Protein AF-A0A6V7QTC7-F1 (afdb_monomer)

Structure (mmCIF, N/CA/C/O backbone):
data_AF-A0A6V7QTC7-F1
#
_entry.id   AF-A0A6V7QTC7-F1
#
loop_
_atom_site.group_PDB
_atom_site.id
_atom_site.type_symbol
_atom_site.label_atom_id
_atom_site.label_alt_id
_atom_site.label_comp_id
_atom_site.label_asym_id
_atom_site.label_entity_id
_atom_site.label_seq_id
_atom_site.pdbx_PDB_ins_code
_atom_site.Cartn_x
_atom_site.Cartn_y
_atom_site.Cartn_z
_atom_site.occupancy
_atom_site.B_iso_or_equiv
_atom_site.auth_seq_id
_atom_site.auth_comp_id
_atom_site.auth_asym_id
_atom_site.auth_atom_id
_atom_site.pdbx_PDB_model_num
ATOM 1 N N . MET A 1 1 ? -1.090 36.565 9.815 1.00 47.12 1 MET A N 1
ATOM 2 C CA . MET A 1 1 ? -1.679 35.325 9.276 1.00 47.12 1 MET A CA 1
ATOM 3 C C . MET A 1 1 ? -2.011 35.640 7.844 1.00 47.12 1 MET A C 1
ATOM 5 O O . MET A 1 1 ? -2.810 36.539 7.626 1.00 47.12 1 MET A O 1
ATOM 9 N N . GLU A 1 2 ? -1.347 34.992 6.901 1.00 44.88 2 GLU A N 1
ATOM 10 C CA . GLU A 1 2 ? -1.722 35.093 5.494 1.00 44.88 2 GLU A CA 1
ATOM 11 C C . GLU A 1 2 ? -2.666 33.922 5.206 1.00 44.88 2 GLU A C 1
ATOM 13 O O . GLU A 1 2 ? -2.418 32.797 5.646 1.00 44.88 2 GLU A O 1
ATOM 18 N N . LYS A 1 3 ? -3.807 34.190 4.566 1.00 51.97 3 LYS A N 1
ATOM 19 C CA . LYS A 1 3 ? -4.674 33.119 4.069 1.00 51.97 3 LYS A CA 1
ATOM 20 C C . LYS A 1 3 ? -4.025 32.551 2.808 1.00 51.97 3 LYS A C 1
ATOM 22 O O . LYS A 1 3 ? -3.522 33.311 1.984 1.00 51.97 3 LYS A O 1
ATOM 27 N N . LEU A 1 4 ? -4.022 31.225 2.674 1.00 47.09 4 LEU A N 1
ATOM 28 C CA . LEU A 1 4 ? -3.609 30.552 1.439 1.00 47.09 4 LEU A CA 1
ATOM 29 C C . LEU A 1 4 ? -4.437 31.094 0.259 1.00 47.09 4 LEU A C 1
ATOM 31 O O . LEU A 1 4 ? -5.613 31.410 0.443 1.00 47.09 4 LEU A O 1
ATOM 35 N N . GLY A 1 5 ? -3.822 31.219 -0.922 1.00 47.38 5 GLY A N 1
ATOM 36 C CA . GLY A 1 5 ? -4.468 31.793 -2.107 1.00 47.38 5 GLY A CA 1
ATOM 37 C C . GLY A 1 5 ? -5.843 31.177 -2.400 1.00 47.38 5 GLY A C 1
ATOM 38 O O . GLY A 1 5 ? -6.053 29.976 -2.215 1.00 47.38 5 GLY A O 1
ATOM 39 N N . ASP A 1 6 ? -6.772 32.010 -2.876 1.00 48.41 6 ASP A N 1
ATOM 40 C CA . ASP A 1 6 ? -8.214 31.733 -3.007 1.00 48.41 6 ASP A CA 1
ATOM 41 C C . ASP A 1 6 ? -8.596 30.481 -3.825 1.00 48.41 6 ASP A C 1
ATOM 43 O O . ASP A 1 6 ? -9.764 30.093 -3.835 1.00 48.41 6 ASP A O 1
ATOM 47 N N . SER A 1 7 ? -7.660 29.835 -4.526 1.00 50.88 7 SER A N 1
ATOM 48 C CA . SER A 1 7 ? -7.932 28.627 -5.311 1.00 50.88 7 SER A CA 1
ATOM 49 C C . SER A 1 7 ? -8.082 27.364 -4.459 1.00 50.88 7 SER A C 1
ATOM 51 O O . SER A 1 7 ? -8.939 26.550 -4.777 1.00 50.88 7 SER A O 1
ATOM 53 N N . MET A 1 8 ? -7.315 27.201 -3.370 1.00 52.03 8 MET A N 1
ATOM 54 C CA . MET A 1 8 ? -7.399 26.001 -2.516 1.00 52.03 8 MET A CA 1
ATOM 55 C C . MET A 1 8 ? -8.529 26.075 -1.484 1.00 52.03 8 MET A C 1
ATOM 57 O O . MET A 1 8 ? -9.133 25.056 -1.162 1.00 52.03 8 MET A O 1
ATOM 61 N N . ASN A 1 9 ? -8.852 27.272 -0.986 1.00 52.97 9 ASN A N 1
ATOM 62 C CA . ASN A 1 9 ? -9.911 27.439 0.017 1.00 52.97 9 ASN A CA 1
ATOM 63 C C . ASN A 1 9 ? -11.318 27.183 -0.549 1.00 52.97 9 ASN A C 1
ATOM 65 O O . ASN A 1 9 ? -12.216 26.835 0.209 1.00 52.97 9 ASN A O 1
ATOM 69 N N . LYS A 1 10 ? -11.524 27.321 -1.868 1.00 52.28 10 LYS A N 1
ATOM 70 C CA . LYS A 1 10 ? -12.830 27.075 -2.508 1.00 52.28 10 LYS A CA 1
ATOM 71 C C . LYS A 1 10 ? -13.273 25.611 -2.459 1.00 52.28 10 LYS A C 1
ATOM 73 O O . LYS A 1 10 ? -14.472 25.359 -2.483 1.00 52.28 10 LYS A O 1
ATOM 78 N N . ASP A 1 11 ? -12.327 24.679 -2.354 1.00 57.34 11 ASP A N 1
ATOM 79 C CA . ASP A 1 11 ? -12.606 23.239 -2.333 1.00 57.34 11 ASP A CA 1
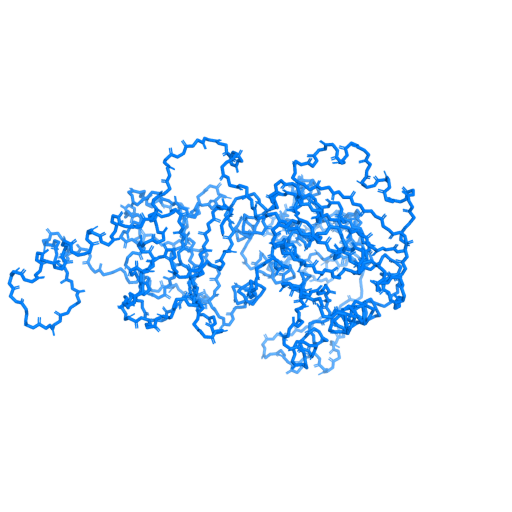ATOM 80 C C . ASP A 1 11 ? -12.754 22.676 -0.901 1.00 57.34 11 ASP A C 1
ATOM 82 O O . ASP A 1 11 ? -13.078 21.500 -0.720 1.00 57.34 11 ASP A O 1
ATOM 86 N N . LEU A 1 12 ? -12.537 23.499 0.135 1.00 72.50 12 LEU A N 1
ATOM 87 C CA . LEU A 1 12 ? -12.604 23.098 1.543 1.00 72.50 12 LEU A CA 1
ATOM 88 C C . LEU A 1 12 ? -13.896 23.610 2.189 1.00 72.50 12 LEU A C 1
ATOM 90 O O . LEU A 1 12 ? -13.996 24.756 2.608 1.00 72.50 12 LEU A O 1
ATOM 94 N N . ASN A 1 13 ? -14.892 22.733 2.322 1.00 66.81 13 ASN A N 1
ATOM 95 C CA . ASN A 1 13 ? -16.221 23.133 2.802 1.00 66.81 13 ASN A CA 1
ATOM 96 C C . ASN A 1 13 ? -16.272 23.516 4.298 1.00 66.81 13 ASN A C 1
ATOM 98 O O . ASN A 1 13 ? -17.187 24.229 4.707 1.00 66.81 13 ASN A O 1
ATOM 102 N N . HIS A 1 14 ? -15.325 23.042 5.122 1.00 79.88 14 HIS A N 1
ATOM 103 C CA . HIS A 1 14 ? -15.377 23.163 6.592 1.00 79.88 14 HIS A CA 1
ATOM 104 C C . HIS A 1 14 ? -14.003 23.337 7.271 1.00 79.88 14 HIS A C 1
ATOM 106 O O . HIS A 1 14 ? -13.866 23.025 8.454 1.00 79.88 14 HIS A O 1
ATOM 112 N N . ILE A 1 15 ? -12.968 23.766 6.541 1.00 83.31 15 ILE A N 1
ATOM 113 C CA . ILE A 1 15 ? -11.601 23.884 7.075 1.00 83.31 15 ILE A CA 1
ATOM 114 C C . ILE A 1 15 ? -11.034 25.261 6.739 1.00 83.31 15 ILE A C 1
ATOM 116 O O . ILE A 1 15 ? -10.961 25.630 5.571 1.00 83.31 15 ILE A O 1
ATOM 120 N N . ASP A 1 16 ? -10.562 25.970 7.765 1.00 84.25 16 ASP A N 1
ATOM 121 C CA . ASP A 1 16 ? -9.737 27.165 7.606 1.00 84.25 16 ASP A CA 1
ATOM 122 C C . ASP A 1 16 ? -8.255 26.779 7.595 1.00 84.25 16 ASP A C 1
ATOM 124 O O . ASP A 1 16 ? -7.745 26.193 8.553 1.00 84.25 16 ASP A O 1
ATOM 128 N N . VAL A 1 17 ? -7.543 27.136 6.525 1.00 87.56 17 VAL A N 1
ATOM 129 C CA . VAL A 1 17 ? -6.099 26.893 6.413 1.00 87.56 17 VAL A CA 1
ATOM 130 C C . VAL A 1 17 ? -5.325 28.174 6.719 1.00 87.56 17 VAL A C 1
ATOM 132 O O . VAL A 1 17 ? -5.473 29.194 6.042 1.00 87.56 17 VAL A O 1
ATOM 135 N N . LEU A 1 18 ? -4.469 28.111 7.740 1.00 88.06 18 LEU A N 1
ATOM 136 C CA . LEU A 1 18 ? -3.642 29.225 8.203 1.00 88.06 18 LEU A CA 1
ATOM 137 C C . LEU A 1 18 ? -2.166 28.922 7.947 1.00 88.06 18 LEU A C 1
ATOM 139 O O . LEU A 1 18 ? -1.665 27.888 8.384 1.00 88.06 18 LEU A O 1
ATOM 143 N N . THR A 1 19 ? -1.447 29.839 7.297 1.00 88.00 19 THR A N 1
ATOM 144 C CA . THR A 1 19 ? -0.009 29.678 7.043 1.00 88.00 19 THR A CA 1
ATOM 145 C C . THR A 1 19 ? 0.831 30.583 7.938 1.00 88.00 19 THR A C 1
ATOM 147 O O . THR A 1 19 ? 0.427 31.685 8.340 1.00 88.00 19 THR A O 1
ATOM 150 N N . LYS A 1 20 ? 2.034 30.103 8.273 1.00 86.56 20 LYS A N 1
ATOM 151 C CA . LYS A 1 20 ? 3.079 30.870 8.957 1.00 86.56 20 LYS A CA 1
ATOM 152 C C . LYS A 1 20 ? 4.431 30.504 8.355 1.00 86.56 20 LYS A C 1
ATOM 154 O O . LYS A 1 20 ? 4.770 29.330 8.292 1.00 86.56 20 LYS A O 1
ATOM 159 N N . SER A 1 21 ? 5.209 31.508 7.957 1.00 88.00 21 SER A N 1
ATOM 160 C CA . SER A 1 21 ? 6.612 31.307 7.585 1.00 88.00 21 SER A CA 1
ATOM 161 C C . SER A 1 21 ? 7.456 31.167 8.854 1.00 88.00 21 SER A C 1
ATOM 163 O O . SER A 1 21 ? 7.445 32.061 9.712 1.00 88.00 21 SER A O 1
ATOM 165 N N . CYS A 1 22 ? 8.088 30.006 9.023 1.00 86.75 22 CYS A N 1
ATOM 166 C CA . CYS A 1 22 ? 8.781 29.574 10.235 1.00 86.75 22 CYS A CA 1
ATOM 167 C C . CYS A 1 22 ? 9.868 28.539 9.901 1.00 86.75 22 CYS A C 1
ATOM 169 O O . CYS A 1 22 ? 9.782 27.858 8.883 1.00 86.75 22 CYS A O 1
ATOM 171 N N . THR A 1 23 ? 10.844 28.383 10.798 1.00 89.94 23 THR A N 1
ATOM 172 C CA . THR A 1 23 ? 11.889 27.350 10.702 1.00 89.94 23 THR A CA 1
ATOM 173 C C . THR A 1 23 ? 11.578 26.213 11.667 1.00 89.94 23 THR A C 1
ATOM 175 O O . THR A 1 23 ? 11.358 26.471 12.853 1.00 89.94 23 THR A O 1
ATOM 178 N N . LEU A 1 24 ? 11.582 24.968 11.190 1.00 89.50 24 LEU A N 1
ATOM 179 C CA . LEU A 1 24 ? 11.213 23.802 12.001 1.00 89.50 24 LEU A CA 1
ATOM 180 C C . LEU A 1 24 ? 12.255 23.428 13.069 1.00 89.50 24 LEU A C 1
ATOM 182 O O . LEU A 1 24 ? 11.922 22.743 14.020 1.00 89.50 24 LEU A O 1
ATOM 186 N N . SER A 1 25 ? 13.479 23.950 12.995 1.00 91.50 25 SER A N 1
ATOM 187 C CA . SER A 1 25 ? 14.513 23.754 14.022 1.00 91.50 25 SER A CA 1
ATOM 188 C C . SER A 1 25 ? 14.415 24.713 15.221 1.00 91.50 25 SER A C 1
ATOM 190 O O . SER A 1 25 ? 15.276 24.689 16.098 1.00 91.50 25 SER A O 1
ATOM 192 N N . LEU A 1 26 ? 13.394 25.581 15.285 1.00 94.88 26 LEU A N 1
ATOM 193 C CA . LEU A 1 26 ? 13.250 26.592 16.340 1.00 94.88 26 LEU A CA 1
ATOM 194 C C . LEU A 1 26 ? 11.973 26.389 17.162 1.00 94.88 26 LEU A C 1
ATOM 196 O O . LEU A 1 26 ? 10.869 26.473 16.631 1.00 94.88 26 LEU A O 1
ATOM 200 N N . THR A 1 27 ? 12.097 26.276 18.487 1.00 95.75 27 THR A N 1
ATOM 201 C CA . THR A 1 27 ? 10.952 26.155 19.412 1.00 95.75 27 THR A CA 1
ATOM 202 C C . THR A 1 27 ? 9.930 27.285 19.256 1.00 95.75 27 THR A C 1
ATOM 204 O O . THR A 1 27 ? 8.727 27.032 19.188 1.00 95.75 27 THR A O 1
ATOM 207 N N . LYS A 1 28 ? 10.395 28.532 19.084 1.00 95.19 28 LYS A N 1
ATOM 208 C CA . LYS A 1 28 ? 9.530 29.709 18.867 1.00 95.19 28 LYS A CA 1
ATOM 209 C C . LYS A 1 28 ? 8.600 29.559 17.657 1.00 95.19 28 LYS A C 1
ATOM 211 O O . LYS A 1 28 ? 7.525 30.154 17.633 1.00 95.19 28 LYS A O 1
ATOM 216 N N . SER A 1 29 ? 8.989 28.785 16.643 1.00 94.88 29 SER A N 1
ATOM 217 C CA . SER A 1 29 ? 8.131 28.497 15.489 1.00 94.88 29 SER A CA 1
ATOM 218 C C . SER A 1 29 ? 6.892 27.702 15.896 1.00 94.88 29 SER A C 1
ATOM 220 O O . SER A 1 29 ? 5.775 28.054 15.515 1.00 94.88 29 SER A O 1
ATOM 222 N N . PHE A 1 30 ? 7.075 26.676 16.725 1.00 95.00 30 PHE A N 1
ATOM 223 C CA . PHE A 1 30 ? 5.988 25.841 17.223 1.00 95.00 30 PHE A CA 1
ATOM 224 C C . PHE A 1 30 ? 5.117 26.565 18.257 1.00 95.00 30 PHE A C 1
ATOM 226 O O . PHE A 1 30 ? 3.897 26.398 18.240 1.00 95.00 30 PHE A O 1
ATOM 233 N N . GLU A 1 31 ? 5.694 27.448 19.084 1.00 93.88 31 GLU A N 1
ATOM 234 C CA . GLU A 1 31 ? 4.922 28.353 19.959 1.00 93.88 31 GLU A CA 1
ATOM 235 C C . GLU A 1 31 ? 3.999 29.252 19.145 1.00 93.88 31 GLU A C 1
ATOM 237 O O . GLU A 1 31 ? 2.805 29.362 19.425 1.00 93.88 31 GLU A O 1
ATOM 242 N N . ARG A 1 32 ? 4.542 29.862 18.083 1.00 92.06 32 ARG A N 1
ATOM 243 C CA . ARG A 1 32 ? 3.758 30.692 17.168 1.00 92.06 32 ARG A CA 1
ATOM 244 C C . ARG A 1 32 ? 2.644 29.883 16.523 1.00 92.06 32 ARG A C 1
ATOM 246 O O . ARG A 1 32 ? 1.584 30.451 16.291 1.00 92.06 32 ARG A O 1
ATOM 253 N N . ALA A 1 33 ? 2.854 28.607 16.218 1.00 92.62 33 ALA A N 1
ATOM 254 C CA . ALA A 1 33 ? 1.828 27.714 15.678 1.00 92.62 33 ALA A CA 1
ATOM 255 C C . ALA A 1 33 ? 0.876 27.137 16.745 1.00 92.62 33 ALA A C 1
ATOM 257 O O . ALA A 1 33 ? -0.042 26.404 16.391 1.00 92.62 33 ALA A O 1
ATOM 258 N N . SER A 1 34 ? 1.064 27.477 18.026 1.00 93.81 34 SER A N 1
ATOM 259 C CA . SER A 1 34 ? 0.267 26.973 19.151 1.00 93.81 34 SER A CA 1
ATOM 260 C C . SER A 1 34 ? 0.268 25.439 19.252 1.00 93.81 34 SER A C 1
ATOM 262 O O . SER A 1 34 ? -0.741 24.832 19.621 1.00 93.81 34 SER A O 1
ATOM 264 N N . ALA A 1 35 ? 1.412 24.811 18.945 1.00 94.56 35 ALA A N 1
ATOM 265 C CA . ALA A 1 35 ? 1.569 23.354 18.875 1.00 94.56 35 ALA A CA 1
ATOM 266 C C . ALA A 1 35 ? 1.143 22.630 20.166 1.00 94.56 35 ALA A C 1
ATOM 268 O O . ALA A 1 35 ? 0.505 21.584 20.111 1.00 94.56 35 ALA A O 1
ATOM 269 N N . ASN A 1 36 ? 1.394 23.230 21.330 1.00 93.94 36 ASN A N 1
ATOM 270 C CA . ASN A 1 36 ? 1.015 22.696 22.643 1.00 93.94 36 ASN A CA 1
ATOM 271 C C . ASN A 1 36 ? -0.502 22.659 22.918 1.00 93.94 36 ASN A C 1
ATOM 273 O O . ASN A 1 36 ? -0.936 22.061 23.901 1.00 93.94 36 ASN A O 1
ATOM 277 N N . THR A 1 37 ? -1.303 23.329 22.090 1.00 94.56 37 THR A N 1
ATOM 278 C CA . THR A 1 37 ? -2.775 23.302 22.147 1.00 94.56 37 THR A CA 1
ATOM 279 C C . THR A 1 37 ? -3.393 22.555 20.969 1.00 94.56 37 THR A C 1
ATOM 281 O O . THR A 1 37 ? -4.614 22.421 20.896 1.00 94.56 37 THR A O 1
ATOM 284 N N . ALA A 1 38 ? -2.563 22.078 20.038 1.00 94.75 38 ALA A N 1
ATOM 285 C CA . ALA A 1 38 ? -3.026 21.348 18.876 1.00 94.75 38 ALA A CA 1
ATOM 286 C C . ALA A 1 38 ? -3.586 19.982 19.290 1.00 94.75 38 ALA A C 1
ATOM 288 O O . ALA A 1 38 ? -3.089 19.329 20.207 1.00 94.75 38 ALA A O 1
ATOM 289 N N . ARG A 1 39 ? -4.608 19.522 18.563 1.00 92.88 39 ARG A N 1
ATOM 290 C CA . ARG A 1 39 ? -5.106 18.146 18.690 1.00 92.88 39 ARG A CA 1
ATOM 291 C C . ARG A 1 39 ? -4.048 17.128 18.254 1.00 92.88 39 ARG A C 1
ATOM 293 O O . ARG A 1 39 ? -3.971 16.050 18.828 1.00 92.88 39 ARG A O 1
ATOM 300 N N . SER A 1 40 ? -3.284 17.465 17.220 1.00 94.31 40 SER A N 1
ATOM 301 C CA . SER A 1 40 ? -2.181 16.674 16.685 1.00 94.31 40 SER A CA 1
ATOM 302 C C . SER A 1 40 ? -1.217 17.601 15.943 1.00 94.31 40 SER A C 1
ATOM 304 O O . SER A 1 40 ? -1.630 18.640 15.420 1.00 94.31 40 SER A O 1
ATOM 306 N N . VAL A 1 41 ? 0.059 17.226 15.913 1.00 95.25 41 VAL A N 1
ATOM 307 C CA . VAL A 1 41 ? 1.106 17.859 15.105 1.00 95.25 41 VAL A CA 1
ATOM 308 C C . VAL A 1 41 ? 1.564 16.842 14.064 1.00 95.25 41 VAL A C 1
ATOM 310 O O . VAL A 1 41 ? 1.842 15.703 14.421 1.00 95.25 41 VAL A O 1
ATOM 313 N N . ILE A 1 42 ? 1.648 17.243 12.795 1.00 95.00 42 ILE A N 1
ATOM 314 C CA . ILE A 1 42 ? 2.143 16.394 11.702 1.00 95.00 42 ILE A CA 1
ATOM 315 C C . ILE A 1 42 ? 3.429 17.018 11.162 1.00 95.00 42 ILE A C 1
ATOM 317 O O . ILE A 1 42 ? 3.427 18.180 10.753 1.00 95.00 42 ILE A O 1
ATOM 321 N N . ILE A 1 43 ? 4.517 16.251 11.170 1.00 92.50 43 ILE A N 1
ATOM 322 C CA . ILE A 1 43 ? 5.818 16.628 10.615 1.00 92.50 43 ILE A CA 1
ATOM 323 C C . ILE A 1 43 ? 6.011 15.834 9.325 1.00 92.50 43 ILE A C 1
ATOM 325 O O . ILE A 1 43 ? 6.076 14.605 9.348 1.00 92.50 43 ILE A O 1
ATOM 329 N N . LEU A 1 44 ? 6.067 16.555 8.207 1.00 88.75 44 LEU A N 1
ATOM 330 C CA . LEU A 1 44 ? 6.269 16.000 6.870 1.00 88.75 44 LEU A CA 1
ATOM 331 C C . LEU A 1 44 ? 7.746 16.126 6.466 1.00 88.75 44 LEU A C 1
ATOM 333 O O . LEU A 1 44 ? 8.394 17.090 6.891 1.00 88.75 44 LEU A O 1
ATOM 337 N N . PRO A 1 45 ? 8.273 15.219 5.625 1.00 78.50 45 PRO A N 1
ATOM 338 C CA . PRO A 1 45 ? 9.619 15.335 5.089 1.00 78.50 45 PRO A CA 1
ATOM 339 C C . PRO A 1 45 ? 9.735 16.585 4.213 1.00 78.50 45 PRO A C 1
ATOM 341 O O . PRO A 1 45 ? 8.777 17.026 3.565 1.00 78.50 45 PRO A O 1
ATOM 344 N N . THR A 1 46 ? 10.929 17.171 4.171 1.00 70.50 46 THR A N 1
ATOM 345 C CA . THR A 1 46 ? 11.215 18.266 3.246 1.00 70.50 46 THR A CA 1
ATOM 346 C C . THR A 1 46 ? 11.235 17.733 1.809 1.00 70.50 46 THR A C 1
ATOM 348 O O . THR A 1 46 ? 11.564 16.578 1.547 1.00 70.50 46 THR A O 1
ATOM 351 N N . LYS A 1 47 ? 10.819 18.563 0.839 1.00 58.09 47 LYS A N 1
ATOM 352 C CA . LYS A 1 47 ? 10.519 18.124 -0.544 1.00 58.09 47 LYS A CA 1
ATOM 353 C C . LYS A 1 47 ? 11.670 17.412 -1.271 1.00 58.09 47 LYS A C 1
ATOM 355 O O . LYS A 1 47 ? 11.384 16.685 -2.226 1.00 58.09 47 LYS A O 1
ATOM 360 N N . ASN A 1 48 ? 12.912 17.626 -0.836 1.00 55.44 48 ASN A N 1
ATOM 361 C CA . ASN A 1 48 ? 14.115 17.058 -1.443 1.00 55.44 48 ASN A CA 1
ATOM 362 C C . ASN A 1 48 ? 14.589 15.766 -0.751 1.00 55.44 48 ASN A C 1
ATOM 364 O O . ASN A 1 48 ? 15.285 14.983 -1.384 1.00 55.44 48 ASN A O 1
ATOM 368 N N . ASP A 1 49 ? 14.118 15.478 0.467 1.00 57.44 49 ASP A N 1
ATOM 369 C CA . ASP A 1 49 ? 14.591 14.357 1.296 1.00 57.44 49 ASP A CA 1
ATOM 370 C C . ASP A 1 49 ? 13.676 13.130 1.225 1.00 57.44 49 ASP A C 1
ATOM 372 O O . ASP A 1 49 ? 13.688 12.277 2.109 1.00 57.44 49 ASP A O 1
ATOM 376 N N . ARG A 1 50 ? 12.884 12.985 0.152 1.00 57.28 50 ARG A N 1
ATOM 377 C CA . ARG A 1 50 ? 11.882 11.901 0.003 1.00 57.28 50 ARG A CA 1
ATOM 378 C C . ARG A 1 50 ? 12.438 10.495 0.264 1.00 57.28 50 ARG A C 1
ATOM 380 O O . ARG A 1 50 ? 11.689 9.570 0.582 1.00 57.28 50 ARG A O 1
ATOM 387 N N . TYR A 1 51 ? 13.748 10.331 0.114 1.00 59.84 51 TYR A N 1
ATOM 388 C CA . TYR A 1 51 ? 14.461 9.082 0.328 1.00 59.84 51 TYR A CA 1
ATOM 389 C C . TYR A 1 51 ? 15.757 9.241 1.136 1.00 59.84 51 TYR A C 1
ATOM 391 O O . TYR A 1 51 ? 16.519 8.277 1.210 1.00 59.84 51 TYR A O 1
ATOM 399 N N . GLU A 1 52 ? 16.016 10.424 1.700 1.00 66.06 52 GLU A N 1
ATOM 400 C CA . GLU A 1 52 ? 17.244 10.727 2.444 1.00 66.06 52 GLU A CA 1
ATOM 401 C C . GLU A 1 52 ? 17.066 10.529 3.961 1.00 66.06 52 GLU A C 1
ATOM 403 O O . GLU A 1 52 ? 16.062 9.986 4.427 1.00 66.06 52 GLU A O 1
ATOM 408 N N . VAL A 1 53 ? 1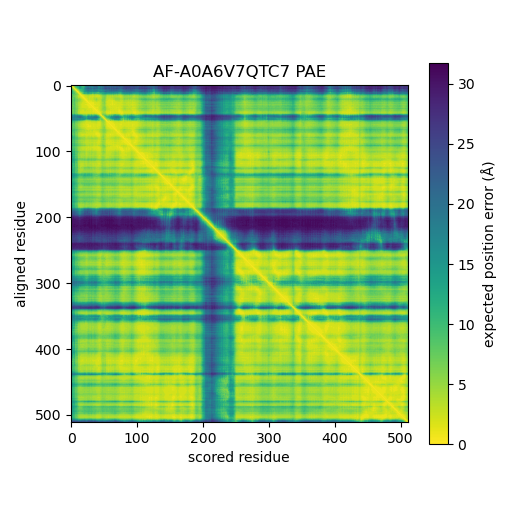8.097 10.884 4.733 1.00 65.12 53 VAL A N 1
ATOM 409 C CA . VAL A 1 53 ? 18.132 10.740 6.193 1.00 65.12 53 VAL A CA 1
ATOM 410 C C . VAL A 1 53 ? 17.171 11.743 6.826 1.00 65.12 53 VAL A C 1
ATOM 412 O O . VAL A 1 53 ? 17.282 12.937 6.573 1.00 65.12 53 VAL A O 1
ATOM 415 N N . ASP A 1 54 ? 16.298 11.278 7.724 1.00 82.12 54 ASP A N 1
ATOM 416 C CA . ASP A 1 54 ? 15.242 12.075 8.375 1.00 82.12 54 ASP A CA 1
ATOM 417 C C . ASP A 1 54 ? 15.768 13.088 9.426 1.00 82.12 54 ASP A C 1
ATOM 419 O O . ASP A 1 54 ? 15.191 13.265 10.501 1.00 82.12 54 ASP A O 1
ATOM 423 N N . THR A 1 55 ? 16.891 13.757 9.155 1.00 85.19 55 THR A N 1
ATOM 424 C CA . THR A 1 55 ? 17.566 14.682 10.080 1.00 85.19 55 THR A CA 1
ATOM 425 C C . THR A 1 55 ? 16.650 15.836 10.479 1.00 85.19 55 THR A C 1
ATOM 427 O O . THR A 1 55 ? 16.555 16.180 11.659 1.00 85.19 55 THR A O 1
ATOM 430 N N . ASP A 1 56 ? 15.909 16.389 9.519 1.00 86.19 56 ASP A N 1
ATOM 431 C CA . ASP A 1 56 ? 14.954 17.472 9.762 1.00 86.19 56 ASP A CA 1
ATOM 432 C C . ASP A 1 56 ? 13.819 17.053 10.703 1.00 86.19 56 ASP A C 1
ATOM 434 O O . ASP A 1 56 ? 13.352 17.865 11.509 1.00 86.19 56 ASP A O 1
ATOM 438 N N . ALA A 1 57 ? 13.405 15.783 10.666 1.00 90.31 57 ALA A N 1
ATOM 439 C CA . ALA A 1 57 ? 12.411 15.256 11.592 1.00 90.31 57 ALA A CA 1
ATOM 440 C C . ALA A 1 57 ? 12.949 15.259 13.031 1.00 90.31 57 ALA A C 1
ATOM 442 O O . ALA A 1 57 ? 12.271 15.746 13.938 1.00 90.31 57 ALA A O 1
ATOM 443 N N . PHE A 1 58 ? 14.193 14.814 13.242 1.00 91.12 58 PHE A N 1
ATOM 444 C CA . PHE A 1 58 ? 14.844 14.883 14.555 1.00 91.12 58 PHE A CA 1
ATOM 445 C C . PHE A 1 58 ? 14.982 16.321 15.053 1.00 91.12 58 PHE A C 1
ATOM 447 O O . PHE A 1 58 ? 14.613 16.610 16.191 1.00 91.12 58 PHE A O 1
ATOM 454 N N . LEU A 1 59 ? 15.460 17.238 14.206 1.00 91.62 59 LEU A N 1
ATOM 455 C CA . LEU A 1 59 ? 15.592 18.654 14.565 1.00 91.62 59 LEU A CA 1
ATOM 456 C C . LEU A 1 59 ? 14.242 19.269 14.953 1.00 91.62 59 LEU A C 1
ATOM 458 O O . LEU A 1 59 ? 14.159 20.011 15.933 1.00 91.62 59 LEU A O 1
ATOM 462 N N . SER A 1 60 ? 13.180 18.916 14.228 1.00 93.50 60 SER A N 1
ATOM 463 C CA . SER A 1 60 ? 11.817 19.369 14.513 1.00 93.50 60 SER A CA 1
ATOM 464 C C . SER A 1 60 ? 11.304 18.855 15.859 1.00 93.50 60 SER A C 1
ATOM 466 O O . SER A 1 60 ? 10.724 19.615 16.635 1.00 93.50 60 SER A O 1
ATOM 468 N N . LEU A 1 61 ? 11.551 17.581 16.175 1.00 94.81 61 LEU A N 1
ATOM 469 C CA . LEU A 1 61 ? 11.168 16.993 17.459 1.00 94.81 61 LEU A CA 1
ATOM 470 C C . LEU A 1 61 ? 11.951 17.604 18.626 1.00 94.81 61 LEU A C 1
ATOM 472 O O . LEU A 1 61 ? 11.349 17.978 19.632 1.00 94.81 61 LEU A O 1
ATOM 476 N N . LEU A 1 62 ? 13.265 17.792 18.482 1.00 94.00 62 LEU A N 1
ATOM 477 C CA . LEU A 1 62 ? 14.087 18.457 19.500 1.00 94.00 62 LEU A CA 1
ATOM 478 C C . LEU A 1 62 ? 13.634 19.900 19.749 1.00 94.00 62 LEU A C 1
ATOM 480 O O . LEU A 1 62 ? 13.651 20.366 20.884 1.00 94.00 62 LEU A O 1
ATOM 484 N N . ALA A 1 63 ? 13.176 20.603 18.712 1.00 95.12 63 ALA A N 1
ATOM 485 C CA . ALA A 1 63 ? 12.620 21.943 18.846 1.00 95.12 63 ALA A CA 1
ATOM 486 C C . ALA A 1 63 ? 11.217 21.965 19.489 1.00 95.12 63 ALA A C 1
ATOM 488 O O . ALA A 1 63 ? 10.869 22.960 20.130 1.00 95.12 63 ALA A O 1
ATOM 489 N N . LEU A 1 64 ? 10.425 20.894 19.359 1.00 95.25 64 LEU A N 1
ATOM 490 C CA . LEU A 1 64 ? 9.122 20.730 20.022 1.00 95.25 64 LEU A CA 1
ATOM 491 C C . LEU A 1 64 ? 9.245 20.376 21.509 1.00 95.25 64 LEU A C 1
ATOM 493 O O . LEU A 1 64 ? 8.422 20.821 22.307 1.00 95.25 64 LEU A O 1
ATOM 497 N N . GLN A 1 65 ? 10.256 19.588 21.880 1.00 94.94 65 GLN A N 1
ATOM 498 C CA . GLN A 1 65 ? 10.434 19.020 23.222 1.00 94.94 65 GLN A CA 1
ATOM 499 C C . GLN A 1 65 ? 10.371 20.037 24.384 1.00 94.94 65 GLN A C 1
ATOM 501 O O . GLN A 1 65 ? 9.776 19.703 25.410 1.00 94.94 65 GLN A O 1
ATOM 506 N N . PRO A 1 66 ? 10.902 21.274 24.271 1.00 95.38 66 PRO A N 1
ATOM 507 C CA . PRO A 1 66 ? 10.838 22.255 25.355 1.00 95.38 66 PRO A CA 1
ATOM 508 C C . PRO A 1 66 ? 9.432 22.808 25.628 1.00 95.38 66 PRO A C 1
ATOM 510 O O . PRO A 1 66 ? 9.225 23.465 26.649 1.00 95.38 66 PRO A O 1
ATOM 513 N N . LEU A 1 67 ? 8.463 22.596 24.728 1.00 94.75 67 LEU A N 1
ATOM 514 C CA . LEU A 1 67 ? 7.119 23.138 24.896 1.00 94.75 67 LEU A CA 1
ATOM 515 C C . LEU A 1 67 ? 6.329 22.398 25.982 1.00 94.75 67 LEU A C 1
ATOM 517 O O . LEU A 1 67 ? 6.317 21.164 26.033 1.00 94.75 67 LEU A O 1
ATOM 521 N N . PRO A 1 68 ? 5.573 23.128 26.821 1.00 93.25 68 PRO A N 1
ATOM 522 C CA . PRO A 1 68 ? 4.783 22.507 27.870 1.00 93.25 68 PRO A CA 1
ATOM 523 C C . PRO A 1 68 ? 3.682 21.627 27.268 1.00 93.25 68 PRO A C 1
ATOM 525 O O . PRO A 1 68 ? 3.050 21.999 26.282 1.00 93.25 68 PRO A O 1
ATOM 528 N N . LYS A 1 69 ? 3.393 20.494 27.919 1.00 92.94 69 LYS A N 1
ATOM 529 C CA . LYS A 1 69 ? 2.302 19.553 27.577 1.00 92.94 69 LYS A CA 1
ATOM 530 C C . LYS A 1 69 ? 2.442 18.808 26.241 1.00 92.94 69 LYS A C 1
ATOM 532 O O . LYS A 1 69 ? 1.527 18.063 25.884 1.00 92.94 69 LYS A O 1
ATOM 537 N N . MET A 1 70 ? 3.580 18.896 25.550 1.00 94.75 70 MET A N 1
ATOM 538 C CA . MET A 1 70 ? 3.790 18.146 24.302 1.00 94.75 70 MET A CA 1
ATOM 539 C C . MET A 1 70 ? 3.752 16.622 24.477 1.00 94.75 70 MET A C 1
ATOM 541 O O . MET A 1 70 ? 3.338 15.922 23.561 1.00 94.75 70 MET A O 1
ATOM 545 N N . ALA A 1 71 ? 4.055 16.101 25.670 1.00 93.69 71 ALA A N 1
ATOM 546 C CA . ALA A 1 71 ? 3.898 14.678 25.984 1.00 93.69 71 ALA A CA 1
ATOM 547 C C . ALA A 1 71 ? 2.454 14.156 25.815 1.00 93.69 71 ALA A C 1
ATOM 549 O O . ALA A 1 71 ? 2.253 12.957 25.657 1.00 93.69 71 ALA A O 1
ATOM 550 N N . SER A 1 72 ? 1.443 15.035 25.844 1.00 92.62 72 SER A N 1
ATOM 551 C CA . SER A 1 72 ? 0.039 14.668 25.594 1.00 92.62 72 SER A CA 1
ATOM 552 C C . SER A 1 72 ? -0.426 14.891 24.154 1.00 92.62 72 SER A C 1
ATOM 554 O O . SER A 1 72 ? -1.511 14.434 23.805 1.00 92.62 72 SER A O 1
ATOM 556 N N . VAL A 1 73 ? 0.369 15.569 23.318 1.00 94.50 73 VAL A N 1
ATOM 557 C CA . VAL A 1 73 ? -0.003 15.915 21.940 1.00 94.50 73 VAL A CA 1
ATOM 558 C C . VAL A 1 73 ? 0.574 14.864 20.988 1.00 94.50 73 VAL A C 1
ATOM 560 O O . VAL A 1 73 ? 1.799 14.776 20.864 1.00 94.50 73 VAL A O 1
ATOM 563 N N . PRO A 1 74 ? -0.265 14.073 20.292 1.00 94.44 74 PRO A N 1
ATOM 564 C CA . PRO A 1 74 ? 0.203 13.132 19.283 1.00 94.44 74 PRO A CA 1
ATOM 565 C C . PRO A 1 74 ? 0.965 13.865 18.179 1.00 94.44 74 PRO A C 1
ATOM 567 O O . PRO A 1 74 ? 0.405 14.713 17.476 1.00 94.44 74 PRO A O 1
ATOM 570 N N . THR A 1 75 ? 2.244 13.533 18.043 1.00 95.69 75 THR A N 1
ATOM 571 C CA . THR A 1 75 ? 3.145 14.094 17.038 1.00 95.69 75 THR A CA 1
ATOM 572 C C . THR A 1 75 ? 3.426 13.023 15.996 1.00 95.69 75 THR A C 1
ATOM 574 O O . THR A 1 75 ? 4.228 12.118 16.225 1.00 95.69 75 THR A O 1
ATOM 577 N N . VAL A 1 76 ? 2.719 13.097 14.872 1.00 95.94 76 VAL A N 1
ATOM 578 C CA . VAL A 1 76 ? 2.884 12.183 13.743 1.00 95.94 76 VAL A CA 1
ATOM 579 C C . VAL A 1 76 ? 4.071 12.637 12.911 1.00 95.94 76 VAL A C 1
ATOM 581 O O . VAL A 1 76 ? 4.179 13.817 12.576 1.00 95.94 76 VAL A O 1
ATOM 584 N N . VAL A 1 77 ? 4.964 11.709 12.589 1.00 94.19 77 VAL A N 1
ATOM 585 C CA . VAL A 1 77 ? 6.191 12.005 11.845 1.00 94.19 77 VAL A CA 1
ATOM 586 C C . VAL A 1 77 ? 6.324 11.010 10.711 1.00 94.19 77 VAL A C 1
ATOM 588 O O . VAL A 1 77 ? 6.417 9.812 10.953 1.00 94.19 77 VAL A O 1
ATOM 591 N N . GLU A 1 78 ? 6.331 11.481 9.476 1.00 92.12 78 GLU A N 1
ATOM 592 C CA . GLU A 1 78 ? 6.682 10.618 8.350 1.00 92.12 78 GLU A CA 1
ATOM 593 C C . GLU A 1 78 ? 8.182 10.311 8.400 1.00 92.12 78 GLU A C 1
ATOM 595 O O . GLU A 1 78 ? 9.005 11.212 8.559 1.00 92.12 78 GLU A O 1
ATOM 600 N N . ALA A 1 79 ? 8.528 9.031 8.310 1.00 89.69 79 ALA A N 1
ATOM 601 C CA . ALA A 1 79 ? 9.892 8.549 8.454 1.00 89.69 79 ALA A CA 1
ATOM 602 C C . ALA A 1 79 ? 10.273 7.651 7.280 1.00 89.69 79 ALA A C 1
ATOM 604 O O . ALA A 1 79 ? 9.494 6.812 6.823 1.00 89.69 79 ALA A O 1
ATOM 605 N N . SER A 1 80 ? 11.502 7.802 6.802 1.00 84.81 80 SER A N 1
ATOM 606 C CA . SER A 1 80 ? 11.978 7.122 5.605 1.00 84.81 80 SER A CA 1
ATOM 607 C C . SER A 1 80 ? 12.075 5.593 5.755 1.00 84.81 80 SER A C 1
ATOM 609 O O . SER A 1 80 ? 11.951 4.885 4.754 1.00 84.81 80 SER A O 1
ATOM 611 N N . ASN A 1 81 ? 12.322 5.068 6.956 1.00 84.88 81 ASN A N 1
ATOM 612 C CA . ASN A 1 81 ? 12.554 3.641 7.188 1.00 84.88 81 ASN A CA 1
ATOM 613 C C . ASN A 1 81 ? 12.218 3.219 8.630 1.00 84.88 81 ASN A C 1
ATOM 615 O O . ASN A 1 81 ? 12.107 4.053 9.533 1.00 84.88 81 ASN A O 1
ATOM 619 N N . SER A 1 82 ? 12.105 1.907 8.849 1.00 86.75 82 SER A N 1
ATOM 620 C CA . SER A 1 82 ? 11.760 1.315 10.146 1.00 86.75 82 SER A CA 1
ATOM 621 C C . SER A 1 82 ? 12.740 1.659 11.276 1.00 86.75 82 SER A C 1
ATOM 623 O O . SER A 1 82 ? 12.307 1.906 12.400 1.00 86.75 82 SER A O 1
ATOM 625 N N . SER A 1 83 ? 14.046 1.719 10.998 1.00 88.25 83 SER A N 1
ATOM 626 C CA . SER A 1 83 ? 15.067 2.040 12.005 1.00 88.25 83 SER A CA 1
ATOM 627 C C . SER A 1 83 ? 14.936 3.485 12.490 1.00 88.25 83 SER A C 1
ATOM 629 O O . SER A 1 83 ? 15.004 3.745 13.691 1.00 88.25 83 SER A O 1
ATOM 631 N N . THR A 1 84 ? 14.669 4.431 11.581 1.00 89.38 84 THR A N 1
ATOM 632 C CA . THR A 1 84 ? 14.340 5.813 11.951 1.00 89.38 84 THR A CA 1
ATOM 633 C C . THR A 1 84 ? 13.078 5.845 12.816 1.00 89.38 84 THR A C 1
ATOM 635 O O . THR A 1 84 ? 13.069 6.525 13.839 1.00 89.38 84 THR A O 1
ATOM 638 N N . CYS A 1 85 ? 12.027 5.089 12.473 1.00 91.00 85 CYS A N 1
ATOM 639 C CA . CYS A 1 85 ? 10.809 5.026 13.290 1.00 91.00 85 CYS A CA 1
ATOM 640 C C . CYS A 1 85 ? 11.105 4.623 14.745 1.00 91.00 85 CYS A C 1
ATOM 642 O O . CYS A 1 85 ? 10.578 5.234 15.675 1.00 91.00 85 CYS A O 1
ATOM 644 N N . GLU A 1 86 ? 11.950 3.614 14.963 1.00 91.56 86 GLU A N 1
ATOM 645 C CA . GLU A 1 86 ? 12.345 3.180 16.310 1.00 91.56 86 GLU A CA 1
ATOM 646 C C . GLU A 1 86 ? 13.115 4.271 17.062 1.00 91.56 86 GLU A C 1
ATOM 648 O O . GLU A 1 86 ? 12.811 4.564 18.221 1.00 91.56 86 GLU A O 1
ATOM 653 N N . LEU A 1 87 ? 14.054 4.934 16.384 1.00 92.69 87 LEU A N 1
ATOM 654 C CA . LEU A 1 87 ? 14.818 6.040 16.956 1.00 92.69 87 LEU A CA 1
ATOM 655 C C . LEU A 1 87 ? 13.923 7.231 17.320 1.00 92.69 87 LEU A C 1
ATOM 657 O O . LEU A 1 87 ? 14.042 7.767 18.420 1.00 92.69 87 LEU A O 1
ATOM 661 N N . LEU A 1 88 ? 12.983 7.618 16.457 1.00 92.75 88 LEU A N 1
ATOM 662 C CA . LEU A 1 88 ? 12.044 8.711 16.728 1.00 92.75 88 LEU A CA 1
ATOM 663 C C . LEU A 1 88 ? 11.125 8.386 17.917 1.00 92.75 88 LEU A C 1
ATOM 665 O O . LEU A 1 88 ? 10.888 9.254 18.757 1.00 92.75 88 LEU A O 1
ATOM 669 N N . LYS A 1 89 ? 10.661 7.131 18.041 1.00 91.81 89 LYS A N 1
ATOM 670 C CA . LYS A 1 89 ? 9.878 6.653 19.202 1.00 91.81 89 LYS A CA 1
ATOM 671 C C . LYS A 1 89 ? 10.667 6.707 20.514 1.00 91.81 89 LYS A C 1
ATOM 673 O O . LYS A 1 89 ? 10.054 6.793 21.574 1.00 91.81 89 LYS A O 1
ATOM 678 N N . SER A 1 90 ? 12.000 6.654 20.462 1.00 91.94 90 SER A N 1
ATOM 679 C CA . SER A 1 90 ? 12.853 6.685 21.659 1.00 91.94 90 SER A CA 1
ATOM 680 C C . SER A 1 90 ? 12.987 8.077 22.297 1.00 91.94 90 SER A C 1
ATOM 682 O O . SER A 1 90 ? 13.447 8.188 23.435 1.00 91.94 90 SER A O 1
ATOM 684 N N . ILE A 1 91 ? 12.571 9.143 21.599 1.00 91.75 91 ILE A N 1
ATOM 685 C CA . ILE A 1 91 ? 12.667 10.519 22.098 1.00 91.75 91 ILE A CA 1
ATOM 686 C C . ILE A 1 91 ? 11.686 10.727 23.257 1.00 91.75 91 ILE A C 1
ATOM 688 O O . ILE A 1 91 ? 10.469 10.633 23.109 1.00 91.75 91 ILE A O 1
ATOM 692 N N . THR A 1 92 ? 12.224 11.048 24.432 1.00 90.56 92 THR A N 1
ATOM 693 C CA . THR A 1 92 ? 11.440 11.207 25.660 1.00 90.56 92 THR A CA 1
ATOM 694 C C . THR A 1 92 ? 10.760 12.575 25.742 1.00 90.56 92 THR A C 1
ATOM 696 O O . THR A 1 92 ? 11.230 13.574 25.201 1.00 90.56 92 THR A O 1
ATOM 699 N N . GLY A 1 93 ? 9.634 12.646 26.455 1.00 91.88 93 GLY A N 1
ATOM 700 C CA . GLY A 1 93 ? 8.891 13.900 26.650 1.00 91.88 93 GLY A CA 1
ATOM 701 C C . GLY A 1 93 ? 7.972 14.295 25.488 1.00 91.88 93 GLY A C 1
ATOM 702 O O . GLY A 1 93 ? 7.292 15.316 25.580 1.00 91.88 93 GLY A O 1
ATOM 703 N N . LEU A 1 94 ? 7.896 13.474 24.437 1.00 95.25 94 LEU A N 1
ATOM 704 C CA . LEU A 1 94 ? 7.004 13.641 23.290 1.00 95.25 94 LEU A CA 1
ATOM 705 C C . LEU A 1 94 ? 6.176 12.369 23.069 1.00 95.25 94 LEU A C 1
ATOM 707 O O . LEU A 1 94 ? 6.644 11.263 23.322 1.00 95.25 94 LEU A O 1
ATOM 711 N N . ASN A 1 95 ? 4.951 12.520 22.564 1.00 94.19 95 ASN A N 1
ATOM 712 C CA . ASN A 1 95 ? 4.139 11.398 22.088 1.00 94.19 95 ASN A CA 1
ATOM 713 C C . ASN A 1 95 ? 4.340 11.231 20.575 1.00 94.19 95 ASN A C 1
ATOM 715 O O . ASN A 1 95 ? 3.533 11.714 19.779 1.00 94.19 95 ASN A O 1
ATOM 719 N N . VAL A 1 96 ? 5.456 10.613 20.184 1.00 95.44 96 VAL A N 1
ATOM 720 C CA . VAL A 1 96 ? 5.847 10.466 18.774 1.00 95.44 96 VAL A CA 1
ATOM 721 C C . VAL A 1 96 ? 5.199 9.227 18.155 1.00 95.44 96 VAL A C 1
ATOM 723 O O . VAL A 1 96 ? 5.315 8.120 18.676 1.00 95.44 96 VAL A O 1
ATOM 726 N N . GLN A 1 97 ? 4.539 9.416 17.014 1.00 94.50 97 GLN A N 1
ATOM 727 C CA . GLN A 1 97 ? 3.853 8.381 16.243 1.00 94.50 97 GLN A CA 1
ATOM 728 C C . GLN A 1 97 ? 4.429 8.356 14.820 1.00 94.50 97 GLN A C 1
ATOM 730 O O . GLN A 1 97 ? 3.876 8.997 13.924 1.00 94.50 97 GLN A O 1
ATOM 735 N N . PRO A 1 98 ? 5.574 7.691 14.589 1.00 94.06 98 PRO A N 1
ATOM 736 C CA . PRO A 1 98 ? 6.179 7.694 13.273 1.00 94.06 98 PRO A CA 1
ATOM 737 C C . PRO A 1 98 ? 5.414 6.788 12.306 1.00 94.06 98 PRO A C 1
ATOM 739 O O . PRO A 1 98 ? 5.011 5.678 12.668 1.00 94.06 98 PRO A O 1
ATOM 742 N N . VAL A 1 99 ? 5.246 7.263 11.077 1.00 93.25 99 VAL A N 1
ATOM 743 C CA . VAL A 1 99 ? 4.634 6.550 9.954 1.00 93.25 99 VAL A CA 1
ATOM 744 C C . VAL A 1 99 ? 5.740 6.231 8.961 1.00 93.25 99 VAL A C 1
ATOM 746 O O . VAL A 1 99 ? 6.389 7.131 8.433 1.00 93.25 99 VAL A O 1
ATOM 749 N N . GLU A 1 100 ? 5.980 4.944 8.729 1.00 90.94 100 GLU A N 1
ATOM 750 C CA . GLU A 1 100 ? 7.011 4.504 7.792 1.00 90.94 100 GLU A CA 1
ATOM 751 C C . GLU A 1 100 ? 6.559 4.730 6.344 1.00 90.94 100 GLU A C 1
ATOM 753 O O . GLU A 1 100 ? 5.497 4.267 5.924 1.00 90.94 100 GLU A O 1
ATOM 758 N N . MET A 1 101 ? 7.388 5.411 5.558 1.00 88.44 101 MET A N 1
ATOM 759 C CA . MET A 1 101 ? 7.113 5.731 4.160 1.00 88.44 101 MET A CA 1
ATOM 760 C C . MET A 1 101 ? 7.453 4.554 3.240 1.00 88.44 101 MET A C 1
ATOM 762 O O . MET A 1 101 ? 8.502 4.509 2.598 1.00 88.44 101 MET A O 1
ATOM 766 N N . VAL A 1 102 ? 6.524 3.602 3.136 1.00 88.25 102 VAL A N 1
ATOM 767 C CA . VAL A 1 102 ? 6.669 2.351 2.365 1.00 88.25 102 VAL A CA 1
ATOM 768 C C . VAL A 1 102 ? 6.253 2.468 0.888 1.00 88.25 102 VAL A C 1
ATOM 770 O O . VAL A 1 102 ? 5.728 1.525 0.294 1.00 88.25 102 VAL A O 1
ATOM 773 N N . ALA A 1 103 ? 6.512 3.617 0.252 1.00 88.50 103 ALA A N 1
ATOM 774 C CA . ALA A 1 103 ? 6.089 3.896 -1.127 1.00 88.50 103 ALA A CA 1
ATOM 775 C C . ALA A 1 103 ? 6.585 2.848 -2.147 1.00 88.50 103 ALA A C 1
ATOM 777 O O . ALA A 1 103 ? 5.827 2.431 -3.023 1.00 88.50 103 ALA A O 1
ATOM 778 N N . SER A 1 104 ? 7.826 2.370 -1.991 1.00 88.69 104 SER A N 1
ATOM 779 C CA . SER A 1 104 ? 8.411 1.298 -2.810 1.00 88.69 104 SER A CA 1
ATOM 780 C C . SER A 1 104 ? 7.609 -0.006 -2.736 1.00 88.69 104 SER A C 1
ATOM 782 O O . SER A 1 104 ? 7.334 -0.606 -3.774 1.00 88.69 104 SER A O 1
ATOM 784 N N . LYS A 1 105 ? 7.199 -0.420 -1.529 1.00 88.75 105 LYS A N 1
ATOM 785 C CA . LYS A 1 105 ? 6.434 -1.658 -1.304 1.00 88.75 105 LYS A CA 1
ATOM 786 C C . LYS A 1 105 ? 5.032 -1.551 -1.886 1.00 88.75 105 LYS A C 1
ATOM 788 O O . LYS A 1 105 ? 4.621 -2.364 -2.711 1.00 88.75 105 LYS A O 1
ATOM 793 N N . LEU A 1 106 ? 4.350 -0.453 -1.561 1.00 91.31 106 LEU A N 1
ATOM 794 C CA . LEU A 1 106 ? 3.028 -0.140 -2.091 1.00 91.31 106 LEU A CA 1
ATOM 795 C C . LEU A 1 106 ? 3.018 -0.098 -3.628 1.00 91.31 106 LEU A C 1
ATOM 797 O O . LEU A 1 106 ? 2.062 -0.565 -4.253 1.00 91.31 106 LEU A O 1
ATOM 801 N N . PHE A 1 107 ? 4.069 0.453 -4.246 1.00 93.31 107 PHE A N 1
ATOM 802 C CA . PHE A 1 107 ? 4.201 0.454 -5.699 1.00 93.31 107 PHE A CA 1
ATOM 803 C C . PHE A 1 107 ? 4.238 -0.966 -6.259 1.00 93.31 107 PHE A C 1
ATOM 805 O O . PHE A 1 107 ? 3.494 -1.264 -7.189 1.00 93.31 107 PHE A O 1
ATOM 812 N N . VAL A 1 108 ? 5.066 -1.844 -5.691 1.00 92.25 108 VAL A N 1
ATOM 813 C CA . VAL A 1 108 ? 5.182 -3.240 -6.135 1.00 92.25 108 VAL A CA 1
ATOM 814 C C . VAL A 1 108 ? 3.870 -4.002 -5.934 1.00 92.25 108 VAL A C 1
ATOM 816 O O . VAL A 1 108 ? 3.410 -4.671 -6.856 1.00 92.25 108 VAL A O 1
ATOM 819 N N . GLN A 1 109 ? 3.198 -3.840 -4.793 1.00 89.81 109 GLN A N 1
ATOM 820 C CA . GLN A 1 109 ? 1.874 -4.431 -4.569 1.00 89.81 109 GLN A CA 1
ATOM 821 C C . GLN A 1 109 ? 0.864 -3.989 -5.642 1.00 89.81 109 GLN A C 1
ATOM 823 O O . GLN A 1 109 ? 0.190 -4.805 -6.277 1.00 89.81 109 GLN A O 1
ATOM 828 N N . CYS A 1 110 ? 0.777 -2.678 -5.887 1.00 92.25 110 CYS A N 1
ATOM 829 C CA . CYS A 1 110 ? -0.172 -2.108 -6.841 1.00 92.25 110 CYS A CA 1
ATOM 830 C C . CYS A 1 110 ? 0.188 -2.382 -8.308 1.00 92.25 110 CYS A C 1
ATOM 832 O O . CYS A 1 110 ? -0.717 -2.401 -9.145 1.00 92.25 110 CYS A O 1
ATOM 834 N N . SER A 1 111 ? 1.470 -2.565 -8.643 1.00 92.19 111 SER A N 1
ATOM 835 C CA . SER A 1 111 ? 1.910 -2.860 -10.015 1.00 92.19 111 SER A CA 1
ATOM 836 C C . SER A 1 111 ? 1.519 -4.273 -10.441 1.00 92.19 111 SER A C 1
ATOM 838 O O . SER A 1 111 ? 1.282 -4.511 -11.625 1.00 92.19 111 SER A O 1
ATOM 840 N N . ARG A 1 112 ? 1.411 -5.188 -9.471 1.00 87.00 112 ARG A N 1
ATOM 841 C CA . ARG A 1 112 ? 1.059 -6.597 -9.675 1.00 87.00 112 ARG A CA 1
ATOM 842 C C . ARG A 1 112 ? -0.446 -6.842 -9.661 1.00 87.00 112 ARG A C 1
ATOM 844 O O . ARG A 1 112 ? -0.937 -7.670 -10.421 1.00 87.00 112 ARG A O 1
ATOM 851 N N . GLN A 1 113 ? -1.187 -6.118 -8.821 1.00 87.06 113 GLN A N 1
ATOM 852 C CA . GLN A 1 113 ? -2.622 -6.334 -8.639 1.00 87.06 113 GLN A CA 1
ATOM 853 C C . GLN A 1 113 ? -3.462 -5.227 -9.278 1.00 87.06 113 GLN A C 1
ATOM 855 O O . GLN A 1 113 ? -3.608 -4.112 -8.760 1.00 87.06 113 GLN A O 1
ATOM 860 N N . LYS A 1 114 ? -4.098 -5.555 -10.406 1.00 84.62 114 LYS A N 1
ATOM 861 C CA . LYS A 1 114 ? -4.962 -4.615 -11.122 1.00 84.62 114 LYS A CA 1
ATOM 862 C C . LYS A 1 114 ? -6.112 -4.140 -10.230 1.00 84.62 114 LYS A C 1
ATOM 864 O O . LYS A 1 114 ? -6.966 -4.904 -9.797 1.00 84.62 114 LYS A O 1
ATOM 869 N N . GLY A 1 115 ? -6.181 -2.828 -10.022 1.00 89.00 115 GLY A N 1
ATOM 870 C CA . GLY A 1 115 ? -7.259 -2.194 -9.262 1.00 89.00 115 GLY A CA 1
ATOM 871 C C . GLY A 1 115 ? -7.015 -2.084 -7.756 1.00 89.00 115 GLY A C 1
ATOM 872 O O . GLY A 1 115 ? -7.809 -1.402 -7.105 1.00 89.00 115 GLY A O 1
ATOM 873 N N . LEU A 1 116 ? -5.918 -2.632 -7.220 1.00 93.31 116 LEU A N 1
ATOM 874 C CA . LEU A 1 116 ? -5.580 -2.544 -5.795 1.00 93.31 116 LEU A CA 1
ATOM 875 C C . LEU A 1 116 ? -5.447 -1.091 -5.311 1.00 93.31 116 LEU A C 1
ATOM 877 O O . LEU A 1 116 ? -6.040 -0.707 -4.307 1.00 93.31 116 LEU A O 1
ATOM 881 N N . LEU A 1 117 ? -4.808 -0.225 -6.101 1.00 93.06 117 LEU A N 1
ATOM 882 C CA . LEU A 1 117 ? -4.690 1.204 -5.787 1.00 93.06 117 LEU A CA 1
ATOM 883 C C . LEU A 1 117 ? -6.049 1.899 -5.573 1.00 93.06 117 LEU A C 1
ATOM 885 O O . LEU A 1 117 ? -6.172 2.815 -4.760 1.00 93.06 117 LEU A O 1
ATOM 889 N N . LYS A 1 118 ? -7.092 1.490 -6.308 1.00 93.06 118 LYS A N 1
ATOM 890 C CA . LYS A 1 118 ? -8.444 2.046 -6.130 1.00 93.06 118 LYS A CA 1
ATOM 891 C C . LYS A 1 118 ? -9.069 1.593 -4.808 1.00 93.06 118 LYS A C 1
ATOM 893 O O . LYS A 1 118 ? -9.829 2.366 -4.227 1.00 93.06 118 LYS A O 1
ATOM 898 N N . ILE A 1 119 ? -8.727 0.392 -4.338 1.00 96.12 119 ILE A N 1
ATOM 899 C CA . ILE A 1 119 ? -9.167 -0.153 -3.050 1.00 96.12 119 ILE A CA 1
ATOM 900 C C . ILE A 1 119 ? -8.478 0.597 -1.912 1.00 96.12 119 ILE A C 1
ATOM 902 O O . ILE A 1 119 ? -9.175 1.109 -1.041 1.00 96.12 119 ILE A O 1
ATOM 906 N N . TYR A 1 120 ? -7.156 0.794 -1.977 1.00 96.00 120 TYR A N 1
ATOM 907 C CA . TYR A 1 120 ? -6.441 1.627 -1.002 1.00 96.00 120 TYR A CA 1
ATOM 908 C C . TYR A 1 120 ? -7.025 3.040 -0.922 1.00 96.00 120 TYR A C 1
ATOM 910 O O . TYR A 1 120 ? -7.422 3.489 0.151 1.00 96.00 120 TYR A O 1
ATOM 918 N N . ARG A 1 121 ? -7.221 3.709 -2.067 1.00 94.62 121 ARG A N 1
ATOM 919 C CA . ARG A 1 121 ? -7.888 5.024 -2.113 1.00 94.62 121 ARG A CA 1
ATOM 920 C C . ARG A 1 121 ? -9.316 5.007 -1.561 1.00 94.62 121 ARG A C 1
ATOM 922 O O . ARG A 1 121 ? -9.795 6.043 -1.112 1.00 94.62 121 ARG A O 1
ATOM 929 N N . HIS A 1 122 ? -10.035 3.886 -1.647 1.00 95.69 122 HIS A N 1
ATOM 930 C CA . HIS A 1 122 ? -11.364 3.757 -1.050 1.00 95.69 122 HIS A CA 1
ATOM 931 C C . HIS A 1 122 ? -11.258 3.699 0.474 1.00 95.69 122 HIS A C 1
ATOM 933 O O . HIS A 1 122 ? -11.898 4.508 1.139 1.00 95.69 122 HIS A O 1
ATOM 939 N N . LEU A 1 123 ? -10.436 2.786 0.997 1.00 96.25 123 LEU A N 1
ATOM 940 C CA . LEU A 1 123 ? -10.253 2.541 2.433 1.00 96.25 123 LEU A CA 1
ATOM 941 C C . LEU A 1 123 ? -9.605 3.716 3.178 1.00 96.25 123 LEU A C 1
ATOM 943 O O . LEU A 1 123 ? -9.694 3.802 4.401 1.00 96.25 123 LEU A O 1
ATOM 947 N N . LEU A 1 124 ? -8.982 4.629 2.434 1.00 94.31 124 LEU A N 1
ATOM 948 C CA . LEU A 1 124 ? -8.371 5.853 2.940 1.00 94.31 124 LEU A CA 1
ATOM 949 C C . LEU A 1 124 ? -9.248 7.106 2.780 1.00 94.31 124 LEU A C 1
ATOM 951 O O . LEU A 1 124 ? -8.883 8.181 3.250 1.00 94.31 124 LEU A O 1
ATOM 955 N N . ASN A 1 125 ? -10.416 6.998 2.139 1.00 91.81 125 ASN A N 1
ATOM 956 C CA . ASN A 1 125 ? -11.318 8.127 1.925 1.00 91.81 125 ASN A CA 1
ATOM 957 C C . ASN A 1 125 ? -12.430 8.152 2.980 1.00 91.81 125 ASN A C 1
ATOM 959 O O . ASN A 1 125 ? -13.373 7.368 2.911 1.00 91.81 125 ASN A O 1
ATOM 963 N N . TYR A 1 126 ? -12.376 9.122 3.895 1.00 87.25 126 TYR A N 1
ATOM 964 C CA . TYR A 1 126 ? -13.342 9.273 4.991 1.00 87.25 126 TYR A CA 1
ATOM 965 C C . TYR A 1 126 ? -14.802 9.527 4.586 1.00 87.25 126 TYR A C 1
ATOM 967 O O . TYR A 1 126 ? -15.692 9.426 5.426 1.00 87.25 126 TYR A O 1
ATOM 975 N N . GLN A 1 127 ? -15.080 9.812 3.313 1.00 87.31 127 GLN A N 1
ATOM 976 C CA . GLN A 1 127 ? -16.446 9.882 2.780 1.00 87.31 127 GLN A CA 1
ATOM 977 C C . GLN A 1 127 ? -16.997 8.501 2.374 1.00 87.31 127 GLN A C 1
ATOM 979 O O . GLN A 1 127 ? -18.112 8.405 1.863 1.00 87.31 127 GLN A O 1
ATOM 984 N N . LYS A 1 128 ? -16.208 7.434 2.540 1.00 92.62 128 LYS A N 1
ATOM 985 C CA . LYS A 1 128 ? -16.524 6.054 2.158 1.00 92.62 128 LYS A CA 1
ATOM 986 C C . LYS A 1 128 ? -16.335 5.100 3.343 1.00 92.62 128 LYS A C 1
ATOM 988 O O . LYS A 1 128 ? -16.248 5.535 4.487 1.00 92.62 128 LYS A O 1
ATOM 993 N N . ASN A 1 129 ? -16.293 3.797 3.064 1.00 93.94 129 ASN A N 1
ATOM 994 C CA . ASN A 1 129 ? -15.963 2.779 4.051 1.00 93.94 129 ASN A CA 1
ATOM 995 C C . ASN A 1 129 ? -14.447 2.741 4.289 1.00 93.94 129 ASN A C 1
ATOM 997 O O . ASN A 1 129 ? -13.684 2.502 3.356 1.00 93.94 129 ASN A O 1
ATOM 1001 N N . VAL A 1 130 ? -14.025 2.944 5.532 1.00 94.88 130 VAL A N 1
ATOM 1002 C CA . VAL A 1 130 ? -12.617 2.984 5.953 1.00 94.88 130 VAL A CA 1
ATOM 1003 C C . VAL A 1 130 ? -12.381 2.035 7.123 1.00 94.88 130 VAL A C 1
ATOM 1005 O O . VAL A 1 130 ? -13.342 1.561 7.735 1.00 94.88 130 VAL A O 1
ATOM 1008 N N . PHE A 1 131 ? -11.118 1.776 7.463 1.00 94.88 131 PHE A N 1
ATOM 1009 C CA . PHE A 1 131 ? -10.794 1.087 8.710 1.00 94.88 131 PHE A CA 1
ATOM 1010 C C . PHE A 1 131 ? -11.156 1.947 9.925 1.00 94.88 131 PHE A C 1
ATOM 1012 O O . PHE A 1 131 ? -10.826 3.129 9.997 1.00 94.88 131 PHE A O 1
ATOM 1019 N N . ASN A 1 132 ? -11.825 1.332 10.894 1.00 92.31 132 ASN A N 1
ATOM 1020 C CA . ASN A 1 132 ? -12.174 1.924 12.176 1.00 92.31 132 ASN A CA 1
ATOM 1021 C C . ASN A 1 132 ? -11.829 0.936 13.292 1.00 92.31 132 ASN A C 1
ATOM 1023 O O . ASN A 1 132 ? -12.088 -0.261 13.165 1.00 92.31 132 ASN A O 1
ATOM 1027 N N . LEU A 1 133 ? -11.312 1.447 14.408 1.00 91.75 133 LEU A N 1
ATOM 1028 C CA . LEU A 1 133 ? -11.149 0.688 15.645 1.00 91.75 133 LEU A CA 1
ATOM 1029 C C . LEU A 1 133 ? -12.243 1.101 16.626 1.00 91.75 133 LEU A C 1
ATOM 1031 O O . LEU A 1 133 ? -12.335 2.272 17.000 1.00 91.75 133 LEU A O 1
ATOM 1035 N N . CYS A 1 134 ? -13.075 0.152 17.053 1.00 88.12 134 CYS A N 1
ATOM 1036 C CA . CYS A 1 134 ? -14.150 0.434 18.001 1.00 88.12 134 CYS A CA 1
ATOM 1037 C C . CYS A 1 134 ? -14.057 -0.425 1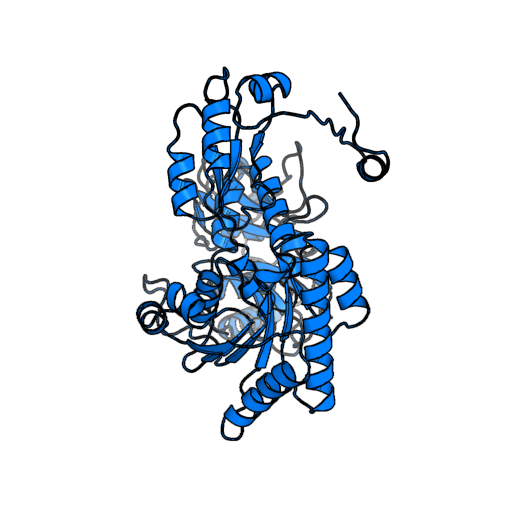9.263 1.00 88.12 134 CYS A C 1
ATOM 1039 O O . CYS A 1 134 ? -13.891 -1.643 19.199 1.00 88.12 134 CYS A O 1
ATOM 1041 N N . ILE A 1 135 ? -14.241 0.220 20.415 1.00 84.38 135 ILE A N 1
ATOM 1042 C CA . ILE A 1 135 ? -14.487 -0.452 21.693 1.00 84.38 135 ILE A CA 1
ATOM 1043 C C . ILE A 1 135 ? -15.997 -0.478 21.904 1.00 84.38 135 ILE A C 1
ATOM 1045 O O . ILE A 1 135 ? -16.644 0.575 21.912 1.00 84.38 135 ILE A O 1
ATOM 1049 N N . SER A 1 136 ? -16.555 -1.664 22.121 1.00 79.06 136 SER A N 1
ATOM 1050 C CA . SER A 1 136 ? -17.959 -1.814 22.492 1.00 79.06 136 SER A CA 1
ATOM 1051 C C . SER A 1 136 ? -18.078 -2.707 23.727 1.00 79.06 136 SER A C 1
ATOM 1053 O O . SER A 1 136 ? -17.892 -3.918 23.617 1.00 79.06 136 SER A O 1
ATOM 1055 N N . PRO A 1 137 ? -18.408 -2.138 24.904 1.00 79.56 137 PRO A N 1
ATOM 1056 C CA . PRO A 1 137 ? -18.575 -2.910 26.137 1.00 79.56 137 PRO A CA 1
ATOM 1057 C C . PRO A 1 137 ? -19.631 -4.018 26.027 1.00 79.56 137 PRO A C 1
ATOM 1059 O O . PRO A 1 137 ? -19.516 -5.042 26.687 1.00 79.56 137 PRO A O 1
ATOM 1062 N N . ASN A 1 138 ? -20.628 -3.837 25.156 1.00 82.75 138 ASN A N 1
ATOM 1063 C CA . ASN A 1 138 ? -21.726 -4.786 24.959 1.00 82.75 138 ASN A CA 1
ATOM 1064 C C . ASN A 1 138 ? -21.298 -6.074 24.237 1.00 82.75 138 ASN A C 1
ATOM 1066 O O . ASN A 1 138 ? -22.094 -7.000 24.136 1.00 82.75 138 ASN A O 1
ATOM 1070 N N . LEU A 1 139 ? -20.076 -6.117 23.695 1.00 84.75 139 LEU A N 1
ATOM 1071 C CA . LEU A 1 139 ? -19.552 -7.264 22.952 1.00 84.75 139 LEU A CA 1
ATOM 1072 C C . LEU A 1 139 ? -18.602 -8.127 23.790 1.00 84.75 139 LEU A C 1
ATOM 1074 O O . LEU A 1 139 ? -18.179 -9.184 23.333 1.00 84.75 139 LEU A O 1
ATOM 1078 N N . VAL A 1 140 ? -18.255 -7.684 25.002 1.00 89.19 140 VAL A N 1
ATOM 1079 C CA . VAL A 1 140 ? -17.315 -8.389 25.881 1.00 89.19 140 VAL A CA 1
ATOM 1080 C C . VAL A 1 140 ? -17.887 -9.753 26.275 1.00 89.19 140 VAL A C 1
ATOM 1082 O O . VAL A 1 140 ? -19.045 -9.855 26.676 1.00 89.19 140 VAL A O 1
ATOM 1085 N N . GLY A 1 141 ? -17.068 -10.799 26.155 1.00 90.06 141 GLY A N 1
ATOM 1086 C CA . GLY A 1 141 ? -17.447 -12.192 26.409 1.00 90.06 141 GLY A CA 1
ATOM 1087 C C . GLY A 1 141 ? -18.196 -12.873 25.258 1.00 90.06 141 GLY A C 1
ATOM 1088 O O . GLY A 1 141 ? -18.464 -14.069 25.334 1.00 90.06 141 GLY A O 1
ATOM 1089 N N . LEU A 1 142 ? -18.531 -12.157 24.178 1.00 92.12 142 LEU A N 1
ATOM 1090 C CA . LEU A 1 142 ? -19.059 -12.792 22.972 1.00 92.12 142 LEU A CA 1
ATOM 1091 C C . LEU A 1 142 ? -17.923 -13.379 22.136 1.00 92.12 142 LEU A C 1
ATOM 1093 O O . LEU A 1 142 ? -16.836 -12.806 22.040 1.00 92.12 142 LEU A O 1
ATOM 1097 N N . LYS A 1 143 ? -18.216 -14.510 21.493 1.00 94.00 143 LYS A N 1
ATOM 1098 C CA . LYS A 1 143 ? -17.339 -15.136 20.503 1.00 94.00 143 LYS A CA 1
ATOM 1099 C C . LYS A 1 143 ? -17.258 -14.309 19.225 1.00 94.00 143 LYS A C 1
ATOM 1101 O O . LYS A 1 143 ? -18.258 -13.728 18.789 1.00 94.00 143 LYS A O 1
ATOM 1106 N N . TYR A 1 144 ? -16.091 -14.330 18.591 1.00 93.31 144 TYR A N 1
ATOM 1107 C CA . TYR A 1 144 ? -15.825 -13.620 17.345 1.00 93.31 144 TYR A CA 1
ATOM 1108 C C . TYR A 1 144 ? -16.809 -13.989 16.220 1.00 93.31 144 TYR A C 1
ATOM 1110 O O . TYR A 1 144 ? -17.283 -13.095 15.516 1.00 93.31 144 TYR A O 1
ATOM 1118 N N . THR A 1 145 ? -17.217 -15.261 16.102 1.00 91.88 145 THR A N 1
ATOM 1119 C CA . THR A 1 145 ? -18.208 -15.698 15.095 1.00 91.88 145 THR A CA 1
ATOM 1120 C C . THR A 1 145 ? -19.536 -14.963 15.213 1.00 91.88 145 THR A C 1
ATOM 1122 O O . THR A 1 145 ? -20.038 -14.431 14.223 1.00 91.88 145 THR A O 1
ATOM 1125 N N . HIS A 1 146 ? -20.087 -14.870 16.430 1.00 90.31 146 HIS A N 1
ATOM 1126 C CA . HIS A 1 146 ? -21.367 -14.194 16.663 1.00 90.31 146 HIS A CA 1
ATOM 1127 C C . HIS A 1 146 ? -21.293 -12.718 16.265 1.00 90.31 146 HIS A C 1
ATOM 1129 O O . HIS A 1 146 ? -22.248 -12.156 15.737 1.00 90.31 146 HIS A O 1
ATOM 1135 N N . ILE A 1 147 ? -20.135 -12.093 16.475 1.00 90.81 147 ILE A N 1
ATOM 1136 C CA . ILE A 1 147 ? -19.902 -10.692 16.129 1.00 90.81 147 ILE A CA 1
ATOM 1137 C C . ILE A 1 147 ? -19.822 -10.514 14.612 1.00 90.81 147 ILE A C 1
ATOM 1139 O O . ILE A 1 147 ? -20.476 -9.622 14.068 1.00 90.81 147 ILE A O 1
ATOM 1143 N N . ARG A 1 148 ? -19.063 -11.368 13.913 1.00 89.50 148 ARG A N 1
ATOM 1144 C CA . ARG A 1 148 ? -18.932 -11.304 12.451 1.00 89.50 148 ARG A CA 1
ATOM 1145 C C . ARG A 1 148 ? -20.260 -11.559 11.736 1.00 89.50 148 ARG A C 1
ATOM 1147 O O .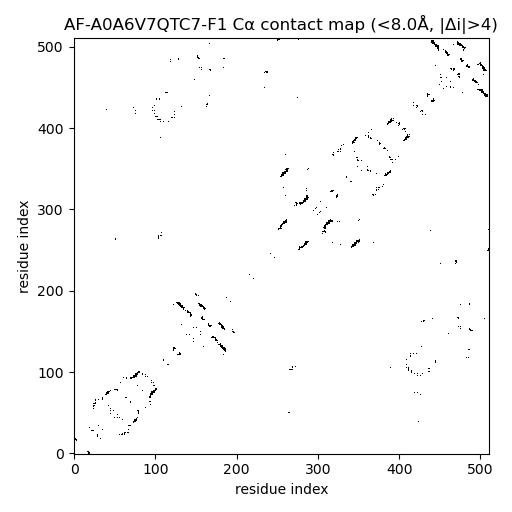 ARG A 1 148 ? -20.522 -10.915 10.723 1.00 89.50 148 ARG A O 1
ATOM 1154 N N . HIS A 1 149 ? -21.090 -12.466 12.251 1.00 87.69 149 HIS A N 1
ATOM 1155 C CA . HIS A 1 149 ? -22.423 -12.744 11.700 1.00 87.69 149 HIS A CA 1
ATOM 1156 C C . HIS A 1 149 ? -23.456 -11.681 12.077 1.00 87.69 149 HIS A C 1
ATOM 1158 O O . HIS A 1 149 ? -24.327 -11.356 11.270 1.00 87.69 149 HIS A O 1
ATOM 1164 N N . GLY A 1 150 ? -23.362 -11.124 13.284 1.00 84.69 150 GLY A N 1
ATOM 1165 C CA . GLY A 1 150 ? -24.348 -10.177 13.793 1.00 84.69 150 GLY A CA 1
ATOM 1166 C C . GLY A 1 150 ? -24.233 -8.772 13.201 1.00 84.69 150 GLY A C 1
ATOM 1167 O O . GLY A 1 150 ? -25.250 -8.106 13.037 1.00 84.69 150 GLY A O 1
ATOM 1168 N N . ILE A 1 151 ? -23.029 -8.310 12.845 1.00 86.25 151 ILE A N 1
ATOM 1169 C CA . ILE A 1 151 ? -22.823 -6.935 12.363 1.00 86.25 151 ILE A CA 1
ATOM 1170 C C . ILE A 1 151 ? -23.120 -6.823 10.859 1.00 86.25 151 ILE A C 1
ATOM 1172 O O . ILE A 1 151 ? -22.324 -7.212 9.997 1.00 86.25 151 ILE A O 1
ATOM 1176 N N . GLN A 1 152 ? -24.259 -6.214 10.527 1.00 84.75 152 GLN A N 1
ATOM 1177 C CA . GLN A 1 152 ? -24.701 -6.044 9.141 1.00 84.75 152 GLN A CA 1
ATOM 1178 C C . GLN A 1 152 ? -24.171 -4.756 8.502 1.00 84.75 152 GLN A C 1
ATOM 1180 O O . GLN A 1 152 ? -23.822 -4.765 7.324 1.00 84.75 152 GLN A O 1
ATOM 1185 N N . GLU A 1 153 ? -23.982 -3.681 9.265 1.00 86.62 153 GLU A N 1
ATOM 1186 C CA . GLU A 1 153 ? -23.616 -2.358 8.734 1.00 86.62 153 GLU A CA 1
ATOM 1187 C C . GLU A 1 153 ? -22.118 -2.198 8.407 1.00 86.62 153 GLU A C 1
ATOM 1189 O O . GLU A 1 153 ? -21.727 -1.262 7.705 1.00 86.62 153 GLU A O 1
ATOM 1194 N N . ALA A 1 154 ? -21.269 -3.098 8.910 1.00 92.31 154 ALA A N 1
ATOM 1195 C CA . ALA A 1 154 ? -19.812 -3.034 8.781 1.00 92.31 154 ALA A CA 1
ATOM 1196 C C . ALA A 1 154 ? -19.205 -4.410 8.508 1.00 92.31 154 ALA A C 1
ATOM 1198 O O . ALA A 1 154 ? -19.759 -5.424 8.923 1.00 92.31 154 ALA A O 1
ATOM 1199 N N . VAL A 1 155 ? -18.056 -4.482 7.841 1.00 95.06 155 VAL A N 1
ATOM 1200 C CA . VAL A 1 155 ? -17.295 -5.741 7.765 1.00 95.06 155 VAL A CA 1
ATOM 1201 C C . VAL A 1 155 ? -16.397 -5.840 8.989 1.00 95.06 155 VAL A C 1
ATOM 1203 O O . VAL A 1 155 ? -15.592 -4.943 9.224 1.00 95.06 155 VAL A O 1
ATOM 1206 N N . VAL A 1 156 ? -16.522 -6.923 9.757 1.00 94.62 156 VAL A N 1
ATOM 1207 C CA . VAL A 1 156 ? -15.609 -7.228 10.865 1.00 94.62 156 VAL A CA 1
ATOM 1208 C C . VAL A 1 156 ? -14.341 -7.840 10.290 1.00 94.62 156 VAL A C 1
ATOM 1210 O O . VAL A 1 156 ? -14.396 -8.895 9.665 1.00 94.62 156 VAL A O 1
ATOM 1213 N N . CYS A 1 157 ? -13.211 -7.166 10.484 1.00 95.75 157 CYS A N 1
ATOM 1214 C CA . CYS A 1 157 ? -11.937 -7.543 9.879 1.00 95.75 157 CYS A CA 1
ATOM 1215 C C . CYS A 1 157 ? -10.957 -8.194 10.845 1.00 95.75 157 CYS A C 1
ATOM 1217 O O . CYS A 1 157 ? -9.961 -8.733 10.390 1.00 95.75 157 CYS A O 1
ATOM 1219 N N . GLY A 1 158 ? -11.193 -8.115 12.155 1.00 95.44 158 GLY A N 1
ATOM 1220 C CA . GLY A 1 158 ? -10.268 -8.682 13.129 1.00 95.44 158 GLY A CA 1
ATOM 1221 C C . GLY A 1 158 ? -10.419 -8.099 14.525 1.00 95.44 158 GLY A C 1
ATOM 1222 O O . GLY A 1 158 ? -11.323 -7.302 14.795 1.00 95.44 158 GLY A O 1
ATOM 1223 N N . ILE A 1 159 ? -9.499 -8.496 15.399 1.00 95.50 159 ILE A N 1
ATOM 1224 C CA . ILE A 1 159 ? -9.379 -8.004 16.772 1.00 95.50 159 ILE A CA 1
ATOM 1225 C C . ILE A 1 159 ? -8.048 -7.265 16.900 1.00 95.50 159 ILE A C 1
ATOM 1227 O O . ILE A 1 159 ? -7.003 -7.770 16.498 1.00 95.50 159 ILE A O 1
ATOM 1231 N N . PHE A 1 160 ? -8.085 -6.075 17.484 1.00 95.38 160 PHE A N 1
ATOM 1232 C CA . PHE A 1 160 ? -6.912 -5.318 17.887 1.00 95.38 160 PHE A CA 1
ATOM 1233 C C . PHE A 1 160 ? -6.720 -5.457 19.397 1.00 95.38 160 PHE A C 1
ATOM 1235 O O . PHE A 1 160 ? -7.576 -5.037 20.183 1.00 95.38 160 PHE A O 1
ATOM 1242 N N . ARG A 1 161 ? -5.601 -6.061 19.797 1.00 93.25 161 ARG A N 1
ATOM 1243 C CA . ARG A 1 161 ? -5.268 -6.386 21.186 1.00 93.25 161 ARG A CA 1
ATOM 1244 C C . ARG A 1 161 ? -3.786 -6.121 21.427 1.00 93.25 161 ARG A C 1
ATOM 1246 O O . ARG A 1 161 ? -2.950 -6.485 20.606 1.00 93.25 161 ARG A O 1
ATOM 1253 N N . ASP A 1 162 ? -3.468 -5.481 22.550 1.00 90.81 162 ASP A N 1
ATOM 1254 C CA . ASP A 1 162 ? -2.090 -5.215 22.991 1.00 90.81 162 ASP A CA 1
ATOM 1255 C C . ASP A 1 162 ? -1.213 -4.534 21.918 1.00 90.81 162 ASP A C 1
ATOM 1257 O O . ASP A 1 162 ? -0.039 -4.857 21.742 1.00 90.81 162 ASP A O 1
ATOM 1261 N N . GLY A 1 163 ? -1.802 -3.597 21.166 1.00 89.62 163 GLY A N 1
ATOM 1262 C CA . GLY A 1 163 ? -1.106 -2.850 20.116 1.00 89.62 163 GLY A CA 1
ATOM 1263 C C . GLY A 1 163 ? -0.890 -3.621 18.811 1.00 89.62 163 GLY A C 1
ATOM 1264 O O . GLY A 1 163 ? -0.177 -3.132 17.943 1.00 89.62 163 GLY A O 1
ATOM 1265 N N . LYS A 1 164 ? -1.474 -4.814 18.656 1.00 91.00 164 LYS A N 1
ATOM 1266 C CA . LYS A 1 164 ? -1.366 -5.630 17.442 1.00 91.00 164 LYS A CA 1
ATOM 1267 C C . LYS A 1 164 ? -2.737 -5.951 16.876 1.00 91.00 164 LYS A C 1
ATOM 1269 O O . LYS A 1 164 ? -3.690 -6.199 17.615 1.00 91.00 164 LYS A O 1
ATOM 1274 N N . VAL A 1 165 ? -2.814 -5.987 15.553 1.00 93.31 165 VAL A N 1
ATOM 1275 C CA . VAL A 1 165 ? -3.982 -6.482 14.831 1.00 93.31 165 VAL A CA 1
ATOM 1276 C C . VAL A 1 165 ? -3.857 -7.990 14.611 1.00 93.31 165 VAL A C 1
ATOM 1278 O O . VAL A 1 165 ? -2.785 -8.507 14.311 1.00 93.31 165 VAL A O 1
ATOM 1281 N N . ASN A 1 166 ? -4.963 -8.704 14.789 1.00 93.75 166 ASN A N 1
ATOM 1282 C CA . ASN A 1 166 ? -5.149 -10.066 14.315 1.00 93.75 166 ASN A CA 1
ATOM 1283 C C . ASN A 1 166 ? -6.338 -10.072 13.349 1.00 93.75 166 ASN A C 1
ATOM 1285 O O . ASN A 1 166 ? -7.480 -9.931 13.793 1.00 93.75 166 ASN A O 1
ATOM 1289 N N . PHE A 1 167 ? -6.072 -10.228 12.048 1.00 94.12 167 PHE A N 1
ATOM 1290 C CA . PHE A 1 167 ? -7.113 -10.299 11.015 1.00 94.12 167 PHE A CA 1
ATOM 1291 C C . PHE A 1 167 ? -7.860 -11.634 11.002 1.00 94.12 167 PHE A C 1
ATOM 1293 O O . PHE A 1 167 ? -9.020 -11.688 10.606 1.00 94.12 167 PHE A O 1
ATOM 1300 N N . HIS A 1 168 ? -7.240 -12.699 11.522 1.00 92.19 168 HIS A N 1
ATOM 1301 C CA . HIS A 1 168 ? -7.818 -14.046 11.535 1.00 92.19 168 HIS A CA 1
ATOM 1302 C C . HIS A 1 168 ? -7.963 -14.601 12.960 1.00 92.19 168 HIS A C 1
ATOM 1304 O O . HIS A 1 168 ? -7.317 -15.605 13.288 1.00 92.19 168 HIS A O 1
ATOM 1310 N N . PRO A 1 169 ? -8.766 -13.968 13.840 1.00 92.50 169 PRO A N 1
ATOM 1311 C CA . PRO A 1 169 ? -9.115 -14.553 15.129 1.00 92.50 169 PRO A CA 1
ATOM 1312 C C . PRO A 1 169 ? -9.740 -15.934 14.969 1.00 92.50 169 PRO A C 1
ATOM 1314 O O . PRO A 1 169 ? -10.382 -16.229 13.958 1.00 92.50 169 PRO A O 1
ATOM 1317 N N . SER A 1 170 ? -9.581 -16.773 15.992 1.00 91.50 170 SER A N 1
ATOM 1318 C CA . SER A 1 170 ? -10.377 -17.997 16.054 1.00 91.50 170 SER A CA 1
ATOM 1319 C C . SER A 1 170 ? -11.848 -17.623 16.200 1.00 91.50 170 SER A C 1
ATOM 1321 O O . SER A 1 170 ? -12.187 -16.698 16.933 1.00 91.50 170 SER A O 1
ATOM 1323 N N . ASP A 1 171 ? -12.728 -18.375 15.553 1.00 90.38 171 ASP A N 1
ATOM 1324 C CA . ASP A 1 171 ? -14.176 -18.206 15.673 1.00 90.38 171 ASP A CA 1
ATOM 1325 C C . ASP A 1 171 ? -14.651 -18.313 17.141 1.00 90.38 171 ASP A C 1
ATOM 1327 O O . ASP A 1 171 ? -15.515 -17.558 17.596 1.00 90.38 171 ASP A O 1
ATOM 1331 N N . ASP A 1 172 ? -13.989 -19.170 17.923 1.00 92.56 172 ASP A N 1
ATOM 1332 C CA . ASP A 1 172 ? -14.223 -19.345 19.359 1.00 92.56 172 ASP A CA 1
ATOM 1333 C C . ASP A 1 172 ? -13.570 -18.278 20.252 1.00 92.56 172 ASP A C 1
ATOM 1335 O O . ASP A 1 172 ? -13.751 -18.310 21.469 1.00 92.56 172 ASP A O 1
ATOM 1339 N N . GLU A 1 173 ? -12.788 -17.354 19.691 1.00 94.19 173 GLU A N 1
ATOM 1340 C CA . GLU A 1 173 ? -12.094 -16.336 20.474 1.00 94.19 173 GLU A CA 1
ATOM 1341 C C . GLU A 1 173 ? -13.086 -15.333 21.071 1.00 94.19 173 GLU A C 1
ATOM 1343 O O . GLU A 1 173 ? -13.885 -14.719 20.363 1.00 94.19 173 GLU A O 1
ATOM 1348 N N . GLU A 1 174 ? -13.033 -15.161 22.391 1.00 94.44 174 GLU A N 1
ATOM 1349 C CA . GLU A 1 174 ? -13.883 -14.214 23.109 1.00 94.44 174 GLU A CA 1
ATOM 1350 C C . GLU A 1 174 ? -13.272 -12.810 23.133 1.00 94.44 174 GLU A C 1
ATOM 1352 O O . GLU A 1 174 ? -12.064 -12.630 23.337 1.00 94.44 174 GLU A O 1
ATOM 1357 N N . ILE A 1 175 ? -14.131 -11.800 22.982 1.00 93.38 175 ILE A N 1
ATOM 1358 C CA . ILE A 1 175 ? -13.731 -10.395 23.084 1.00 93.38 175 ILE A CA 1
ATOM 1359 C C . ILE A 1 175 ? -13.500 -10.012 24.543 1.00 93.38 175 ILE A C 1
ATOM 1361 O O . ILE A 1 175 ? -14.381 -10.146 25.396 1.00 93.38 175 ILE A O 1
ATOM 1365 N N . ARG A 1 176 ? -12.316 -9.471 24.825 1.00 93.19 176 ARG A N 1
ATOM 1366 C CA . ARG A 1 176 ? -11.922 -8.957 26.139 1.00 93.19 176 ARG A CA 1
ATOM 1367 C C . ARG A 1 176 ? -12.317 -7.494 26.287 1.00 93.19 176 ARG A C 1
ATOM 1369 O O . ARG A 1 176 ? -12.510 -6.770 25.318 1.00 93.19 176 ARG A O 1
ATOM 1376 N N . GLN A 1 177 ? -12.362 -7.026 27.530 1.00 90.38 177 GLN A N 1
ATOM 1377 C CA . GLN A 1 177 ? -12.740 -5.649 27.855 1.00 90.38 177 GLN A CA 1
ATOM 1378 C C . GLN A 1 177 ? -11.836 -4.582 27.209 1.00 90.38 177 GLN A C 1
ATOM 1380 O O . GLN A 1 177 ? -12.294 -3.474 26.934 1.00 90.38 177 GLN A O 1
ATOM 1385 N N . THR A 1 178 ? -10.564 -4.906 26.979 1.00 91.38 178 THR A N 1
ATOM 1386 C CA . THR A 1 178 ? -9.562 -4.010 26.381 1.00 91.38 178 THR A CA 1
ATOM 1387 C C . THR A 1 178 ? -9.454 -4.141 24.865 1.00 91.38 178 THR A C 1
ATOM 1389 O O . THR A 1 178 ? -8.737 -3.357 24.245 1.00 91.38 178 THR A O 1
ATOM 1392 N N . ASP A 1 179 ? -10.129 -5.122 24.269 1.00 93.62 179 ASP A N 1
ATOM 1393 C CA . ASP A 1 179 ? -10.043 -5.366 22.836 1.00 93.62 179 ASP A CA 1
ATOM 1394 C C . ASP A 1 179 ? -10.783 -4.286 22.053 1.00 93.62 179 ASP A C 1
ATOM 1396 O O . ASP A 1 179 ? -11.820 -3.759 22.474 1.00 93.62 179 ASP A O 1
ATOM 1400 N N . LYS A 1 180 ? -10.271 -3.999 20.859 1.00 93.31 180 LYS A N 1
ATOM 1401 C CA . LYS A 1 180 ? -10.980 -3.197 19.864 1.00 93.31 180 LYS A CA 1
ATOM 1402 C C . LYS A 1 180 ? -11.297 -4.081 18.675 1.00 93.31 180 LYS A C 1
ATOM 1404 O O . LYS A 1 180 ? -10.459 -4.863 18.239 1.00 93.31 180 LYS A O 1
ATOM 1409 N N . LEU A 1 181 ? -12.495 -3.948 18.127 1.00 93.69 181 LEU A N 1
ATOM 1410 C CA . LEU A 1 181 ? -12.813 -4.576 16.852 1.00 93.69 181 LEU A CA 1
ATOM 1411 C C . LEU A 1 181 ? -12.292 -3.699 15.723 1.00 93.69 181 LEU A C 1
ATOM 1413 O O . LEU A 1 181 ? -12.520 -2.486 15.726 1.00 93.69 181 LEU A O 1
ATOM 1417 N N . LEU A 1 182 ? -11.623 -4.329 14.761 1.00 95.25 182 LEU A N 1
ATOM 1418 C CA . LEU A 1 182 ? -11.280 -3.698 13.499 1.00 95.25 182 LEU A CA 1
ATOM 1419 C C . LEU A 1 182 ? -12.447 -3.877 12.532 1.00 95.25 182 LEU A C 1
ATOM 1421 O O . LEU A 1 182 ? -12.830 -5.006 12.223 1.00 95.25 182 LEU A O 1
ATOM 1425 N N . LEU A 1 183 ? -13.003 -2.767 12.056 1.00 94.88 183 LEU A N 1
ATOM 1426 C CA . LEU A 1 183 ? -14.155 -2.742 11.163 1.00 94.88 183 LEU A CA 1
ATOM 1427 C C . LEU A 1 183 ? -13.847 -1.960 9.887 1.00 94.88 183 LEU A C 1
ATOM 1429 O O . LEU A 1 183 ? -13.173 -0.933 9.946 1.00 94.88 183 LEU A O 1
ATOM 1433 N N . ILE A 1 184 ? -14.431 -2.370 8.762 1.00 95.69 184 ILE A N 1
ATOM 1434 C CA . ILE A 1 184 ? -14.580 -1.515 7.580 1.00 95.69 184 ILE A CA 1
ATOM 1435 C C . ILE A 1 184 ? -16.006 -0.967 7.547 1.00 95.69 184 ILE A C 1
ATOM 1437 O O . ILE A 1 184 ? -16.965 -1.722 7.375 1.00 95.69 184 ILE A O 1
ATOM 1441 N N . ALA A 1 185 ? -16.131 0.349 7.722 1.00 92.94 185 ALA A N 1
ATOM 1442 C CA . ALA A 1 185 ? -17.405 1.059 7.832 1.00 92.94 185 ALA A CA 1
ATOM 1443 C C . ALA A 1 185 ? -17.239 2.563 7.532 1.00 92.94 185 ALA A C 1
ATOM 1445 O O . ALA A 1 185 ? -16.106 3.057 7.514 1.00 92.94 185 ALA A O 1
ATOM 1446 N N . PRO A 1 186 ? -18.325 3.327 7.319 1.00 90.38 186 PRO A N 1
ATOM 1447 C CA . PRO A 1 186 ? -18.246 4.782 7.232 1.00 90.38 186 PRO A CA 1
ATOM 1448 C C . PRO A 1 186 ? -17.759 5.403 8.546 1.00 90.38 186 PRO A C 1
ATOM 1450 O O . PRO A 1 186 ? -17.942 4.833 9.621 1.00 90.38 186 PRO A O 1
ATOM 1453 N N . VAL A 1 187 ? -17.180 6.603 8.486 1.00 83.06 187 VAL A N 1
ATOM 1454 C CA . VAL A 1 187 ? -16.783 7.329 9.700 1.00 83.06 187 VAL A CA 1
ATOM 1455 C C . VAL A 1 187 ? -18.029 7.794 10.451 1.00 83.06 187 VAL A C 1
ATOM 1457 O O . VAL A 1 187 ? -18.762 8.666 9.987 1.00 83.06 187 VAL A O 1
ATOM 1460 N N . TYR A 1 188 ? -18.260 7.252 11.645 1.00 66.81 188 TYR A N 1
ATOM 1461 C CA . TYR A 1 188 ? -19.411 7.633 12.473 1.00 66.81 188 TYR A CA 1
ATOM 1462 C C . TYR A 1 188 ? -19.170 8.905 13.316 1.00 66.81 188 TYR A C 1
ATOM 1464 O O . TYR A 1 188 ? -20.096 9.446 13.932 1.00 66.81 188 TYR A O 1
ATOM 1472 N N . GLY A 1 189 ? -17.941 9.434 13.332 1.00 65.50 189 GLY A N 1
ATOM 1473 C CA . GLY A 1 189 ? -17.567 10.611 14.119 1.00 65.50 189 GLY A CA 1
ATOM 1474 C C . GLY A 1 189 ? -17.808 10.382 15.615 1.00 65.50 189 GLY A C 1
ATOM 1475 O O . GLY A 1 189 ? -17.360 9.391 16.180 1.00 65.50 189 GLY A O 1
ATOM 1476 N N . ARG A 1 190 ? -18.550 11.285 16.274 1.00 52.41 190 ARG A N 1
ATOM 1477 C CA . ARG A 1 190 ? -18.948 11.120 17.690 1.00 52.41 190 ARG A CA 1
ATOM 1478 C C . ARG A 1 190 ? -20.105 10.139 17.904 1.00 52.41 190 ARG A C 1
ATOM 1480 O O . ARG A 1 190 ? -20.419 9.823 19.051 1.00 52.41 190 ARG A O 1
ATOM 1487 N N . LYS A 1 191 ? -20.780 9.691 16.841 1.00 49.06 191 LYS A N 1
ATOM 1488 C CA . LYS A 1 191 ? -21.833 8.682 16.967 1.00 49.06 191 LYS A CA 1
ATOM 1489 C C . LYS A 1 191 ? -21.148 7.326 17.093 1.00 49.06 191 LYS A C 1
ATOM 1491 O O . LYS A 1 191 ? -20.316 6.975 16.268 1.00 49.06 191 LYS A O 1
ATOM 1496 N N . LYS A 1 192 ? -21.474 6.563 18.135 1.00 53.97 192 LYS A N 1
ATOM 1497 C CA . LYS A 1 192 ? -21.053 5.161 18.189 1.00 53.97 192 LYS A CA 1
ATOM 1498 C C . LYS A 1 192 ? -21.814 4.407 17.095 1.00 53.97 192 LYS A C 1
ATOM 1500 O O . LYS A 1 192 ? -23.017 4.656 16.969 1.00 53.97 192 LYS A O 1
ATOM 1505 N N . PRO A 1 193 ? -21.167 3.520 16.321 1.00 54.81 193 PRO A N 1
ATOM 1506 C CA . PRO A 1 193 ? -21.912 2.611 15.465 1.00 54.81 193 PRO A CA 1
ATOM 1507 C C . PRO A 1 193 ? -22.929 1.882 16.344 1.00 54.81 193 PRO A C 1
ATOM 1509 O O . PRO A 1 193 ? -22.570 1.340 17.394 1.00 54.81 193 PRO A O 1
ATOM 1512 N N . GLN A 1 194 ? -24.206 1.919 15.962 1.00 54.97 194 GLN A N 1
ATOM 1513 C CA . GLN A 1 194 ? -25.189 1.026 16.559 1.00 54.97 194 GLN A CA 1
ATOM 1514 C C . GLN A 1 194 ? -24.908 -0.357 15.987 1.00 54.97 194 GLN A C 1
ATOM 1516 O O . GLN A 1 194 ? -25.489 -0.755 14.989 1.00 54.97 194 GLN A O 1
ATOM 1521 N N . LEU A 1 195 ? -23.941 -1.048 16.590 1.00 61.59 195 LEU A N 1
ATOM 1522 C CA . LEU A 1 195 ? -23.675 -2.455 16.330 1.00 61.59 195 LEU A CA 1
ATOM 1523 C C . LEU A 1 195 ? -24.839 -3.228 16.949 1.00 61.59 195 LEU A C 1
ATOM 1525 O O . LEU A 1 195 ? -24.768 -3.664 18.099 1.00 61.59 195 LEU A O 1
ATOM 1529 N N . SER A 1 196 ? -25.959 -3.272 16.231 1.00 55.78 196 SER A N 1
ATOM 1530 C CA . SER A 1 196 ? -27.109 -4.063 16.633 1.00 55.78 196 SER A CA 1
ATOM 1531 C C . SER A 1 196 ? -26.776 -5.523 16.355 1.00 55.78 196 SER A C 1
ATOM 1533 O O . SER A 1 196 ? -26.812 -5.986 15.222 1.00 55.78 196 SER A O 1
ATOM 1535 N N . LEU A 1 197 ? -26.354 -6.241 17.395 1.00 56.41 197 LEU A N 1
ATOM 1536 C CA . LEU A 1 197 ? -26.365 -7.693 17.328 1.00 56.41 197 LEU A CA 1
ATOM 1537 C C . LEU A 1 197 ? -27.832 -8.135 17.367 1.00 56.41 197 LEU A C 1
ATOM 1539 O O . LEU A 1 197 ? -28.579 -7.625 18.210 1.00 56.41 197 LEU A O 1
ATOM 1543 N N . PRO A 1 198 ? -28.259 -9.063 16.501 1.00 50.66 198 PRO A N 1
ATOM 1544 C CA . PRO A 1 198 ? -29.540 -9.731 16.668 1.00 50.66 198 PRO A CA 1
ATOM 1545 C C . PRO A 1 198 ? -29.655 -10.273 18.101 1.00 50.66 198 PRO A C 1
ATOM 1547 O O . PRO A 1 198 ? -28.684 -10.789 18.654 1.00 50.66 198 PRO A O 1
ATOM 1550 N N . ASP A 1 199 ? -30.824 -10.111 18.723 1.00 45.31 199 ASP A N 1
ATOM 1551 C CA . ASP A 1 199 ? -31.081 -10.511 20.110 1.00 45.31 199 ASP A CA 1
ATOM 1552 C C . ASP A 1 199 ? -30.686 -11.981 20.366 1.00 45.31 199 ASP A C 1
ATOM 1554 O O . ASP A 1 199 ? -31.390 -12.916 19.974 1.00 45.31 199 ASP A O 1
ATOM 1558 N N . VAL A 1 200 ? -29.595 -12.184 21.115 1.00 42.41 200 VAL A N 1
ATOM 1559 C CA . VAL A 1 200 ? -29.075 -13.501 21.552 1.00 42.41 200 VAL A CA 1
ATOM 1560 C C . VAL A 1 200 ? -30.109 -14.277 22.395 1.00 42.41 200 VAL A C 1
ATOM 1562 O O . VAL A 1 200 ? -30.005 -15.486 22.602 1.00 42.41 200 VAL A O 1
ATOM 1565 N N . SER A 1 201 ? -31.162 -13.603 22.864 1.00 35.44 201 SER A N 1
ATOM 1566 C CA . SER A 1 201 ? -32.275 -14.198 23.606 1.00 35.44 201 SER A CA 1
ATOM 1567 C C . SER A 1 201 ? -33.218 -15.057 22.748 1.00 35.44 201 SER A C 1
ATOM 1569 O O . SER A 1 201 ? -33.972 -15.844 23.318 1.00 35.44 201 SER A O 1
ATOM 1571 N N . LYS A 1 202 ? -33.146 -14.997 21.408 1.00 34.91 202 LYS A N 1
ATOM 1572 C CA . LYS A 1 202 ? -33.897 -15.907 20.517 1.00 34.91 202 LYS A CA 1
ATOM 1573 C C . LYS A 1 202 ? -33.105 -17.125 20.030 1.00 34.91 202 LYS A C 1
ATOM 1575 O O . LYS A 1 202 ? -33.716 -18.066 19.541 1.00 34.91 202 LYS A O 1
ATOM 1580 N N . GLU A 1 203 ? -31.787 -17.164 20.221 1.00 35.00 203 GLU A N 1
ATOM 1581 C CA . GLU A 1 203 ? -30.927 -18.242 19.693 1.00 35.00 203 GLU A CA 1
ATOM 1582 C C . GLU A 1 203 ? -30.610 -19.356 20.701 1.00 35.00 203 GLU A C 1
ATOM 1584 O O . GLU A 1 203 ? -30.030 -20.379 20.342 1.00 35.00 203 GLU A O 1
ATOM 1589 N N . LYS A 1 204 ? -31.067 -19.245 21.956 1.00 28.25 204 LYS A N 1
ATOM 1590 C CA . LYS A 1 204 ? -30.983 -20.366 22.913 1.00 28.25 204 LYS A CA 1
ATOM 1591 C C . LYS A 1 204 ? -31.969 -21.508 22.619 1.00 28.25 204 LYS A C 1
ATOM 1593 O O . LYS A 1 204 ? -31.932 -22.524 23.308 1.00 28.25 204 LYS A O 1
ATOM 1598 N N . GLN A 1 205 ? -32.791 -21.387 21.575 1.00 29.19 205 GLN A N 1
ATOM 1599 C CA . GLN A 1 205 ? -33.647 -22.451 21.054 1.00 29.19 205 GLN A CA 1
ATOM 1600 C C . GLN A 1 205 ? -33.698 -22.400 19.521 1.00 29.19 205 GLN A C 1
ATOM 1602 O O . GLN A 1 205 ? -34.594 -21.809 18.932 1.00 29.19 205 GLN A O 1
ATOM 1607 N N . GLY A 1 206 ? -32.743 -23.076 18.881 1.00 25.52 206 GLY A N 1
ATOM 1608 C CA . GLY A 1 206 ? -32.869 -23.511 17.490 1.00 25.52 206 GLY A CA 1
ATOM 1609 C C . GLY A 1 206 ? -31.757 -23.018 16.574 1.00 25.52 206 GLY A C 1
ATOM 1610 O O . GLY A 1 206 ? -31.776 -21.886 16.107 1.00 25.52 206 GLY A O 1
ATOM 1611 N N . TYR A 1 207 ? -30.862 -23.931 16.200 1.00 31.20 207 TYR A N 1
ATOM 1612 C CA . TYR A 1 207 ? -30.208 -23.882 14.895 1.00 31.20 207 TYR A CA 1
ATOM 1613 C C . TYR A 1 207 ? -31.286 -24.006 13.809 1.00 31.20 207 TYR A C 1
ATOM 1615 O O . TYR A 1 207 ? -31.552 -25.103 13.326 1.00 31.20 207 TYR A O 1
ATOM 1623 N N . ILE A 1 208 ? -31.961 -22.913 13.451 1.00 31.59 208 ILE A N 1
ATOM 1624 C CA . ILE A 1 208 ? -32.854 -22.872 12.291 1.00 31.59 208 ILE A CA 1
ATOM 1625 C C . ILE A 1 208 ? -32.634 -21.558 11.546 1.00 31.59 208 ILE A C 1
ATOM 1627 O O . ILE A 1 208 ? -33.027 -20.484 11.987 1.00 31.59 208 ILE A O 1
ATOM 1631 N N . SER A 1 209 ? -32.013 -21.713 10.377 1.00 35.94 209 SER A N 1
ATOM 1632 C CA . SER A 1 209 ? -32.203 -20.927 9.157 1.00 35.94 209 SER A CA 1
ATOM 1633 C C . SER A 1 209 ? -33.332 -19.886 9.218 1.00 35.94 209 SER A C 1
ATOM 1635 O O . SER A 1 209 ? -34.504 -20.225 9.031 1.00 35.94 209 SER A O 1
ATOM 1637 N N . HIS A 1 210 ? -32.976 -18.615 9.351 1.00 26.39 210 HIS A N 1
ATOM 1638 C CA . HIS A 1 210 ? -33.823 -17.525 8.890 1.00 26.39 210 HIS A CA 1
ATOM 1639 C C . HIS A 1 210 ? -33.170 -16.897 7.665 1.00 26.39 210 HIS A C 1
ATOM 1641 O O . HIS A 1 210 ? -32.276 -16.078 7.792 1.00 26.39 210 HIS A O 1
ATOM 1647 N N . ASP A 1 211 ? -33.563 -17.398 6.492 1.00 30.59 211 ASP A N 1
ATOM 1648 C CA . ASP A 1 211 ? -33.922 -16.583 5.326 1.00 30.59 211 ASP A CA 1
ATOM 1649 C C . ASP A 1 211 ? -34.329 -17.501 4.170 1.00 30.59 211 ASP A C 1
ATOM 1651 O O . ASP A 1 211 ? -33.495 -18.014 3.433 1.00 30.59 211 ASP A O 1
ATOM 1655 N N . LEU A 1 212 ? -35.639 -17.759 4.092 1.00 29.27 212 LEU A N 1
ATOM 1656 C CA . LEU A 1 212 ? -36.434 -18.077 2.898 1.00 29.27 212 LEU A CA 1
ATOM 1657 C C . LEU A 1 212 ? -37.851 -18.401 3.391 1.00 29.27 212 LEU A C 1
ATOM 1659 O O . LEU A 1 212 ? -38.154 -19.520 3.800 1.00 29.27 212 LEU A O 1
ATOM 1663 N N . LYS A 1 213 ? -38.751 -17.410 3.366 1.00 26.55 213 LYS A N 1
ATOM 1664 C CA . LYS A 1 213 ? -40.192 -17.694 3.312 1.00 26.55 213 LYS A CA 1
ATOM 1665 C C . LYS A 1 213 ? -40.507 -18.185 1.899 1.00 26.55 213 LYS A C 1
ATOM 1667 O O . LYS A 1 213 ? -41.019 -17.438 1.075 1.00 26.55 213 LYS A O 1
ATOM 1672 N N . VAL A 1 214 ? -40.182 -19.442 1.634 1.00 29.23 214 VAL A N 1
ATOM 1673 C CA . VAL A 1 214 ? -40.804 -20.241 0.580 1.00 29.23 214 VAL A CA 1
ATOM 1674 C C . VAL A 1 214 ? -41.243 -21.526 1.264 1.00 29.23 214 VAL A C 1
ATOM 1676 O O . VAL A 1 214 ? -40.494 -22.112 2.042 1.00 29.23 214 VAL A O 1
ATOM 1679 N N . ILE A 1 215 ? -42.509 -21.887 1.074 1.00 34.53 215 ILE A N 1
ATOM 1680 C CA . ILE A 1 215 ? -43.109 -23.096 1.633 1.00 34.53 215 ILE A CA 1
ATOM 1681 C C . ILE A 1 215 ? -42.368 -24.283 1.016 1.00 34.53 215 ILE A C 1
ATOM 1683 O O . ILE A 1 215 ? -42.641 -24.657 -0.118 1.00 34.53 215 ILE A O 1
ATOM 1687 N N . GLU A 1 216 ? -41.413 -24.846 1.746 1.00 32.16 216 GLU A N 1
ATOM 1688 C CA . GLU A 1 216 ? -40.662 -26.019 1.317 1.00 32.16 216 GLU A CA 1
ATOM 1689 C C . GLU A 1 216 ? -40.603 -27.051 2.455 1.00 32.16 216 GLU A C 1
ATOM 1691 O O . GLU A 1 216 ? -40.301 -26.734 3.608 1.00 32.16 216 GLU A O 1
ATOM 1696 N N . SER A 1 217 ? -40.990 -28.283 2.113 1.00 33.91 217 SER A N 1
ATOM 1697 C CA . SER A 1 217 ? -41.161 -29.451 2.988 1.00 33.91 217 SER A CA 1
ATOM 1698 C C . SER A 1 217 ? -39.869 -29.888 3.693 1.00 33.91 217 SER A C 1
ATOM 1700 O O . SER A 1 217 ? -38.783 -29.683 3.170 1.00 33.91 217 SER A O 1
ATOM 1702 N N . GLU A 1 218 ? -39.965 -30.582 4.831 1.00 37.00 218 GLU A N 1
ATOM 1703 C CA . GLU A 1 218 ? -38.809 -31.029 5.637 1.00 37.00 218 GLU A CA 1
ATOM 1704 C C . GLU A 1 218 ? -37.719 -31.786 4.847 1.00 37.00 218 GLU A C 1
ATOM 1706 O O . GLU A 1 218 ? -36.536 -31.595 5.123 1.00 37.00 218 GLU A O 1
ATOM 1711 N N . GLY A 1 219 ? -38.080 -32.531 3.794 1.00 33.00 219 GLY A N 1
ATOM 1712 C CA . GLY A 1 219 ? -37.119 -33.236 2.934 1.00 33.00 219 GLY A CA 1
ATOM 1713 C C . GLY A 1 219 ? -36.208 -32.340 2.077 1.00 33.00 219 GLY A C 1
ATOM 1714 O O . GLY A 1 219 ? -35.114 -32.760 1.714 1.00 33.00 219 GLY A O 1
ATOM 1715 N N . SER A 1 220 ? -36.587 -31.093 1.768 1.00 37.91 220 SER A N 1
ATOM 1716 C CA . SER A 1 220 ? -35.724 -30.173 1.002 1.00 37.91 220 SER A CA 1
ATOM 1717 C C . SER A 1 220 ? -34.729 -29.410 1.881 1.00 37.91 220 SER A C 1
ATOM 1719 O O . SER A 1 220 ? -33.698 -28.959 1.380 1.00 37.91 220 SER A O 1
ATOM 1721 N N . LYS A 1 221 ? -34.960 -29.333 3.201 1.00 38.28 221 LYS A N 1
ATOM 1722 C CA . LYS A 1 221 ? -33.992 -28.764 4.157 1.00 38.28 221 LYS A CA 1
ATOM 1723 C C . LYS A 1 221 ? -32.765 -29.653 4.331 1.00 38.28 221 LYS A C 1
ATOM 1725 O O . LYS A 1 221 ? -31.659 -29.122 4.364 1.00 38.28 221 LYS A O 1
ATOM 1730 N N . GLU A 1 222 ? -32.945 -30.972 4.402 1.00 38.03 222 GLU A N 1
ATOM 1731 C CA . GLU A 1 222 ? -31.835 -31.933 4.490 1.00 38.03 222 GLU A CA 1
ATOM 1732 C C . GLU A 1 222 ? -30.981 -31.909 3.220 1.00 38.03 222 GLU A C 1
ATOM 1734 O O . GLU A 1 222 ? -29.764 -31.764 3.308 1.00 38.03 222 GLU A O 1
ATOM 1739 N N . ILE A 1 223 ? -31.617 -31.894 2.044 1.00 43.91 223 ILE A N 1
ATOM 1740 C CA . ILE A 1 223 ? -30.925 -31.769 0.753 1.00 43.91 223 ILE A CA 1
ATOM 1741 C C . ILE A 1 223 ? -30.199 -30.417 0.647 1.00 43.91 223 ILE A C 1
ATOM 1743 O O . ILE A 1 223 ? -29.057 -30.362 0.199 1.00 43.91 223 ILE A O 1
ATOM 1747 N N . ALA A 1 224 ? -30.804 -29.308 1.087 1.00 40.66 224 ALA A N 1
ATOM 1748 C CA . ALA A 1 224 ? -30.146 -27.998 1.090 1.00 40.66 224 ALA A CA 1
ATOM 1749 C C . ALA A 1 224 ? -28.942 -27.939 2.051 1.00 40.66 224 ALA A C 1
ATOM 1751 O O . ALA A 1 224 ? -27.935 -27.296 1.737 1.00 40.66 224 ALA A O 1
ATOM 1752 N N . LEU A 1 225 ? -29.019 -28.623 3.198 1.00 48.22 225 LEU A N 1
ATOM 1753 C CA . LEU A 1 225 ? -27.918 -28.779 4.152 1.00 48.22 225 LEU A CA 1
ATOM 1754 C C . LEU A 1 225 ? -26.799 -29.661 3.592 1.00 48.22 225 LEU A C 1
ATOM 1756 O O . LEU A 1 225 ? -25.636 -29.273 3.686 1.00 48.22 225 LEU A O 1
ATOM 1760 N N . GLU A 1 226 ? -27.127 -30.787 2.959 1.00 46.28 226 GLU A N 1
ATOM 1761 C CA . GLU A 1 226 ? -26.157 -31.653 2.279 1.00 46.28 226 GLU A CA 1
ATOM 1762 C C . GLU A 1 226 ? -25.488 -30.941 1.106 1.00 46.28 226 GLU A C 1
ATOM 1764 O O . GLU A 1 226 ? -24.271 -31.011 0.962 1.00 46.28 226 GLU A O 1
ATOM 1769 N N . VAL A 1 227 ? -26.235 -30.168 0.316 1.00 52.69 227 VAL A N 1
ATOM 1770 C CA . VAL A 1 227 ? -25.684 -29.359 -0.776 1.00 52.69 227 VAL A CA 1
ATOM 1771 C C . VAL A 1 227 ? -24.790 -28.240 -0.233 1.00 52.69 227 VAL A C 1
ATOM 1773 O O . VAL A 1 227 ? -23.715 -28.010 -0.786 1.00 52.69 227 VAL A O 1
ATOM 1776 N N . LYS A 1 228 ? -25.163 -27.560 0.862 1.00 53.91 228 LYS A N 1
ATOM 1777 C CA . LYS A 1 228 ? -24.281 -26.586 1.537 1.00 53.91 228 LYS A CA 1
ATOM 1778 C C . LYS A 1 228 ? -23.015 -27.254 2.075 1.00 53.91 228 LYS A C 1
ATOM 1780 O O . LYS A 1 228 ? -21.928 -26.710 1.892 1.00 53.91 228 LYS A O 1
ATOM 1785 N N . LYS A 1 229 ? -23.131 -28.439 2.675 1.00 56.41 229 LYS A N 1
ATOM 1786 C CA . LYS A 1 229 ? -22.008 -29.205 3.228 1.00 56.41 229 LYS A CA 1
ATOM 1787 C C . LYS A 1 229 ? -21.064 -29.708 2.131 1.00 56.41 229 LYS A C 1
ATOM 1789 O O . LYS A 1 229 ? -19.872 -29.438 2.202 1.00 56.41 229 LYS A O 1
ATOM 1794 N N . ALA A 1 230 ? -21.595 -30.286 1.055 1.00 54.41 230 ALA A N 1
ATOM 1795 C CA . ALA A 1 230 ? -20.833 -30.702 -0.123 1.00 54.41 230 ALA A CA 1
ATOM 1796 C C . ALA A 1 230 ? -20.165 -29.513 -0.843 1.00 54.41 230 ALA A C 1
ATOM 1798 O O . ALA A 1 230 ? -19.053 -29.628 -1.363 1.00 54.41 230 ALA A O 1
ATOM 1799 N N . ARG A 1 231 ? -20.809 -28.334 -0.852 1.00 57.53 231 ARG A N 1
ATOM 1800 C CA . ARG A 1 231 ? -20.205 -27.088 -1.358 1.00 57.53 231 ARG A CA 1
ATOM 1801 C C . ARG A 1 231 ? -19.041 -26.638 -0.479 1.00 57.53 231 ARG A C 1
ATOM 1803 O O . ARG A 1 231 ? -17.980 -26.345 -1.027 1.00 57.53 231 ARG A O 1
ATOM 1810 N N . LEU A 1 232 ? -19.205 -26.647 0.847 1.00 58.78 232 LEU A N 1
ATOM 1811 C CA . LEU A 1 232 ? -18.152 -26.311 1.814 1.00 58.78 232 LEU A CA 1
ATOM 1812 C C . LEU A 1 232 ? -16.967 -27.288 1.755 1.00 58.78 232 LEU A C 1
ATOM 1814 O O . LEU A 1 232 ? -15.819 -26.874 1.891 1.00 58.78 232 LEU A O 1
ATOM 1818 N N . GLU A 1 233 ? -17.230 -28.572 1.511 1.00 54.34 233 GLU A N 1
ATOM 1819 C CA . GLU A 1 233 ? -16.205 -29.608 1.327 1.00 54.34 233 GLU A CA 1
ATOM 1820 C C . GLU A 1 233 ? -15.418 -29.440 0.021 1.00 54.34 233 GLU A C 1
ATOM 1822 O O . GLU A 1 233 ? -14.258 -29.838 -0.052 1.00 54.34 233 GLU A O 1
ATOM 1827 N N . SER A 1 234 ? -16.007 -28.799 -0.994 1.00 52.97 234 SER A N 1
ATOM 1828 C CA . SER A 1 234 ? -15.331 -28.523 -2.267 1.00 52.97 234 SER A CA 1
ATOM 1829 C C . SER A 1 234 ? -14.444 -27.275 -2.267 1.00 52.97 234 SER A C 1
ATOM 1831 O O . SER A 1 234 ? -13.768 -27.006 -3.261 1.00 52.97 234 SER A O 1
ATOM 1833 N N . ILE A 1 235 ? -14.439 -26.514 -1.171 1.00 58.50 235 ILE A N 1
ATOM 1834 C CA . ILE A 1 235 ? -13.571 -25.348 -1.007 1.00 58.50 235 ILE A CA 1
ATOM 1835 C C . ILE A 1 235 ? -12.184 -25.838 -0.616 1.00 58.50 235 ILE A C 1
ATOM 1837 O O . ILE A 1 235 ? -12.021 -26.611 0.327 1.00 58.50 235 ILE A O 1
ATOM 1841 N N . VAL A 1 236 ? -11.170 -25.357 -1.333 1.00 56.31 236 VAL A N 1
ATOM 1842 C CA . VAL A 1 236 ? -9.770 -25.660 -1.032 1.00 56.31 236 VAL A CA 1
ATOM 1843 C C . VAL A 1 236 ? -9.417 -25.055 0.330 1.00 56.31 236 VAL A C 1
ATOM 1845 O O . VAL A 1 236 ? -9.168 -23.853 0.430 1.00 56.31 236 VAL A O 1
ATOM 1848 N N . LYS A 1 237 ? -9.421 -25.890 1.377 1.00 51.28 237 LYS A N 1
ATOM 1849 C CA . LYS A 1 237 ? -8.994 -25.532 2.737 1.00 51.28 237 LYS A CA 1
ATOM 1850 C C . LYS A 1 237 ? -7.468 -25.438 2.808 1.00 51.28 237 LYS A C 1
ATOM 1852 O O . LYS A 1 237 ? -6.765 -26.242 2.195 1.00 51.28 237 LYS A O 1
ATOM 1857 N N . ARG A 1 238 ? -6.949 -24.477 3.578 1.00 48.44 238 ARG A N 1
ATOM 1858 C CA . ARG A 1 238 ? -5.504 -24.335 3.840 1.00 48.44 238 ARG A CA 1
ATOM 1859 C C . ARG A 1 238 ? -5.083 -25.308 4.964 1.00 48.44 238 ARG A C 1
ATOM 1861 O O . ARG A 1 238 ? -5.858 -25.485 5.905 1.00 48.44 238 ARG A O 1
ATOM 1868 N N . PRO A 1 239 ? -3.895 -25.945 4.912 1.00 41.75 239 PRO A N 1
ATOM 1869 C CA . PRO A 1 239 ? -3.406 -26.785 6.009 1.00 41.75 239 PRO A CA 1
ATOM 1870 C C . PRO A 1 239 ? -3.186 -25.980 7.299 1.00 41.75 239 PRO A C 1
ATOM 1872 O O . PRO A 1 239 ? -2.799 -24.810 7.258 1.00 41.75 239 PRO A O 1
ATOM 1875 N N . SER A 1 240 ? -3.377 -26.613 8.459 1.00 42.66 240 SER A N 1
ATOM 1876 C CA . SER A 1 240 ? -3.126 -26.009 9.771 1.00 42.66 240 SER A CA 1
ATOM 1877 C C . SER A 1 240 ? -1.618 -25.882 10.053 1.00 42.66 240 SER A C 1
ATOM 1879 O O . SER A 1 240 ? -0.978 -26.867 10.397 1.00 42.66 240 SER A O 1
ATOM 1881 N N . LYS A 1 241 ? -1.092 -24.659 9.888 1.00 45.78 241 LYS A N 1
ATOM 1882 C CA . LYS A 1 241 ? 0.177 -24.059 10.372 1.00 45.78 241 LYS A CA 1
ATOM 1883 C C . LYS A 1 241 ? 1.470 -24.906 10.426 1.00 45.78 241 LYS A C 1
ATOM 1885 O O . LYS A 1 241 ? 1.585 -25.865 11.179 1.00 45.78 241 LYS A O 1
ATOM 1890 N N . ALA A 1 242 ? 2.528 -24.340 9.835 1.00 31.91 242 ALA A N 1
ATOM 1891 C CA . ALA A 1 242 ? 3.872 -24.325 10.418 1.00 31.91 242 ALA A CA 1
ATOM 1892 C C . ALA A 1 242 ? 4.262 -22.863 10.708 1.00 31.91 242 ALA A C 1
ATOM 1894 O O . ALA A 1 242 ? 3.909 -21.955 9.960 1.00 31.91 242 ALA A O 1
ATOM 1895 N N . SER A 1 243 ? 4.950 -22.634 11.823 1.00 33.69 243 SER A N 1
ATOM 1896 C CA . SER A 1 243 ? 5.221 -21.346 12.486 1.00 33.69 243 SER A CA 1
ATOM 1897 C C . SER A 1 243 ? 6.232 -20.427 11.782 1.00 33.69 243 SER A C 1
ATOM 1899 O O . SER A 1 243 ? 6.868 -19.603 12.433 1.00 33.69 243 SER A O 1
ATOM 1901 N N . SER A 1 244 ? 6.401 -20.556 10.469 1.00 34.56 244 SER A N 1
ATOM 1902 C CA . SER A 1 244 ? 7.292 -19.727 9.658 1.00 34.56 244 SER A CA 1
ATOM 1903 C C . SER A 1 244 ? 6.460 -19.055 8.566 1.00 34.56 244 SER A C 1
ATOM 1905 O O . SER A 1 244 ? 5.804 -19.729 7.774 1.00 34.56 244 SER A O 1
ATOM 1907 N N . LYS A 1 245 ? 6.475 -17.715 8.549 1.00 44.53 245 LYS A N 1
ATOM 1908 C CA . LYS A 1 245 ? 5.751 -16.862 7.588 1.00 44.53 245 LYS A CA 1
ATOM 1909 C C . LYS A 1 245 ? 6.313 -16.938 6.153 1.00 44.53 245 LYS A C 1
ATOM 1911 O O . LYS A 1 245 ? 5.815 -16.261 5.267 1.00 44.53 245 LYS A O 1
ATOM 1916 N N . THR A 1 246 ? 7.322 -17.776 5.913 1.00 36.97 246 THR A N 1
ATOM 1917 C CA . THR A 1 246 ? 7.887 -18.097 4.593 1.00 36.97 246 THR A CA 1
ATOM 1918 C C . THR A 1 246 ? 8.089 -19.599 4.496 1.00 36.97 246 THR A C 1
ATOM 1920 O O . THR A 1 246 ? 9.189 -20.142 4.480 1.00 36.97 246 THR A O 1
ATOM 1923 N N . SER A 1 247 ? 6.986 -20.320 4.488 1.00 36.91 247 SER A N 1
ATOM 1924 C CA . SER A 1 247 ? 7.011 -21.728 4.146 1.00 36.91 247 SER A CA 1
ATOM 1925 C C . SER A 1 247 ? 7.086 -21.882 2.621 1.00 36.91 247 SER A C 1
ATOM 1927 O O . SER A 1 247 ? 6.288 -21.275 1.910 1.00 36.91 247 SER A O 1
ATOM 1929 N N . GLU A 1 248 ? 8.030 -22.698 2.140 1.00 38.72 248 GLU A N 1
ATOM 1930 C CA . GLU A 1 248 ? 8.454 -22.899 0.735 1.00 38.72 248 GLU A CA 1
ATOM 1931 C C . GLU A 1 248 ? 7.346 -23.228 -0.299 1.00 38.72 248 GLU A C 1
ATOM 1933 O O . GLU A 1 248 ? 7.631 -23.393 -1.481 1.00 38.72 248 GLU A O 1
ATOM 1938 N N . TRP A 1 249 ? 6.077 -23.332 0.105 1.00 40.44 249 TRP A N 1
ATOM 1939 C CA . TRP A 1 249 ? 4.952 -23.754 -0.738 1.00 40.44 249 TRP A CA 1
ATOM 1940 C C . TRP A 1 249 ? 4.170 -22.618 -1.425 1.00 40.44 249 TRP A C 1
ATOM 1942 O O . TRP A 1 249 ? 3.325 -22.921 -2.263 1.00 40.44 249 TRP A O 1
ATOM 1952 N N . ASN A 1 250 ? 4.450 -21.341 -1.127 1.00 55.44 250 ASN A N 1
ATOM 1953 C CA . ASN A 1 250 ? 3.768 -20.172 -1.721 1.00 55.44 250 ASN A CA 1
ATOM 1954 C C . ASN A 1 250 ? 4.692 -19.389 -2.666 1.00 55.44 250 ASN A C 1
ATOM 1956 O O . ASN A 1 250 ? 4.904 -18.194 -2.487 1.00 55.44 250 ASN A O 1
ATOM 1960 N N . LEU A 1 251 ? 5.305 -20.056 -3.642 1.00 66.31 251 LEU A N 1
ATOM 1961 C CA . LEU A 1 251 ? 6.099 -19.359 -4.655 1.00 66.31 251 LEU A CA 1
ATOM 1962 C C . LEU A 1 251 ? 5.147 -18.683 -5.644 1.00 66.31 251 LEU A C 1
ATOM 1964 O O . LEU A 1 251 ? 4.286 -19.354 -6.213 1.00 66.31 251 LEU A O 1
ATOM 1968 N N . GLY A 1 252 ? 5.292 -17.372 -5.843 1.00 76.62 252 GLY A N 1
ATOM 1969 C CA . GLY A 1 252 ? 4.498 -16.648 -6.832 1.00 76.62 252 GLY A CA 1
ATOM 1970 C C . GLY A 1 252 ? 4.807 -17.069 -8.275 1.00 76.62 252 GLY A C 1
ATOM 1971 O O . GLY A 1 252 ? 5.648 -17.939 -8.526 1.00 76.62 252 GLY A O 1
ATOM 1972 N N . PRO A 1 253 ? 4.143 -16.467 -9.270 1.00 84.19 253 PRO A N 1
ATOM 1973 C CA . PRO A 1 253 ? 4.395 -16.782 -10.669 1.00 84.19 253 PRO A CA 1
ATOM 1974 C C . PRO A 1 253 ? 5.812 -16.378 -11.091 1.00 84.19 253 PRO A C 1
ATOM 1976 O O . PRO A 1 253 ? 6.386 -15.396 -10.615 1.00 84.19 253 PRO A O 1
ATOM 1979 N N . ARG A 1 254 ? 6.373 -17.137 -12.037 1.00 88.25 254 ARG A N 1
ATOM 1980 C CA . ARG A 1 254 ? 7.597 -16.743 -12.733 1.00 88.25 254 ARG A CA 1
ATOM 1981 C C . ARG A 1 254 ? 7.270 -15.634 -13.728 1.00 88.25 254 ARG A C 1
ATOM 1983 O O . ARG A 1 254 ? 6.504 -15.876 -14.657 1.00 88.25 254 ARG A O 1
ATOM 1990 N N . GLU A 1 255 ? 7.891 -14.470 -13.586 1.00 89.81 255 GLU A N 1
ATOM 1991 C CA . GLU A 1 255 ? 7.625 -13.302 -14.435 1.00 89.81 255 GLU A CA 1
ATOM 1992 C C . GLU A 1 255 ? 8.912 -12.631 -14.925 1.00 89.81 255 GLU A C 1
ATOM 1994 O O . GLU A 1 255 ? 10.005 -12.825 -14.383 1.00 89.81 255 GLU A O 1
ATOM 1999 N N . TYR A 1 256 ? 8.766 -11.806 -15.960 1.00 92.25 256 TYR A N 1
ATOM 2000 C CA . TYR A 1 256 ? 9.793 -10.869 -16.385 1.00 92.25 256 TYR A CA 1
ATOM 2001 C C . TYR A 1 256 ? 9.329 -9.437 -16.183 1.00 92.25 256 TYR A C 1
ATOM 2003 O O . TYR A 1 256 ? 8.294 -9.028 -16.712 1.00 92.25 256 TYR A O 1
ATOM 2011 N N . ILE A 1 257 ? 10.135 -8.660 -15.472 1.00 94.50 257 ILE A N 1
ATOM 2012 C CA . ILE A 1 257 ? 9.863 -7.258 -15.202 1.00 94.50 257 ILE A CA 1
ATOM 2013 C C . ILE A 1 257 ? 10.946 -6.414 -15.861 1.00 94.50 257 ILE A C 1
ATOM 2015 O O . ILE A 1 257 ? 12.129 -6.579 -15.572 1.00 94.50 257 ILE A O 1
ATOM 2019 N N . LEU A 1 258 ? 10.529 -5.503 -16.737 1.00 95.81 258 LEU A N 1
ATOM 2020 C CA . LEU A 1 258 ? 11.373 -4.429 -17.245 1.00 95.81 258 LEU A CA 1
ATOM 2021 C C . LEU A 1 258 ? 11.071 -3.158 -16.447 1.00 95.81 258 LEU A C 1
ATOM 2023 O O . LEU A 1 258 ? 9.998 -2.572 -16.585 1.00 95.81 258 LEU A O 1
ATOM 2027 N N . MET A 1 259 ? 12.009 -2.747 -15.605 1.00 96.44 259 MET A N 1
ATOM 2028 C CA . MET A 1 259 ? 11.944 -1.517 -14.825 1.00 96.44 259 MET A CA 1
ATOM 2029 C C . MET A 1 259 ? 12.673 -0.398 -15.568 1.00 96.44 259 MET A C 1
ATOM 2031 O O . MET A 1 259 ? 13.834 -0.541 -15.936 1.00 96.44 259 MET A O 1
ATOM 2035 N N . LEU A 1 260 ? 11.974 0.704 -15.808 1.00 95.94 260 LEU A N 1
ATOM 2036 C CA . LEU A 1 260 ? 12.476 1.887 -16.491 1.00 95.94 260 LEU A CA 1
ATOM 2037 C C . LEU A 1 260 ? 12.720 2.980 -15.452 1.00 95.94 260 LEU A C 1
ATOM 2039 O O . LEU A 1 260 ? 11.760 3.441 -14.839 1.00 95.94 260 LEU A O 1
ATOM 2043 N N . GLY A 1 261 ? 13.978 3.374 -15.272 1.00 92.75 261 GLY A N 1
ATOM 2044 C CA . GLY A 1 261 ? 14.413 4.374 -14.297 1.00 92.75 261 GLY A CA 1
ATOM 2045 C C . GLY A 1 261 ? 15.121 3.787 -13.071 1.00 92.75 261 GLY A C 1
ATOM 2046 O O . GLY A 1 261 ? 15.077 2.582 -12.811 1.00 92.75 261 GLY A O 1
ATOM 2047 N N . TRP A 1 262 ? 15.780 4.663 -12.312 1.00 90.38 262 TRP A N 1
ATOM 2048 C CA . TRP A 1 262 ? 16.513 4.341 -11.088 1.00 90.38 262 TRP A CA 1
ATOM 2049 C C . TRP A 1 262 ? 16.367 5.466 -10.063 1.00 90.38 262 TRP A C 1
ATOM 2051 O O . TRP A 1 262 ? 16.924 6.543 -10.237 1.00 90.38 262 TRP A O 1
ATOM 2061 N N . ARG A 1 263 ? 15.664 5.215 -8.955 1.00 87.06 263 ARG A N 1
ATOM 2062 C CA . ARG A 1 263 ? 15.535 6.174 -7.842 1.00 87.06 263 ARG A CA 1
ATOM 2063 C C . ARG A 1 263 ? 16.193 5.664 -6.561 1.00 87.06 263 ARG A C 1
ATOM 2065 O O . ARG A 1 263 ? 16.415 4.456 -6.414 1.00 87.06 263 ARG A O 1
ATOM 2072 N N . PRO A 1 264 ? 16.442 6.545 -5.578 1.00 81.81 264 PRO A N 1
ATOM 2073 C CA . PRO A 1 264 ? 16.748 6.105 -4.224 1.00 81.81 264 PRO A CA 1
ATOM 2074 C C . PRO A 1 264 ? 15.727 5.076 -3.700 1.00 81.81 264 PRO A C 1
ATOM 2076 O O . PRO A 1 264 ? 14.554 5.100 -4.068 1.00 81.81 264 PRO A O 1
ATOM 2079 N N . LYS A 1 265 ? 16.186 4.146 -2.853 1.00 81.88 265 LYS A N 1
ATOM 2080 C CA . LYS A 1 265 ? 15.407 2.991 -2.355 1.00 81.88 265 LYS A CA 1
ATOM 2081 C C . LYS A 1 265 ? 14.888 2.018 -3.425 1.00 81.88 265 LYS A C 1
ATOM 2083 O O . LYS A 1 265 ? 14.047 1.171 -3.123 1.00 81.88 265 LYS A O 1
ATOM 2088 N N . VAL A 1 266 ? 15.436 2.028 -4.645 1.00 88.25 266 VAL A N 1
ATOM 2089 C CA . VAL A 1 266 ? 15.164 0.964 -5.635 1.00 88.25 266 VAL A CA 1
ATOM 2090 C C . VAL A 1 266 ? 15.505 -0.432 -5.091 1.00 88.25 266 VAL A C 1
ATOM 2092 O O . VAL A 1 266 ? 14.814 -1.397 -5.398 1.00 88.25 266 VAL A O 1
ATOM 2095 N N . GLY A 1 267 ? 16.500 -0.544 -4.202 1.00 88.38 267 GLY A N 1
ATOM 2096 C CA . GLY A 1 267 ? 16.829 -1.796 -3.513 1.00 88.38 267 GLY A CA 1
ATOM 2097 C C . GLY A 1 267 ? 15.669 -2.379 -2.694 1.00 88.38 267 GLY A C 1
ATOM 2098 O O . GLY A 1 267 ? 15.518 -3.598 -2.654 1.00 88.38 267 GLY A O 1
ATOM 2099 N N . ASP A 1 268 ? 14.816 -1.532 -2.105 1.00 86.56 268 ASP A N 1
ATOM 2100 C CA . ASP A 1 268 ? 13.602 -1.984 -1.413 1.00 86.56 268 ASP A CA 1
ATOM 2101 C C . ASP A 1 268 ? 12.596 -2.560 -2.407 1.00 86.56 268 ASP A C 1
ATOM 2103 O O . ASP A 1 268 ? 12.044 -3.624 -2.160 1.00 86.56 268 ASP A O 1
ATOM 2107 N N . MET A 1 269 ? 12.418 -1.920 -3.570 1.00 91.12 269 MET A N 1
ATOM 2108 C CA . MET A 1 269 ? 11.547 -2.441 -4.633 1.00 91.12 269 MET A CA 1
ATOM 2109 C C . MET A 1 269 ? 12.037 -3.792 -5.164 1.00 91.12 269 MET A C 1
ATOM 2111 O O . MET A 1 269 ? 11.231 -4.676 -5.434 1.00 91.12 269 MET A O 1
ATOM 2115 N N . ILE A 1 270 ? 13.353 -3.960 -5.320 1.00 92.19 270 ILE A N 1
ATOM 2116 C CA . ILE A 1 270 ? 13.966 -5.214 -5.779 1.00 92.19 270 ILE A CA 1
ATOM 2117 C C . ILE A 1 270 ? 13.697 -6.340 -4.774 1.00 92.19 270 ILE A C 1
ATOM 2119 O O . ILE A 1 270 ? 13.250 -7.411 -5.178 1.00 92.19 270 ILE A O 1
ATOM 2123 N N . ARG A 1 271 ? 13.934 -6.095 -3.477 1.00 88.81 271 ARG A N 1
ATOM 2124 C CA . ARG A 1 271 ? 13.627 -7.062 -2.408 1.00 88.81 271 ARG A CA 1
ATOM 2125 C C . ARG A 1 271 ? 12.144 -7.405 -2.367 1.00 88.81 271 ARG A C 1
ATOM 2127 O O . ARG A 1 271 ? 11.786 -8.568 -2.240 1.00 88.81 271 ARG A O 1
ATOM 2134 N N . GLU A 1 272 ? 11.293 -6.403 -2.535 1.00 88.69 272 GLU A N 1
ATOM 2135 C CA . GLU A 1 272 ? 9.851 -6.600 -2.559 1.00 88.69 272 GLU A CA 1
ATOM 2136 C C . GLU A 1 272 ? 9.418 -7.486 -3.736 1.00 88.69 272 GLU A C 1
ATOM 2138 O O . GLU A 1 272 ? 8.657 -8.433 -3.560 1.00 88.69 272 GLU A O 1
ATOM 2143 N N . TYR A 1 273 ? 9.951 -7.248 -4.939 1.00 91.56 273 TYR A N 1
ATOM 2144 C CA . TYR A 1 273 ? 9.702 -8.131 -6.079 1.00 91.56 273 TYR A CA 1
ATOM 2145 C C . TYR A 1 273 ? 10.198 -9.558 -5.831 1.00 91.56 273 TYR A C 1
ATOM 2147 O O . TYR A 1 273 ? 9.516 -10.497 -6.232 1.00 91.56 273 TYR A O 1
ATOM 2155 N N . ASP A 1 274 ? 11.343 -9.739 -5.169 1.00 90.50 274 ASP A N 1
ATOM 2156 C CA . ASP A 1 274 ? 11.857 -11.065 -4.807 1.00 90.50 274 ASP A CA 1
ATOM 2157 C C . ASP A 1 274 ? 10.927 -11.816 -3.850 1.00 90.50 274 ASP A C 1
ATOM 2159 O O . ASP A 1 274 ? 10.747 -13.022 -4.000 1.00 90.50 274 ASP A O 1
ATOM 2163 N N . ASN A 1 275 ? 10.268 -11.107 -2.929 1.00 85.94 275 ASN A N 1
ATOM 2164 C CA . ASN A 1 275 ? 9.290 -11.698 -2.015 1.00 85.94 275 ASN A CA 1
ATOM 2165 C C . ASN A 1 275 ? 8.037 -12.220 -2.742 1.00 85.94 275 ASN A C 1
ATOM 2167 O O . ASN A 1 275 ? 7.507 -13.262 -2.360 1.00 85.94 275 ASN A O 1
ATOM 2171 N N . TYR A 1 276 ? 7.577 -11.535 -3.796 1.00 83.75 276 TYR A N 1
ATOM 2172 C CA . TYR A 1 276 ? 6.359 -11.922 -4.522 1.00 83.75 276 TYR A CA 1
ATOM 2173 C C . TYR A 1 276 ? 6.582 -12.870 -5.699 1.00 83.75 276 TYR A C 1
ATOM 2175 O O . TYR A 1 276 ? 5.654 -13.576 -6.094 1.00 83.75 276 TYR A O 1
ATOM 2183 N N . LEU A 1 277 ? 7.748 -12.826 -6.337 1.00 88.25 277 LEU A N 1
ATOM 2184 C CA . LEU A 1 277 ? 7.991 -13.538 -7.587 1.00 88.25 277 LEU A CA 1
ATOM 2185 C C . LEU A 1 277 ? 8.468 -14.969 -7.362 1.00 88.25 277 LEU A C 1
ATOM 2187 O O . LEU A 1 277 ? 9.176 -15.275 -6.410 1.00 88.25 277 LEU A O 1
ATOM 2191 N N . GLY A 1 278 ? 8.106 -15.853 -8.291 1.00 87.69 278 GLY A N 1
ATOM 2192 C CA . GLY A 1 278 ? 8.567 -17.237 -8.287 1.00 87.69 278 GLY A CA 1
ATOM 2193 C C . GLY A 1 278 ? 10.000 -17.404 -8.796 1.00 87.69 278 GLY A C 1
ATOM 2194 O O . GLY A 1 278 ? 10.510 -16.532 -9.512 1.00 87.69 278 GLY A O 1
ATOM 2195 N N . PRO A 1 279 ? 10.648 -18.551 -8.517 1.00 88.06 279 PRO A N 1
ATOM 2196 C CA . PRO A 1 279 ? 12.006 -18.831 -8.961 1.00 88.06 279 PRO A CA 1
ATOM 2197 C C . PRO A 1 279 ? 12.188 -18.730 -10.478 1.00 88.06 279 PRO A C 1
ATOM 2199 O O . PRO A 1 279 ? 11.371 -19.199 -11.276 1.00 88.06 279 PRO A O 1
ATOM 2202 N N . GLY A 1 280 ? 13.317 -18.148 -10.881 1.00 87.25 280 GLY A N 1
ATOM 2203 C CA . GLY A 1 280 ? 13.674 -17.958 -12.287 1.00 87.25 280 GLY A CA 1
ATOM 2204 C C . GLY A 1 280 ? 13.048 -16.716 -12.920 1.00 87.25 280 GLY A C 1
ATOM 2205 O O . GLY A 1 280 ? 13.135 -16.554 -14.145 1.00 87.25 280 GLY A O 1
ATOM 2206 N N . SER A 1 281 ? 12.421 -15.864 -12.110 1.00 91.50 281 SER A N 1
ATOM 2207 C CA . SER A 1 281 ? 11.974 -14.537 -12.520 1.00 91.50 281 SER A CA 1
ATOM 2208 C C . SER A 1 281 ? 13.166 -13.621 -12.789 1.00 91.50 281 SER A C 1
ATOM 2210 O O . SER A 1 281 ? 14.274 -13.832 -12.286 1.00 91.50 281 SER A O 1
ATOM 2212 N N . ILE A 1 282 ? 12.965 -12.610 -13.627 1.00 92.19 282 ILE A N 1
ATOM 2213 C CA . ILE A 1 282 ? 14.033 -11.688 -14.023 1.00 92.19 282 ILE A CA 1
ATOM 2214 C C . ILE A 1 282 ? 13.525 -10.260 -13.888 1.00 92.19 282 ILE A C 1
ATOM 2216 O O . ILE A 1 282 ? 12.434 -9.938 -14.351 1.00 92.19 282 ILE A O 1
ATOM 2220 N N . LEU A 1 283 ? 14.359 -9.412 -13.298 1.00 93.81 283 LEU A N 1
ATOM 2221 C CA . LEU A 1 283 ? 14.175 -7.972 -13.248 1.00 93.81 283 LEU A CA 1
ATOM 2222 C C . LEU A 1 283 ? 15.289 -7.323 -14.085 1.00 93.81 283 LEU A C 1
ATOM 2224 O O . LEU A 1 283 ? 16.449 -7.310 -13.672 1.00 93.81 283 LEU A O 1
ATOM 2228 N N . GLU A 1 284 ? 14.969 -6.851 -15.291 1.00 93.56 284 GLU A N 1
ATOM 2229 C CA . GLU A 1 284 ? 15.876 -6.014 -16.093 1.00 93.56 284 GLU A CA 1
ATOM 2230 C C . GLU A 1 284 ? 15.580 -4.547 -15.797 1.00 93.56 284 GLU A C 1
ATOM 2232 O O . GLU A 1 284 ? 14.432 -4.116 -15.858 1.00 93.56 284 GLU A O 1
ATOM 2237 N N . ILE A 1 285 ? 16.614 -3.786 -15.462 1.00 94.12 285 ILE A N 1
ATOM 2238 C CA . ILE A 1 285 ? 16.522 -2.358 -15.184 1.00 94.12 285 ILE A CA 1
ATOM 2239 C C . ILE A 1 285 ? 17.195 -1.605 -16.334 1.00 94.12 285 ILE A C 1
ATOM 2241 O O . ILE A 1 285 ? 18.360 -1.866 -16.636 1.00 94.12 285 ILE A O 1
ATOM 2245 N N . LEU A 1 286 ? 16.470 -0.686 -16.967 1.00 94.75 286 LEU A N 1
ATOM 2246 C CA . LEU A 1 286 ? 16.995 0.271 -17.938 1.00 94.75 286 LEU A CA 1
ATOM 2247 C C . LEU A 1 286 ? 17.008 1.658 -17.292 1.00 94.75 286 LEU A C 1
ATOM 2249 O O . LEU A 1 286 ? 15.942 2.188 -16.979 1.00 94.75 286 LEU A O 1
ATOM 2253 N N . SER A 1 287 ? 18.191 2.235 -17.100 1.00 93.38 287 SER A N 1
ATOM 2254 C CA . SER A 1 287 ? 18.364 3.562 -16.498 1.00 93.38 287 SER A CA 1
ATOM 2255 C C . SER A 1 287 ? 19.673 4.212 -16.941 1.00 93.38 287 SER A C 1
ATOM 2257 O O . SER A 1 287 ? 20.595 3.534 -17.391 1.00 93.38 287 SER A O 1
ATOM 2259 N N . GLU A 1 288 ? 19.762 5.533 -16.800 1.00 89.19 288 GLU A N 1
ATOM 2260 C CA . GLU A 1 288 ? 20.986 6.310 -17.021 1.00 89.19 288 GLU A CA 1
ATOM 2261 C C . GLU A 1 288 ? 22.017 6.161 -15.886 1.00 89.19 288 GLU A C 1
ATOM 2263 O O . GLU A 1 288 ? 23.178 6.519 -16.083 1.00 89.19 288 GLU A O 1
ATOM 2268 N N . ALA A 1 289 ? 21.633 5.569 -14.745 1.00 86.31 289 ALA A N 1
ATOM 2269 C CA . ALA A 1 289 ? 22.527 5.315 -13.615 1.00 86.31 289 ALA A CA 1
ATOM 2270 C C . ALA A 1 289 ? 23.780 4.519 -14.021 1.00 86.31 289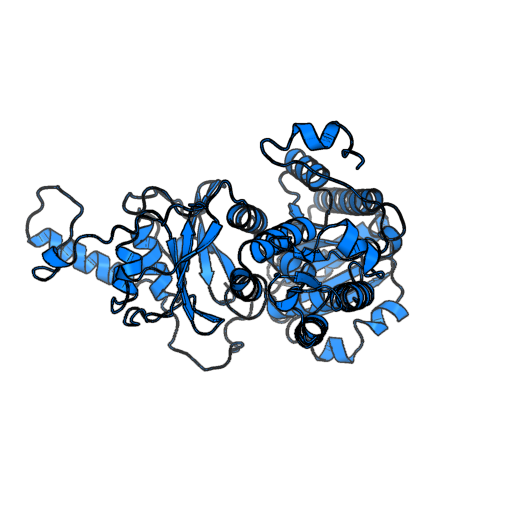 ALA A C 1
ATOM 2272 O O . ALA A 1 289 ? 23.727 3.580 -14.825 1.00 86.31 289 ALA A O 1
ATOM 2273 N N . SER A 1 290 ? 24.930 4.865 -13.439 1.00 85.31 290 SER A N 1
ATOM 2274 C CA . SER A 1 290 ? 26.191 4.201 -13.778 1.00 85.31 290 SER A CA 1
ATOM 2275 C C . SER A 1 290 ? 26.276 2.782 -13.200 1.00 85.31 290 SER A C 1
ATOM 2277 O O . SER A 1 290 ? 25.536 2.383 -12.294 1.00 85.31 290 SER A O 1
ATOM 2279 N N . VAL A 1 291 ? 27.211 1.977 -13.713 1.00 81.69 291 VAL A N 1
ATOM 2280 C CA . VAL A 1 291 ? 27.443 0.622 -13.184 1.00 81.69 291 VAL A CA 1
ATOM 2281 C C . VAL A 1 291 ? 27.983 0.687 -11.754 1.00 81.69 291 VAL A C 1
ATOM 2283 O O . VAL A 1 291 ? 27.651 -0.164 -10.930 1.00 81.69 291 VAL A O 1
ATOM 2286 N N . GLU A 1 292 ? 28.781 1.702 -11.438 1.00 80.88 292 GLU A N 1
ATOM 2287 C CA . GLU A 1 292 ? 29.317 1.956 -10.104 1.00 80.88 292 GLU A CA 1
ATOM 2288 C C . GLU A 1 292 ? 28.192 2.255 -9.107 1.00 80.88 292 GLU A C 1
ATOM 2290 O O . GLU A 1 292 ? 28.131 1.644 -8.038 1.00 80.88 292 GLU A O 1
ATOM 2295 N N . GLU A 1 293 ? 27.258 3.135 -9.480 1.00 77.75 293 GLU A N 1
ATOM 2296 C CA . GLU A 1 293 ? 26.080 3.455 -8.671 1.00 77.75 293 GLU A CA 1
ATOM 2297 C C . GLU A 1 293 ? 25.210 2.219 -8.460 1.00 77.75 293 GLU A C 1
ATOM 2299 O O . GLU A 1 293 ? 24.831 1.903 -7.328 1.00 77.75 293 GLU A O 1
ATOM 2304 N N . ARG A 1 294 ? 24.971 1.449 -9.527 1.00 77.75 294 ARG A N 1
ATOM 2305 C CA . ARG A 1 294 ? 24.263 0.171 -9.435 1.00 77.75 294 ARG A CA 1
ATOM 2306 C C . ARG A 1 294 ? 24.930 -0.754 -8.429 1.00 77.75 294 ARG A C 1
ATOM 2308 O O . ARG A 1 294 ? 24.251 -1.284 -7.553 1.00 77.75 294 ARG A O 1
ATOM 2315 N N . ASN A 1 295 ? 26.241 -0.941 -8.540 1.00 80.81 295 ASN A N 1
ATOM 2316 C CA . ASN A 1 295 ? 26.998 -1.836 -7.674 1.00 80.81 295 ASN A CA 1
ATOM 2317 C C . ASN A 1 295 ? 27.050 -1.355 -6.221 1.00 80.81 295 ASN A C 1
ATOM 2319 O O . ASN A 1 295 ? 27.384 -2.153 -5.356 1.00 80.81 295 ASN A O 1
ATOM 2323 N N . SER A 1 296 ? 26.713 -0.099 -5.917 1.00 77.31 296 SER A N 1
ATOM 2324 C CA . SER A 1 296 ? 26.579 0.352 -4.526 1.00 77.31 296 SER A CA 1
ATOM 2325 C C . SER A 1 296 ? 25.294 -0.158 -3.854 1.00 77.31 296 SER A C 1
ATOM 2327 O O . SER A 1 296 ? 25.291 -0.401 -2.649 1.00 77.31 296 SER A O 1
ATOM 2329 N N . ILE A 1 297 ? 24.224 -0.380 -4.631 1.00 74.50 297 ILE A N 1
ATOM 2330 C CA . ILE A 1 297 ? 22.902 -0.808 -4.134 1.00 74.50 297 ILE A CA 1
ATOM 2331 C C . ILE A 1 297 ? 22.652 -2.295 -4.407 1.00 74.50 297 ILE A C 1
ATOM 2333 O O . ILE A 1 297 ? 22.231 -3.032 -3.521 1.00 74.50 297 ILE A O 1
ATOM 2337 N N . VAL A 1 298 ? 22.912 -2.746 -5.633 1.00 74.81 298 VAL A N 1
ATOM 2338 C CA . VAL A 1 298 ? 22.760 -4.132 -6.099 1.00 74.81 298 VAL A CA 1
ATOM 2339 C C . VAL A 1 298 ? 24.151 -4.709 -6.329 1.00 74.81 298 VAL A C 1
ATOM 2341 O O . VAL A 1 298 ? 24.581 -4.953 -7.456 1.00 74.81 298 VAL A O 1
ATOM 2344 N N . ASN A 1 299 ? 24.889 -4.872 -5.234 1.00 73.38 299 ASN A N 1
ATOM 2345 C CA . ASN A 1 299 ? 26.188 -5.533 -5.254 1.00 73.38 299 ASN A CA 1
ATOM 2346 C C . ASN A 1 299 ? 26.015 -7.069 -5.337 1.00 73.38 299 ASN A C 1
ATOM 2348 O O . ASN A 1 299 ? 24.906 -7.586 -5.159 1.00 73.38 299 ASN A O 1
ATOM 2352 N N . PRO A 1 300 ? 27.099 -7.834 -5.562 1.00 71.56 300 PRO A N 1
ATOM 2353 C CA . PRO A 1 300 ? 27.036 -9.295 -5.562 1.00 71.56 300 PRO A CA 1
ATOM 2354 C C . PRO A 1 300 ? 26.456 -9.899 -4.272 1.00 71.56 300 PRO A C 1
ATOM 2356 O O . PRO A 1 300 ? 25.857 -10.966 -4.320 1.00 71.56 300 PRO A O 1
ATOM 2359 N N . VAL A 1 301 ? 26.582 -9.220 -3.125 1.00 67.88 301 VAL A N 1
ATOM 2360 C CA . VAL A 1 301 ? 26.009 -9.677 -1.847 1.00 67.88 301 VAL A CA 1
ATOM 2361 C C . VAL A 1 301 ? 24.486 -9.585 -1.872 1.00 67.88 301 VAL A C 1
ATOM 2363 O O . VAL A 1 301 ? 23.824 -10.568 -1.559 1.00 67.88 301 VAL A O 1
ATOM 2366 N N . VAL A 1 302 ? 23.924 -8.453 -2.301 1.00 74.50 302 VAL A N 1
ATOM 2367 C CA . VAL A 1 302 ? 22.476 -8.283 -2.471 1.00 74.50 302 VAL A CA 1
ATOM 2368 C C . VAL A 1 302 ? 21.963 -9.266 -3.514 1.00 74.50 302 VAL A C 1
ATOM 2370 O O . VAL A 1 302 ? 20.977 -9.942 -3.262 1.00 74.50 302 VAL A O 1
ATOM 2373 N N . GLN A 1 303 ? 22.672 -9.441 -4.632 1.00 78.75 303 GLN A N 1
ATOM 2374 C CA . GLN A 1 303 ? 22.308 -10.430 -5.648 1.00 78.75 303 GLN A CA 1
ATOM 2375 C C . GLN A 1 303 ? 22.256 -11.865 -5.091 1.00 78.75 303 GLN A C 1
ATOM 2377 O O . GLN A 1 303 ? 21.380 -12.623 -5.494 1.00 78.75 303 GLN A O 1
ATOM 2382 N N . ASN A 1 304 ? 23.156 -12.219 -4.166 1.00 78.75 304 ASN A N 1
ATOM 2383 C CA . ASN A 1 304 ? 23.187 -13.523 -3.493 1.00 78.75 304 ASN A CA 1
ATOM 2384 C C . ASN A 1 304 ? 22.126 -13.671 -2.387 1.00 78.75 304 ASN A C 1
ATOM 2386 O O . ASN A 1 304 ? 21.838 -14.792 -1.975 1.00 78.75 304 ASN A O 1
ATOM 2390 N N . GLN A 1 305 ? 21.577 -12.566 -1.877 1.00 84.69 305 GLN A N 1
ATOM 2391 C CA . GLN A 1 305 ? 20.484 -12.579 -0.899 1.00 84.69 305 GLN A CA 1
ATOM 2392 C C . GLN A 1 305 ? 19.114 -12.792 -1.555 1.00 84.69 305 GLN A C 1
ATOM 2394 O O . GLN A 1 305 ? 18.196 -13.257 -0.880 1.00 84.69 305 GLN A O 1
ATOM 2399 N N . LEU A 1 306 ? 18.978 -12.459 -2.844 1.00 86.75 306 LEU A N 1
ATOM 2400 C CA . LEU A 1 306 ? 17.747 -12.666 -3.608 1.00 86.75 306 LEU A CA 1
ATOM 2401 C C . LEU A 1 306 ? 17.535 -14.161 -3.866 1.00 86.75 306 LEU A C 1
ATOM 2403 O O . LEU A 1 306 ? 18.443 -14.865 -4.313 1.00 86.75 306 LEU A O 1
ATOM 2407 N N . LYS A 1 307 ? 16.329 -14.647 -3.582 1.00 87.06 307 LYS A N 1
ATOM 2408 C CA . LYS A 1 307 ? 15.987 -16.074 -3.625 1.00 87.06 307 LYS A CA 1
ATOM 2409 C C . LYS A 1 307 ? 15.379 -16.492 -4.957 1.00 87.06 307 LYS A C 1
ATOM 2411 O O . LYS A 1 307 ? 15.575 -17.625 -5.397 1.00 87.06 307 LYS A O 1
ATOM 2416 N N . HIS A 1 308 ? 14.623 -15.605 -5.593 1.00 87.81 308 HIS A N 1
ATOM 2417 C CA . HIS A 1 308 ? 13.735 -15.948 -6.699 1.00 87.81 308 HIS A CA 1
ATOM 2418 C C . HIS A 1 308 ? 14.044 -15.174 -7.982 1.00 87.81 308 HIS A C 1
ATOM 2420 O O . HIS A 1 308 ? 13.855 -15.719 -9.079 1.00 87.81 308 HIS A O 1
ATOM 2426 N N . ILE A 1 309 ? 14.533 -13.935 -7.862 1.00 91.12 309 ILE A N 1
ATOM 2427 C CA . ILE A 1 309 ? 14.769 -13.044 -9.002 1.00 91.12 309 ILE A CA 1
ATOM 2428 C C . ILE A 1 309 ? 16.253 -12.912 -9.348 1.00 91.12 309 ILE A C 1
ATOM 2430 O O . ILE A 1 309 ? 17.131 -12.806 -8.492 1.00 91.12 309 ILE A O 1
ATOM 2434 N N . ARG A 1 310 ? 16.535 -12.811 -10.647 1.00 90.88 310 ARG A N 1
ATOM 2435 C CA . ARG A 1 310 ? 17.834 -12.354 -11.153 1.00 90.88 310 ARG A CA 1
ATOM 2436 C C . ARG A 1 310 ? 17.730 -10.904 -11.609 1.00 90.88 310 ARG A C 1
ATOM 2438 O O . ARG A 1 310 ? 16.884 -10.598 -12.448 1.00 90.88 310 ARG A O 1
ATOM 2445 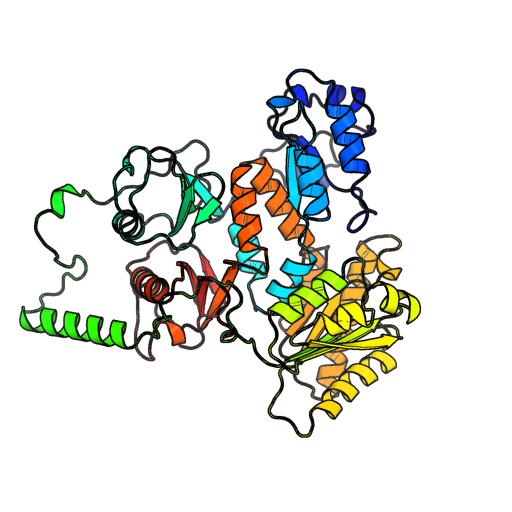N N . VAL A 1 311 ? 18.624 -10.040 -11.128 1.00 91.00 311 VAL A N 1
ATOM 2446 C CA . VAL A 1 311 ? 18.633 -8.619 -11.499 1.00 91.00 311 VAL A CA 1
ATOM 2447 C C . VAL A 1 311 ? 19.689 -8.372 -12.568 1.00 91.00 311 VAL A C 1
ATOM 2449 O O . VAL A 1 311 ? 20.859 -8.729 -12.431 1.00 91.00 311 VAL A O 1
ATOM 2452 N N . SER A 1 312 ? 19.273 -7.740 -13.656 1.00 89.25 312 SER A N 1
ATOM 2453 C CA . SER A 1 312 ? 20.151 -7.280 -14.730 1.00 89.25 312 SER A CA 1
ATOM 2454 C C . SER A 1 312 ? 19.960 -5.784 -14.933 1.00 89.25 312 SER A C 1
ATOM 2456 O O . SER A 1 312 ? 18.896 -5.252 -14.640 1.00 89.25 312 SER A O 1
ATOM 2458 N N . HIS A 1 313 ? 21.004 -5.100 -15.388 1.00 88.00 313 HIS A N 1
ATOM 2459 C CA . HIS A 1 313 ? 20.965 -3.662 -15.625 1.00 88.00 313 HIS A CA 1
ATOM 2460 C C . HIS A 1 313 ? 21.543 -3.360 -16.995 1.00 88.00 313 HIS A C 1
ATOM 2462 O O . HIS A 1 313 ? 22.558 -3.946 -17.386 1.00 88.00 313 HIS A O 1
ATOM 2468 N N . ARG A 1 314 ? 20.915 -2.411 -17.673 1.00 90.19 314 ARG A N 1
ATOM 2469 C CA . ARG A 1 314 ? 21.328 -1.851 -18.945 1.00 90.19 314 ARG A CA 1
ATOM 2470 C C . ARG A 1 314 ? 21.411 -0.341 -18.771 1.00 90.19 314 ARG A C 1
ATOM 2472 O O . ARG A 1 314 ? 20.418 0.290 -18.432 1.00 90.19 314 ARG A O 1
ATOM 2479 N N . VAL A 1 315 ? 22.593 0.215 -19.019 1.00 92.19 315 VAL A N 1
ATOM 2480 C CA . VAL A 1 315 ? 22.788 1.667 -18.994 1.00 92.19 315 VAL A CA 1
ATOM 2481 C C . VAL A 1 315 ? 22.163 2.264 -20.254 1.00 92.19 315 VAL A C 1
ATOM 2483 O O . VAL A 1 315 ? 22.482 1.838 -21.367 1.00 92.19 315 VAL A O 1
ATOM 2486 N N . GLY A 1 316 ? 21.279 3.241 -20.088 1.00 92.19 316 GLY A N 1
ATOM 2487 C CA . GLY A 1 316 ? 20.699 4.018 -21.172 1.00 92.19 316 GLY A CA 1
ATOM 2488 C C . GLY A 1 316 ? 19.380 4.690 -20.800 1.00 92.19 316 GLY A C 1
ATOM 2489 O O . GLY A 1 316 ? 18.658 4.236 -19.917 1.00 92.19 316 GLY A O 1
ATOM 2490 N N . SER A 1 317 ? 19.050 5.763 -21.521 1.00 92.44 317 SER A N 1
ATOM 2491 C CA . SER A 1 317 ? 17.863 6.569 -21.229 1.00 92.44 317 SER A CA 1
ATOM 2492 C C . SER A 1 317 ? 16.556 5.842 -21.570 1.00 92.44 317 SER A C 1
ATOM 2494 O O . SER A 1 317 ? 16.363 5.464 -22.735 1.00 92.44 317 SER A O 1
ATOM 2496 N N . PRO A 1 318 ? 15.608 5.720 -20.620 1.00 92.94 318 PRO A N 1
ATOM 2497 C CA . PRO A 1 318 ? 14.262 5.213 -20.891 1.00 92.94 318 PRO A CA 1
ATOM 2498 C C . PRO A 1 318 ? 13.465 6.053 -21.897 1.00 92.94 318 PRO A C 1
ATOM 2500 O O . PRO A 1 318 ? 12.534 5.549 -22.524 1.00 92.94 318 PRO A O 1
ATOM 2503 N N . MET A 1 319 ? 13.831 7.326 -22.074 1.00 93.44 319 MET A N 1
ATOM 2504 C CA . MET A 1 319 ? 13.176 8.237 -23.015 1.00 93.44 319 MET A CA 1
ATOM 2505 C C . MET A 1 319 ? 13.705 8.094 -24.450 1.00 93.44 319 MET A C 1
ATOM 2507 O O . MET A 1 319 ? 13.100 8.613 -25.393 1.00 93.44 319 MET A O 1
ATOM 2511 N N . ASN A 1 320 ? 14.820 7.383 -24.647 1.00 95.69 320 ASN A N 1
ATOM 2512 C CA . ASN A 1 320 ? 15.363 7.124 -25.972 1.00 95.69 320 ASN A CA 1
ATOM 2513 C C . ASN A 1 320 ? 14.637 5.943 -26.635 1.00 95.69 320 ASN A C 1
ATOM 2515 O O . ASN A 1 320 ? 14.658 4.816 -26.138 1.00 95.69 320 ASN A O 1
ATOM 2519 N N . TYR A 1 321 ? 14.032 6.194 -27.801 1.00 96.31 321 TYR A N 1
ATOM 2520 C CA . TYR A 1 321 ? 13.261 5.185 -28.529 1.00 96.31 321 TYR A CA 1
ATOM 2521 C C . TYR A 1 321 ? 14.081 3.942 -28.898 1.00 96.31 321 TYR A C 1
ATOM 2523 O O . TYR A 1 321 ? 13.589 2.832 -28.712 1.00 96.31 321 TYR A O 1
ATOM 2531 N N . GLU A 1 322 ? 15.302 4.094 -29.425 1.00 96.19 322 GLU A N 1
ATOM 2532 C CA . GLU A 1 322 ? 16.095 2.944 -29.880 1.00 96.19 322 GLU A CA 1
ATOM 2533 C C . GLU A 1 322 ? 16.588 2.106 -28.699 1.00 96.19 322 GLU A C 1
ATOM 2535 O O . GLU A 1 322 ? 16.438 0.886 -28.730 1.00 96.19 322 GLU A O 1
ATOM 2540 N N . THR A 1 323 ? 17.058 2.745 -27.625 1.00 95.19 323 THR A N 1
ATOM 2541 C CA . THR A 1 323 ? 17.472 2.057 -26.394 1.00 95.19 323 THR A CA 1
ATOM 2542 C C . THR A 1 323 ? 16.318 1.273 -25.767 1.00 95.19 323 THR A C 1
ATOM 2544 O O . THR A 1 323 ? 16.453 0.080 -25.481 1.00 95.19 323 THR A O 1
ATOM 2547 N N . LEU A 1 324 ? 15.156 1.913 -25.591 1.00 96.00 324 LEU A N 1
ATOM 2548 C CA . LEU A 1 324 ? 13.984 1.268 -25.000 1.00 96.00 324 LEU A CA 1
ATOM 2549 C C . LEU A 1 324 ? 13.445 0.143 -25.892 1.00 96.00 324 LEU A C 1
ATOM 2551 O O . LEU A 1 324 ? 13.086 -0.931 -25.407 1.00 96.00 324 LEU A O 1
ATOM 2555 N N . LYS A 1 325 ? 13.422 0.356 -27.211 1.00 95.81 325 LYS A N 1
ATOM 2556 C CA . LYS A 1 325 ? 13.045 -0.672 -28.186 1.00 95.81 325 LYS A CA 1
ATOM 2557 C C . LYS A 1 325 ? 13.969 -1.873 -28.102 1.00 95.81 325 LYS A C 1
ATOM 2559 O O . LYS A 1 325 ? 13.484 -3.002 -28.127 1.00 95.81 325 LYS A O 1
ATOM 2564 N N . GLU A 1 326 ? 15.275 -1.654 -28.003 1.00 94.00 326 GLU A N 1
ATOM 2565 C CA . GLU A 1 326 ? 16.234 -2.743 -27.886 1.00 94.00 326 GLU A CA 1
ATOM 2566 C C . GLU A 1 326 ? 15.995 -3.562 -26.612 1.00 94.00 326 GLU A C 1
ATOM 2568 O O . GLU A 1 326 ? 15.924 -4.789 -26.693 1.00 94.00 326 GLU A O 1
ATOM 2573 N N . ALA A 1 327 ? 15.782 -2.905 -25.466 1.00 93.06 327 ALA A N 1
ATOM 2574 C CA . ALA A 1 327 ? 15.453 -3.568 -24.202 1.00 93.06 327 ALA A CA 1
ATOM 2575 C C . ALA A 1 327 ? 14.162 -4.402 -24.315 1.00 93.06 327 ALA A C 1
ATOM 2577 O O . ALA A 1 327 ? 14.168 -5.608 -24.061 1.00 93.06 327 ALA A O 1
ATOM 2578 N N . ILE A 1 328 ? 13.074 -3.804 -24.814 1.00 92.44 328 ILE A N 1
ATOM 2579 C CA . ILE A 1 328 ? 11.777 -4.480 -24.974 1.00 92.44 328 ILE A CA 1
ATOM 2580 C C . ILE A 1 328 ? 11.870 -5.675 -25.945 1.00 92.44 328 ILE A C 1
ATOM 2582 O O . ILE A 1 328 ? 11.288 -6.738 -25.713 1.00 92.44 328 ILE A O 1
ATOM 2586 N N . VAL A 1 329 ? 12.613 -5.538 -27.046 1.00 89.56 329 VAL A N 1
ATOM 2587 C CA . VAL A 1 329 ? 12.764 -6.608 -28.045 1.00 89.56 329 VAL A CA 1
ATOM 2588 C C . VAL A 1 329 ? 13.693 -7.723 -27.552 1.00 89.56 329 VAL A C 1
ATOM 2590 O O . VAL A 1 329 ? 13.427 -8.899 -27.819 1.00 89.56 329 VAL A O 1
ATOM 2593 N N . ASN A 1 330 ? 14.772 -7.396 -26.836 1.00 86.31 330 ASN A N 1
ATOM 2594 C CA . ASN A 1 330 ? 15.694 -8.384 -26.265 1.00 86.31 330 ASN A CA 1
ATOM 2595 C C . ASN A 1 330 ? 15.032 -9.206 -25.155 1.00 86.31 330 ASN A C 1
ATOM 2597 O O . ASN A 1 330 ? 15.225 -10.425 -25.097 1.00 86.31 330 ASN A O 1
ATOM 2601 N N . MET A 1 331 ? 14.173 -8.572 -24.358 1.00 82.81 331 MET A N 1
ATOM 2602 C CA . MET A 1 331 ? 13.294 -9.254 -23.414 1.00 82.81 331 MET A CA 1
ATOM 2603 C C . MET A 1 331 ? 12.475 -10.346 -24.119 1.00 82.81 331 MET A C 1
ATOM 2605 O O . MET A 1 331 ? 12.559 -11.511 -23.735 1.00 82.81 331 MET A O 1
ATOM 2609 N N . ARG A 1 332 ? 11.809 -10.045 -25.246 1.00 75.94 332 ARG A N 1
ATOM 2610 C CA . ARG A 1 332 ? 11.076 -11.063 -26.030 1.00 75.94 332 ARG A CA 1
ATOM 2611 C C . ARG A 1 332 ? 11.971 -12.201 -26.534 1.00 75.94 332 ARG A C 1
ATOM 2613 O O . ARG A 1 332 ? 11.544 -13.355 -26.548 1.00 75.94 332 ARG A O 1
ATOM 2620 N N . LYS A 1 333 ? 13.192 -11.901 -26.997 1.00 76.56 333 LYS A N 1
ATOM 2621 C CA . LYS A 1 333 ? 14.124 -12.926 -27.512 1.00 76.56 333 LYS A CA 1
ATOM 2622 C C . LYS A 1 333 ? 14.520 -13.936 -26.436 1.00 76.56 333 LYS A C 1
ATOM 2624 O O . LYS A 1 333 ? 14.624 -15.115 -26.753 1.00 76.56 333 LYS A O 1
ATOM 2629 N N . SER A 1 334 ? 14.670 -13.483 -25.193 1.00 70.56 334 SER A N 1
ATOM 2630 C CA . SER A 1 334 ? 15.049 -14.319 -24.046 1.00 70.56 334 SER A CA 1
ATOM 2631 C C . SER A 1 334 ? 14.026 -15.420 -23.720 1.00 70.56 334 SER A C 1
ATOM 2633 O O . SER A 1 334 ? 14.334 -16.329 -22.954 1.00 70.56 334 SER A O 1
ATOM 2635 N N . PHE A 1 335 ? 12.828 -15.367 -24.319 1.00 65.62 335 PHE A N 1
ATOM 2636 C CA . PHE A 1 335 ? 11.699 -16.250 -24.018 1.00 65.62 335 PHE A CA 1
ATOM 2637 C C . PHE A 1 335 ? 11.156 -17.053 -25.192 1.00 65.62 335 PHE A C 1
ATOM 2639 O O . PHE A 1 335 ? 10.119 -17.694 -25.045 1.00 65.62 335 PHE A O 1
ATOM 2646 N N . LYS A 1 336 ? 11.832 -17.054 -26.347 1.00 58.75 336 LYS A N 1
ATOM 2647 C CA . LYS A 1 336 ? 11.353 -17.802 -27.521 1.00 58.75 336 LYS A CA 1
ATOM 2648 C C . LYS A 1 336 ? 11.142 -19.305 -27.260 1.00 58.75 336 LYS A C 1
ATOM 2650 O O . LYS A 1 336 ? 10.292 -19.884 -27.925 1.00 58.75 336 LYS A O 1
ATOM 2655 N N . ASP A 1 337 ? 11.824 -19.879 -26.264 1.00 55.09 337 ASP A N 1
ATOM 2656 C CA . ASP A 1 337 ? 11.805 -21.321 -25.965 1.00 55.09 337 ASP A CA 1
ATOM 2657 C C . ASP A 1 337 ? 11.089 -21.698 -24.647 1.00 55.09 337 ASP A C 1
ATOM 2659 O O . ASP A 1 337 ? 11.039 -22.871 -24.279 1.00 55.09 337 ASP A O 1
ATOM 2663 N N . ALA A 1 338 ? 10.519 -20.733 -23.913 1.00 55.59 338 ALA A N 1
ATOM 2664 C CA . ALA A 1 338 ? 9.845 -20.982 -22.634 1.00 55.59 338 ALA A CA 1
ATOM 2665 C C . ALA A 1 338 ? 8.314 -20.872 -22.760 1.00 55.59 338 ALA A C 1
ATOM 2667 O O . ALA A 1 338 ? 7.799 -20.076 -23.546 1.00 55.59 338 ALA A O 1
ATOM 2668 N N . LYS A 1 339 ? 7.573 -21.646 -21.944 1.00 59.56 339 LYS A N 1
ATOM 2669 C CA . LYS A 1 339 ? 6.126 -21.444 -21.705 1.00 59.56 339 LYS A CA 1
ATOM 2670 C C . LYS A 1 339 ? 5.848 -19.952 -21.480 1.00 59.56 339 LYS A C 1
ATOM 2672 O O . LYS A 1 339 ? 6.703 -19.278 -20.923 1.00 59.56 339 LYS A O 1
ATOM 2677 N N . HIS A 1 340 ? 4.677 -19.461 -21.892 1.00 70.88 340 HIS A N 1
ATOM 2678 C CA . HIS A 1 340 ? 4.272 -18.052 -21.780 1.00 70.88 340 HIS A CA 1
ATOM 2679 C C . HIS A 1 340 ? 4.634 -17.459 -20.402 1.00 70.88 340 HIS A C 1
ATOM 2681 O O . HIS A 1 340 ? 3.957 -17.740 -19.417 1.00 70.88 340 HIS A O 1
ATOM 2687 N N . ILE A 1 341 ? 5.731 -16.693 -20.333 1.00 81.56 341 ILE A N 1
ATOM 2688 C CA . ILE A 1 341 ? 6.156 -15.973 -19.129 1.00 81.56 341 ILE A CA 1
ATOM 2689 C C . ILE A 1 341 ? 5.505 -14.588 -19.191 1.00 81.56 341 ILE A C 1
ATOM 2691 O O . ILE A 1 341 ? 5.727 -13.877 -20.178 1.00 81.56 341 ILE A O 1
ATOM 2695 N N . PRO A 1 342 ? 4.696 -14.205 -18.188 1.00 87.88 342 PRO A N 1
ATOM 2696 C CA . PRO A 1 342 ? 4.126 -12.870 -18.097 1.00 87.88 342 PRO A CA 1
ATOM 2697 C C . PRO A 1 342 ? 5.212 -11.797 -18.120 1.00 87.88 342 PRO A C 1
ATOM 2699 O O . PRO A 1 342 ? 6.246 -11.920 -17.458 1.00 87.88 342 PRO A O 1
ATOM 2702 N N . VAL A 1 343 ? 4.953 -10.736 -18.880 1.00 89.94 343 VAL A N 1
ATOM 2703 C CA . VAL A 1 343 ? 5.848 -9.587 -19.010 1.00 89.94 343 VAL A CA 1
ATOM 2704 C C . VAL A 1 343 ? 5.161 -8.358 -18.441 1.00 89.94 343 VAL A C 1
ATOM 2706 O O . VAL A 1 343 ? 4.071 -7.996 -18.890 1.00 89.94 343 VAL A O 1
ATOM 2709 N N . SER A 1 344 ? 5.836 -7.684 -17.517 1.00 93.44 344 SER A N 1
ATOM 2710 C CA . SER A 1 344 ? 5.414 -6.401 -16.960 1.00 93.44 344 SER A CA 1
ATOM 2711 C C . SER A 1 344 ? 6.468 -5.335 -17.247 1.00 93.44 344 SER A C 1
ATOM 2713 O O . SER A 1 344 ? 7.667 -5.592 -17.147 1.00 93.44 344 SER A O 1
ATOM 2715 N N . ILE A 1 345 ? 6.031 -4.130 -17.597 1.00 95.88 345 ILE A N 1
ATOM 2716 C CA . ILE A 1 345 ? 6.902 -2.961 -17.732 1.00 95.88 345 ILE A CA 1
ATOM 2717 C C . ILE A 1 345 ? 6.472 -1.944 -16.680 1.00 95.88 345 ILE A C 1
ATOM 2719 O O . ILE A 1 345 ? 5.307 -1.538 -16.630 1.00 95.88 345 ILE A O 1
ATOM 2723 N N . VAL A 1 346 ? 7.418 -1.536 -15.842 1.00 97.00 346 VAL A N 1
ATOM 2724 C CA . VAL A 1 346 ? 7.189 -0.577 -14.762 1.00 97.00 346 VAL A CA 1
ATOM 2725 C C . VAL A 1 346 ? 8.086 0.635 -14.962 1.00 97.00 346 VAL A C 1
ATOM 2727 O O . VAL A 1 346 ? 9.273 0.485 -15.221 1.00 97.00 346 VAL A O 1
ATOM 2730 N N . VAL A 1 347 ? 7.527 1.833 -14.863 1.00 96.56 347 VAL A N 1
ATOM 2731 C CA . VAL A 1 347 ? 8.266 3.095 -14.959 1.00 96.56 347 VAL A CA 1
ATOM 2732 C C . VAL A 1 347 ? 8.334 3.712 -13.577 1.00 96.56 347 VAL A C 1
ATOM 2734 O O . VAL A 1 347 ? 7.300 3.918 -12.945 1.00 96.56 347 VAL A O 1
ATOM 2737 N N . ILE A 1 348 ? 9.540 3.997 -13.116 1.00 93.69 348 ILE A N 1
ATOM 2738 C CA . ILE A 1 348 ? 9.808 4.775 -11.910 1.00 93.69 348 ILE A CA 1
ATOM 2739 C C . ILE A 1 348 ? 10.585 6.022 -12.312 1.00 93.69 348 ILE A C 1
ATOM 2741 O O . ILE A 1 348 ? 11.206 6.053 -13.374 1.00 93.69 348 ILE A O 1
ATOM 2745 N N . SER A 1 349 ? 10.548 7.056 -11.478 1.00 85.88 349 SER A N 1
ATOM 2746 C CA . SER A 1 349 ? 11.330 8.258 -11.758 1.00 85.88 349 SER A CA 1
ATOM 2747 C C . SER A 1 349 ? 12.819 7.915 -11.787 1.00 85.88 349 SER A C 1
ATOM 2749 O O . SER A 1 349 ? 13.325 7.301 -10.847 1.00 85.88 349 SER A O 1
ATOM 2751 N N . ASP A 1 350 ? 13.524 8.303 -12.849 1.00 76.94 350 ASP A N 1
ATOM 2752 C CA . ASP A 1 350 ? 14.985 8.252 -12.850 1.00 76.94 350 ASP A CA 1
ATOM 2753 C C . ASP A 1 350 ? 15.542 9.355 -11.935 1.00 76.94 350 ASP A C 1
ATOM 2755 O O . ASP A 1 350 ? 14.907 10.397 -11.740 1.00 76.94 350 ASP A O 1
ATOM 2759 N N . ARG A 1 351 ? 16.710 9.128 -11.335 1.00 70.81 351 ARG A N 1
ATOM 2760 C CA . ARG A 1 351 ? 17.313 10.010 -10.329 1.00 70.81 351 ARG A CA 1
ATOM 2761 C C . ARG A 1 351 ? 17.503 11.415 -10.879 1.00 70.81 351 ARG A C 1
ATOM 2763 O O . ARG A 1 351 ? 17.173 1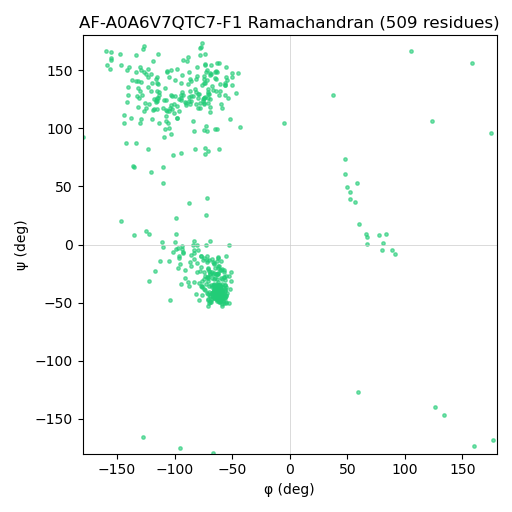2.381 -10.195 1.00 70.81 351 ARG A O 1
ATOM 2770 N N . ASP A 1 352 ? 17.959 11.517 -12.121 1.00 66.44 352 ASP A N 1
ATOM 2771 C CA . ASP A 1 352 ? 18.176 12.797 -12.795 1.00 66.44 352 ASP A CA 1
ATOM 2772 C C . ASP A 1 352 ? 16.873 13.573 -12.993 1.00 66.44 352 ASP A C 1
ATOM 2774 O O . ASP A 1 352 ? 16.876 14.800 -13.044 1.00 66.44 352 ASP A O 1
ATOM 2778 N N . TRP A 1 353 ? 15.731 12.883 -13.041 1.00 73.00 353 TRP A N 1
ATOM 2779 C CA . TRP A 1 353 ? 14.428 13.533 -13.154 1.00 73.00 353 TRP A CA 1
ATOM 2780 C C . TRP A 1 353 ? 13.962 14.116 -11.821 1.00 73.00 353 TRP A C 1
ATOM 2782 O O . TRP A 1 353 ? 13.138 15.025 -11.803 1.00 73.00 353 TRP A O 1
ATOM 2792 N N . LEU A 1 354 ? 14.486 13.606 -10.704 1.00 65.62 354 LEU A N 1
ATOM 2793 C CA . LEU A 1 354 ? 14.191 14.117 -9.365 1.00 65.62 354 LEU A CA 1
ATOM 2794 C C . LEU A 1 354 ? 14.951 15.420 -9.062 1.00 65.62 354 LEU A C 1
ATOM 2796 O O . LEU A 1 354 ? 14.652 16.079 -8.066 1.00 65.62 354 LEU A O 1
ATOM 2800 N N . VAL A 1 355 ? 15.904 15.814 -9.913 1.00 64.56 355 VAL A N 1
ATOM 2801 C CA . VAL A 1 355 ? 16.622 17.087 -9.803 1.00 64.56 355 VAL A CA 1
ATOM 2802 C C . VAL A 1 355 ? 15.782 18.196 -10.446 1.00 64.56 355 VAL A C 1
ATOM 2804 O O . VAL A 1 355 ? 15.808 18.393 -11.657 1.00 64.56 355 VAL A O 1
ATOM 2807 N N . GLY A 1 356 ? 15.036 18.948 -9.632 1.00 68.62 356 GLY A N 1
ATOM 2808 C CA . GLY A 1 356 ? 14.267 20.112 -10.089 1.00 68.62 356 GLY A CA 1
ATOM 2809 C C . GLY A 1 356 ? 12.790 20.063 -9.702 1.00 68.62 356 GLY A C 1
ATOM 2810 O O . GLY A 1 356 ? 12.449 19.712 -8.575 1.00 68.62 356 GLY A O 1
ATOM 2811 N N . ASP A 1 357 ? 11.906 20.485 -10.613 1.00 71.81 357 ASP A N 1
ATOM 2812 C CA . ASP A 1 357 ? 10.457 20.491 -10.381 1.00 71.81 357 ASP A CA 1
ATOM 2813 C C . ASP A 1 357 ? 9.895 19.057 -10.456 1.00 71.81 357 ASP A C 1
ATOM 2815 O O . ASP A 1 357 ? 10.000 18.421 -11.508 1.00 71.81 357 ASP A O 1
ATOM 2819 N N . PRO A 1 358 ? 9.234 18.545 -9.397 1.00 71.44 358 PRO A N 1
ATOM 2820 C CA . PRO A 1 358 ? 8.568 17.243 -9.426 1.00 71.44 358 PRO A CA 1
ATOM 2821 C C . PRO A 1 358 ? 7.589 17.057 -10.592 1.00 71.44 358 PRO A C 1
ATOM 2823 O O . PRO A 1 358 ? 7.373 15.930 -11.035 1.00 71.44 358 PRO A O 1
ATOM 2826 N N . SER A 1 359 ? 7.006 18.145 -11.112 1.00 78.81 359 SER A N 1
ATOM 2827 C CA . SER A 1 359 ? 6.135 18.073 -12.285 1.00 78.81 359 SER A CA 1
ATOM 2828 C C . SER A 1 359 ? 6.866 17.586 -13.540 1.00 78.81 359 SER A C 1
ATOM 2830 O O . SER A 1 359 ? 6.229 16.960 -14.386 1.00 78.81 359 SER A O 1
ATOM 2832 N N . GLU A 1 360 ? 8.168 17.846 -13.680 1.00 85.31 360 GLU A N 1
ATOM 2833 C CA . GLU A 1 360 ? 8.964 17.361 -14.815 1.00 85.31 360 GLU A CA 1
ATOM 2834 C C . GLU A 1 360 ? 9.245 15.860 -14.705 1.00 85.31 360 GLU A C 1
ATOM 2836 O O . GLU A 1 360 ? 9.104 15.140 -15.695 1.00 85.31 360 GLU A O 1
ATOM 2841 N N . ALA A 1 361 ? 9.527 15.359 -13.498 1.00 87.12 361 ALA A N 1
ATOM 2842 C CA . ALA A 1 361 ? 9.705 13.925 -13.269 1.00 87.12 361 ALA A CA 1
ATOM 2843 C C . ALA A 1 361 ? 8.478 13.119 -13.709 1.00 87.12 361 ALA A C 1
ATOM 2845 O O . ALA A 1 361 ? 8.593 12.136 -14.443 1.00 87.12 361 ALA A O 1
ATOM 2846 N N . ASP A 1 362 ? 7.288 13.591 -13.337 1.00 90.25 362 ASP A N 1
ATOM 2847 C CA . ASP A 1 362 ? 6.029 12.967 -13.732 1.00 90.25 362 ASP A CA 1
ATOM 2848 C C . ASP A 1 362 ? 5.808 12.995 -15.253 1.00 90.25 362 ASP A C 1
ATOM 2850 O O . ASP A 1 362 ? 5.283 12.033 -15.824 1.00 90.25 362 ASP A O 1
ATOM 2854 N N . LYS A 1 363 ? 6.228 14.070 -15.939 1.00 92.44 363 LYS A N 1
ATOM 2855 C CA . LYS A 1 363 ? 6.157 14.164 -17.407 1.00 92.44 363 LYS A CA 1
ATOM 2856 C C . LYS A 1 363 ? 7.094 13.162 -18.077 1.00 92.44 363 LYS A C 1
ATOM 2858 O O . LYS A 1 363 ? 6.675 12.518 -19.039 1.00 92.44 363 LYS A O 1
ATOM 2863 N N . HIS A 1 364 ? 8.315 12.987 -17.574 1.00 93.06 364 HIS A N 1
ATOM 2864 C CA . HIS A 1 364 ? 9.258 11.987 -18.088 1.00 93.06 364 HIS A CA 1
ATOM 2865 C C . HIS A 1 364 ? 8.766 10.551 -17.858 1.00 93.06 364 HIS A C 1
ATOM 2867 O O . HIS A 1 364 ? 8.810 9.732 -18.784 1.00 93.06 364 HIS A O 1
ATOM 2873 N N . SER A 1 365 ? 8.208 10.258 -16.679 1.00 94.00 365 SER A N 1
ATOM 2874 C CA . SER A 1 365 ? 7.573 8.966 -16.383 1.00 94.00 365 SER A CA 1
ATOM 2875 C C . SER A 1 365 ? 6.394 8.694 -17.321 1.00 94.00 365 SER A C 1
ATOM 2877 O O . SER A 1 365 ? 6.296 7.619 -17.919 1.00 94.00 365 SER A O 1
ATOM 2879 N N . ALA A 1 366 ? 5.524 9.687 -17.528 1.00 94.44 366 ALA A N 1
ATOM 2880 C CA . ALA A 1 366 ? 4.402 9.592 -18.458 1.00 94.44 366 ALA A CA 1
ATOM 2881 C C . ALA A 1 366 ? 4.858 9.386 -19.911 1.00 94.44 366 ALA A C 1
ATOM 2883 O O . ALA A 1 366 ? 4.300 8.548 -20.623 1.00 94.44 366 ALA A O 1
ATOM 2884 N N . TYR A 1 367 ? 5.877 10.124 -20.355 1.00 95.38 367 TYR A N 1
ATOM 2885 C CA . TYR A 1 367 ? 6.435 9.992 -21.697 1.00 95.38 367 TYR A CA 1
ATOM 2886 C C . TYR A 1 367 ? 7.033 8.598 -21.920 1.00 95.38 367 TYR A C 1
ATOM 2888 O O . TYR A 1 367 ? 6.684 7.938 -22.899 1.00 95.38 367 TYR A O 1
ATOM 2896 N N . SER A 1 368 ? 7.849 8.108 -20.984 1.00 96.12 368 SER A N 1
ATOM 2897 C CA . SER A 1 368 ? 8.458 6.772 -21.046 1.00 96.12 368 SER A CA 1
ATOM 2898 C C . SER A 1 368 ? 7.400 5.662 -21.069 1.00 96.12 368 SER A C 1
ATOM 2900 O O . SER A 1 368 ? 7.513 4.708 -21.840 1.00 96.12 368 SER A O 1
ATOM 2902 N N . LEU A 1 369 ? 6.316 5.816 -20.297 1.00 96.69 369 LEU A N 1
ATOM 2903 C CA . LEU A 1 369 ? 5.178 4.893 -20.301 1.00 96.69 369 LEU A CA 1
ATOM 2904 C C . LEU A 1 369 ? 4.481 4.836 -21.670 1.00 96.69 369 LEU A C 1
ATOM 2906 O O . LEU A 1 369 ? 4.209 3.754 -22.195 1.00 96.69 369 LEU A O 1
ATOM 2910 N N . LEU A 1 370 ? 4.202 6.001 -22.263 1.00 96.19 370 LEU A N 1
ATOM 2911 C CA . LEU A 1 370 ? 3.579 6.109 -23.586 1.00 96.19 370 LEU A CA 1
ATOM 2912 C C . LEU A 1 370 ? 4.497 5.570 -24.692 1.00 96.19 370 LEU A C 1
ATOM 2914 O O . LEU A 1 370 ? 4.028 4.913 -25.626 1.00 96.19 370 LEU A O 1
ATOM 2918 N N . LEU A 1 371 ? 5.803 5.814 -24.578 1.00 96.69 371 LEU A N 1
ATOM 2919 C CA . LEU A 1 371 ? 6.815 5.311 -25.501 1.00 96.69 371 LEU A CA 1
ATOM 2920 C C . LEU A 1 371 ? 6.888 3.780 -25.456 1.00 96.69 371 LEU A C 1
ATOM 2922 O O . LEU A 1 371 ? 6.829 3.135 -26.507 1.00 96.69 371 LEU A O 1
ATOM 2926 N N . ALA A 1 372 ? 6.925 3.196 -24.254 1.00 96.56 372 ALA A N 1
ATOM 2927 C CA . ALA A 1 372 ? 6.879 1.751 -24.052 1.00 96.56 372 ALA A CA 1
ATOM 2928 C C . ALA A 1 372 ? 5.602 1.135 -24.648 1.00 96.56 372 ALA A C 1
ATOM 2930 O O . ALA A 1 372 ? 5.684 0.125 -25.350 1.00 96.56 372 ALA A O 1
ATOM 2931 N N . GLU A 1 373 ? 4.435 1.767 -24.451 1.00 96.06 373 GLU A N 1
ATOM 2932 C CA . GLU A 1 373 ? 3.167 1.323 -25.052 1.00 96.06 373 GLU A CA 1
ATOM 2933 C C . GLU A 1 373 ? 3.249 1.294 -26.586 1.00 96.06 373 GLU A C 1
ATOM 2935 O O . GLU A 1 373 ? 2.862 0.311 -27.226 1.00 96.06 373 GLU A O 1
ATOM 2940 N N . SER A 1 374 ? 3.768 2.374 -27.177 1.00 95.69 374 SER A N 1
ATOM 2941 C CA . SER A 1 374 ? 3.914 2.530 -28.625 1.00 95.69 374 SER A CA 1
ATOM 2942 C C . SER A 1 374 ? 4.833 1.460 -29.220 1.00 95.69 374 SER A C 1
ATOM 2944 O O . SER A 1 374 ? 4.477 0.805 -30.204 1.00 95.69 374 SER A O 1
ATOM 2946 N N . ILE A 1 375 ? 5.982 1.214 -28.584 1.00 95.94 375 ILE A N 1
ATOM 2947 C CA . ILE A 1 375 ? 6.938 0.179 -28.993 1.00 95.94 375 ILE A CA 1
ATOM 2948 C C . ILE A 1 375 ? 6.304 -1.212 -28.886 1.00 95.94 375 ILE A C 1
ATOM 2950 O O . ILE A 1 375 ? 6.386 -1.992 -29.839 1.00 95.94 375 ILE A O 1
ATOM 2954 N N . CYS A 1 376 ? 5.628 -1.519 -27.774 1.00 94.25 376 CYS A N 1
ATOM 2955 C CA . CYS A 1 376 ? 4.964 -2.809 -27.583 1.00 94.25 376 CYS A CA 1
ATOM 2956 C C . CYS A 1 376 ? 3.913 -3.067 -28.671 1.00 94.25 376 CYS A C 1
ATOM 2958 O O . CYS A 1 376 ? 3.914 -4.135 -29.286 1.00 94.25 376 CYS A O 1
ATOM 2960 N N . LYS A 1 377 ? 3.074 -2.068 -28.981 1.00 93.62 377 LYS A N 1
ATOM 2961 C CA . LYS A 1 377 ? 2.074 -2.149 -30.060 1.00 93.62 377 LYS A CA 1
ATOM 2962 C C . LYS A 1 377 ? 2.727 -2.353 -31.427 1.00 93.62 377 LYS A C 1
ATOM 2964 O O . LYS A 1 377 ? 2.333 -3.256 -32.161 1.00 93.62 377 LYS A O 1
ATOM 2969 N N . LYS A 1 378 ? 3.755 -1.565 -31.757 1.00 95.19 378 LYS A N 1
ATOM 2970 C CA . LYS A 1 378 ? 4.455 -1.630 -33.052 1.00 95.19 378 LYS A CA 1
ATOM 2971 C C . LYS A 1 378 ? 5.139 -2.977 -33.294 1.00 95.19 378 LYS A C 1
ATOM 2973 O O . LYS A 1 378 ? 5.181 -3.446 -34.426 1.00 95.19 378 LYS A O 1
ATOM 2978 N N . HIS A 1 379 ? 5.661 -3.602 -32.241 1.00 91.00 379 HIS A N 1
ATOM 2979 C CA . HIS A 1 379 ? 6.362 -4.886 -32.319 1.00 91.00 379 HIS A CA 1
ATOM 2980 C C . HIS A 1 379 ? 5.489 -6.094 -31.937 1.00 91.00 379 HIS A C 1
ATOM 2982 O O . HIS A 1 379 ? 6.004 -7.209 -31.817 1.00 91.00 379 HIS A O 1
ATOM 2988 N N . ASN A 1 380 ? 4.177 -5.889 -31.770 1.00 89.56 380 ASN A N 1
ATOM 2989 C CA . ASN A 1 380 ? 3.204 -6.910 -31.384 1.00 89.56 380 ASN A CA 1
ATOM 2990 C C . ASN A 1 380 ? 3.662 -7.719 -30.152 1.00 89.56 380 ASN A C 1
ATOM 2992 O O . ASN A 1 380 ? 3.746 -8.952 -30.181 1.00 89.56 380 ASN A O 1
ATOM 2996 N N . ILE A 1 381 ? 4.072 -6.998 -29.106 1.00 88.94 381 ILE A N 1
ATOM 2997 C CA . ILE A 1 381 ? 4.503 -7.531 -27.811 1.00 88.94 381 ILE A CA 1
ATOM 2998 C C . ILE A 1 381 ? 3.364 -7.296 -26.828 1.00 88.94 381 ILE A C 1
ATOM 3000 O O . ILE A 1 381 ? 2.984 -6.155 -26.570 1.00 88.94 381 ILE A O 1
ATOM 3004 N N . LYS A 1 382 ? 2.810 -8.387 -26.296 1.00 88.94 382 LYS A N 1
ATOM 3005 C CA . LYS A 1 382 ? 1.797 -8.326 -25.247 1.00 88.94 382 LYS A CA 1
ATOM 3006 C C . LYS A 1 382 ? 2.500 -8.184 -23.899 1.00 88.94 382 LYS A C 1
ATOM 3008 O O . LYS A 1 382 ? 3.379 -8.981 -23.584 1.00 88.94 382 LYS A O 1
ATOM 3013 N N . VAL A 1 383 ? 2.091 -7.182 -23.134 1.00 90.19 383 VAL A N 1
ATOM 3014 C CA . VAL A 1 383 ? 2.493 -6.969 -21.742 1.00 90.19 383 VAL A CA 1
ATOM 3015 C C . VAL A 1 383 ? 1.251 -7.106 -20.870 1.00 90.19 383 VAL A C 1
ATOM 3017 O O . VAL A 1 383 ? 0.175 -6.656 -21.269 1.00 90.19 383 VAL A O 1
ATOM 3020 N N . GLU A 1 384 ? 1.383 -7.760 -19.721 1.00 88.50 384 GLU A N 1
ATOM 3021 C CA . GLU A 1 384 ? 0.278 -7.933 -18.773 1.00 88.50 384 GLU A CA 1
ATOM 3022 C C . GLU A 1 384 ? 0.028 -6.633 -18.008 1.00 88.50 384 GLU A C 1
ATOM 3024 O O . GLU A 1 384 ? -1.113 -6.185 -17.899 1.00 88.50 384 GLU A O 1
ATOM 3029 N N . ASN A 1 385 ? 1.107 -5.976 -17.570 1.00 90.50 385 ASN A N 1
ATOM 3030 C CA . ASN A 1 385 ? 1.046 -4.705 -16.860 1.00 90.50 385 ASN A CA 1
ATOM 3031 C C . ASN A 1 385 ? 2.002 -3.683 -17.480 1.00 90.50 385 ASN A C 1
ATOM 3033 O O . ASN A 1 385 ? 3.177 -3.968 -17.712 1.00 90.50 385 ASN A O 1
ATOM 3037 N N . LEU A 1 386 ? 1.488 -2.478 -17.723 1.00 94.69 386 LEU A N 1
ATOM 3038 C CA . LEU A 1 386 ? 2.262 -1.313 -18.139 1.00 94.69 386 LEU A CA 1
ATOM 3039 C C . LEU A 1 386 ? 1.883 -0.149 -17.221 1.00 94.69 386 LEU A C 1
ATOM 3041 O O . LEU A 1 386 ? 0.778 0.397 -17.312 1.00 94.69 386 LEU A O 1
ATOM 3045 N N . VAL A 1 387 ? 2.774 0.168 -16.284 1.00 96.12 387 VAL A N 1
ATOM 3046 C CA . VAL A 1 387 ? 2.469 1.047 -15.150 1.00 96.12 387 VAL A CA 1
ATOM 3047 C C . VAL A 1 387 ? 3.584 2.045 -14.887 1.00 96.12 387 VAL A C 1
ATOM 3049 O O . VAL A 1 387 ? 4.753 1.697 -14.996 1.00 96.12 387 VAL A O 1
ATOM 3052 N N . ALA A 1 388 ? 3.226 3.276 -14.526 1.00 95.69 388 ALA A N 1
ATOM 3053 C CA . ALA A 1 388 ? 4.183 4.294 -14.103 1.00 95.69 388 ALA A CA 1
ATOM 3054 C C . ALA A 1 388 ? 3.916 4.790 -12.687 1.00 95.69 388 ALA A C 1
ATOM 3056 O O . ALA A 1 388 ? 2.768 4.916 -12.258 1.00 95.69 388 ALA A O 1
ATOM 3057 N N . GLU A 1 389 ? 4.980 5.136 -11.985 1.00 93.94 389 GLU A N 1
ATOM 3058 C CA . GLU A 1 389 ? 4.901 5.975 -10.807 1.00 93.94 389 GLU A CA 1
ATOM 3059 C C . GLU A 1 389 ? 4.668 7.423 -11.229 1.00 93.94 389 GLU A C 1
ATOM 3061 O O . GLU A 1 389 ? 5.415 7.965 -12.043 1.00 93.94 389 GLU A O 1
ATOM 3066 N N . ILE A 1 390 ? 3.593 8.021 -10.716 1.00 92.12 390 ILE A N 1
ATOM 3067 C CA . ILE A 1 390 ? 3.221 9.407 -11.004 1.00 92.12 390 ILE A CA 1
ATOM 3068 C C . ILE A 1 390 ? 2.689 10.033 -9.720 1.00 92.12 390 ILE A C 1
ATOM 3070 O O . ILE A 1 390 ? 1.706 9.546 -9.149 1.00 92.12 390 ILE A O 1
ATOM 3074 N N . VAL A 1 391 ? 3.312 11.129 -9.297 1.00 88.00 391 VAL A N 1
ATOM 3075 C CA . VAL A 1 391 ? 2.965 11.859 -8.075 1.00 88.00 391 VAL A CA 1
ATOM 3076 C C . VAL A 1 391 ? 1.733 12.744 -8.303 1.00 88.00 391 VAL A C 1
ATOM 3078 O O . VAL A 1 391 ? 0.777 12.673 -7.527 1.00 88.00 391 VAL A O 1
ATOM 3081 N N . ASP A 1 392 ? 1.674 13.523 -9.391 1.00 89.12 392 ASP A N 1
ATOM 3082 C CA . ASP A 1 392 ? 0.481 14.288 -9.772 1.00 89.12 392 ASP A CA 1
ATOM 3083 C C . ASP A 1 392 ? -0.610 13.349 -10.298 1.00 89.12 392 ASP A C 1
ATOM 3085 O O . ASP A 1 392 ? -0.706 12.967 -11.471 1.00 89.12 392 ASP A O 1
ATOM 3089 N N . THR A 1 393 ? -1.526 13.021 -9.395 1.00 88.44 393 THR A N 1
ATOM 3090 C CA . THR A 1 393 ? -2.650 12.132 -9.677 1.00 88.44 393 THR A CA 1
ATOM 3091 C C . THR A 1 393 ? -3.591 12.674 -10.750 1.00 88.44 393 THR A C 1
ATOM 3093 O O . THR A 1 393 ? -4.340 11.890 -11.337 1.00 88.44 393 THR A O 1
ATOM 3096 N N . ARG A 1 394 ? -3.597 13.987 -11.033 1.00 91.25 394 ARG A N 1
ATOM 3097 C CA . ARG A 1 394 ? -4.394 14.566 -12.125 1.00 91.25 394 ARG A CA 1
ATOM 3098 C C . ARG A 1 394 ? -3.825 14.146 -13.472 1.00 91.25 394 ARG A C 1
ATOM 3100 O O . ARG A 1 394 ? -4.604 13.692 -14.312 1.00 91.25 394 ARG A O 1
ATOM 3107 N N . LEU A 1 395 ? -2.501 14.207 -13.636 1.00 91.38 395 LEU A N 1
ATOM 3108 C CA . LEU A 1 395 ? -1.815 13.712 -14.830 1.00 91.38 395 LEU A CA 1
ATOM 3109 C C . LEU A 1 395 ? -2.055 12.208 -14.998 1.00 91.38 395 LEU A C 1
ATOM 3111 O O . LEU A 1 395 ? -2.517 11.766 -16.050 1.00 91.38 395 LEU A O 1
ATOM 3115 N N . GLY A 1 396 ? -1.855 11.428 -13.932 1.00 91.94 396 GLY A N 1
ATOM 3116 C CA . GLY A 1 396 ? -2.120 9.986 -13.952 1.00 91.94 396 GLY A CA 1
ATOM 3117 C C . GLY A 1 396 ? -3.562 9.648 -14.360 1.00 91.94 396 GLY A C 1
ATOM 3118 O O . GLY A 1 396 ? -3.796 8.813 -15.238 1.00 91.94 396 GLY A O 1
ATOM 3119 N N . LYS A 1 397 ? -4.556 10.355 -13.799 1.00 91.62 397 LYS A N 1
ATOM 3120 C CA . LYS A 1 397 ? -5.977 10.198 -14.166 1.00 91.62 397 LYS A CA 1
ATOM 3121 C C . LYS A 1 397 ? -6.244 10.565 -15.628 1.00 91.62 397 LYS A C 1
ATOM 3123 O O . LYS A 1 397 ? -7.081 9.917 -16.253 1.00 91.62 397 LYS A O 1
ATOM 3128 N N . GLN A 1 398 ? -5.583 11.584 -16.178 1.00 93.38 398 GLN A N 1
ATOM 3129 C CA . GLN A 1 398 ? -5.705 11.940 -17.596 1.00 93.38 398 GLN A CA 1
ATOM 3130 C C . GLN A 1 398 ? -5.155 10.828 -18.498 1.00 93.38 398 GLN A C 1
ATOM 3132 O O . GLN A 1 398 ? -5.848 10.416 -19.429 1.00 93.38 398 GLN A O 1
ATOM 3137 N N . ILE A 1 399 ? -3.978 10.281 -18.180 1.00 92.62 399 ILE A N 1
ATOM 3138 C CA . ILE A 1 399 ? -3.356 9.185 -18.939 1.00 92.62 399 ILE A CA 1
ATOM 3139 C C . ILE A 1 399 ? -4.271 7.959 -18.964 1.00 92.62 399 ILE A C 1
ATOM 3141 O O . ILE A 1 399 ? -4.630 7.497 -20.045 1.00 92.62 399 ILE A O 1
ATOM 3145 N N . SER A 1 400 ? -4.738 7.483 -17.804 1.00 90.12 400 SER A N 1
ATOM 3146 C CA . SER A 1 400 ? -5.616 6.305 -17.747 1.00 90.12 400 SER A CA 1
ATOM 3147 C C . SER A 1 400 ? -6.988 6.526 -18.401 1.00 90.12 400 SER A C 1
ATOM 3149 O O . SER A 1 400 ? -7.616 5.563 -18.834 1.00 90.12 400 SER A O 1
ATOM 3151 N N . ARG A 1 401 ? -7.479 7.773 -18.502 1.00 91.62 401 ARG A N 1
ATOM 3152 C CA . ARG A 1 401 ? -8.708 8.089 -19.259 1.00 91.62 401 ARG A CA 1
ATOM 3153 C C . ARG A 1 401 ? -8.494 7.981 -20.770 1.00 91.62 401 ARG A C 1
ATOM 3155 O O . ARG A 1 401 ? -9.367 7.471 -21.462 1.00 91.62 401 ARG A O 1
ATOM 3162 N N . ILE A 1 402 ? -7.354 8.457 -21.276 1.00 93.31 402 ILE A N 1
ATOM 3163 C CA . ILE A 1 402 ? -7.020 8.451 -22.714 1.00 93.31 402 ILE A CA 1
ATOM 3164 C C . ILE A 1 402 ? -6.547 7.059 -23.172 1.00 93.31 402 ILE A C 1
ATOM 3166 O O . ILE A 1 402 ? -6.784 6.648 -24.313 1.00 93.31 402 ILE A O 1
ATOM 3170 N N . ARG A 1 403 ? -5.866 6.328 -22.286 1.00 92.88 403 ARG A N 1
ATOM 3171 C CA . ARG A 1 403 ? -5.313 4.988 -22.511 1.00 92.88 403 ARG A CA 1
ATOM 3172 C C . ARG A 1 403 ? -5.664 4.070 -21.331 1.00 92.88 403 ARG A C 1
ATOM 3174 O O . ARG A 1 403 ? -4.862 3.933 -20.412 1.00 92.88 403 ARG A O 1
ATOM 3181 N N . PRO A 1 404 ? -6.830 3.397 -21.350 1.00 89.06 404 PRO A N 1
ATOM 3182 C CA . PRO A 1 404 ? -7.274 2.533 -20.247 1.00 89.06 404 PRO A CA 1
ATOM 3183 C C . PRO A 1 404 ? -6.370 1.328 -19.943 1.00 89.06 404 PRO A C 1
ATOM 3185 O O . PRO A 1 404 ? -6.475 0.744 -18.866 1.00 89.06 404 PRO A O 1
ATOM 3188 N N . SER A 1 405 ? -5.503 0.943 -20.885 1.00 88.06 405 SER A N 1
ATOM 3189 C CA . SER A 1 405 ? -4.454 -0.073 -20.718 1.00 88.06 405 SER A CA 1
ATOM 3190 C C . SER A 1 405 ? -3.299 0.386 -19.828 1.00 88.06 405 SER A C 1
ATOM 3192 O O . SER A 1 405 ? -2.577 -0.458 -19.309 1.00 88.06 405 SER A O 1
ATOM 3194 N N . LEU A 1 406 ? -3.113 1.699 -19.664 1.00 93.19 406 LEU A N 1
ATOM 3195 C CA . LEU A 1 406 ? -2.018 2.277 -18.897 1.00 93.19 406 LEU A CA 1
ATOM 3196 C C . LEU A 1 406 ? -2.452 2.554 -17.465 1.00 93.19 406 LEU A C 1
ATOM 3198 O O . LEU A 1 406 ? -3.463 3.220 -17.202 1.00 93.19 406 LEU A O 1
ATOM 3202 N N . LEU A 1 407 ? -1.648 2.059 -16.534 1.00 93.00 407 LEU A N 1
ATOM 3203 C CA . LEU A 1 407 ? -1.855 2.248 -15.110 1.00 93.00 407 LEU A CA 1
ATOM 3204 C C . LEU A 1 407 ? -0.883 3.303 -14.584 1.00 93.00 407 LEU A C 1
ATOM 3206 O O . LEU A 1 407 ? 0.228 3.462 -15.084 1.00 93.00 407 LEU A O 1
ATOM 3210 N N . PHE A 1 408 ? -1.300 4.013 -13.544 1.00 94.69 408 PHE A N 1
ATOM 3211 C CA . PHE A 1 408 ? -0.401 4.853 -12.768 1.00 94.69 408 PHE A CA 1
ATOM 3212 C C . PHE A 1 408 ? -0.551 4.529 -11.289 1.00 94.69 408 PHE A C 1
ATOM 3214 O O . PHE A 1 408 ? -1.641 4.155 -10.837 1.00 94.69 408 PHE A O 1
ATOM 3221 N N . ILE A 1 409 ? 0.529 4.713 -10.542 1.00 94.88 409 ILE A N 1
ATOM 3222 C CA . ILE A 1 409 ? 0.567 4.542 -9.098 1.00 94.88 409 ILE A CA 1
ATOM 3223 C C . ILE A 1 409 ? 1.086 5.829 -8.473 1.00 94.88 409 ILE A C 1
ATOM 3225 O O . ILE A 1 409 ? 2.212 6.239 -8.723 1.00 94.88 409 ILE A O 1
ATOM 3229 N N . GLY A 1 410 ? 0.241 6.455 -7.656 1.00 92.06 410 GLY A N 1
ATOM 3230 C CA . GLY A 1 410 ? 0.624 7.575 -6.799 1.00 92.06 410 GLY A CA 1
ATOM 3231 C C . GLY A 1 410 ? 0.826 7.067 -5.381 1.00 92.06 410 GLY A C 1
ATOM 3232 O O . GLY A 1 410 ? -0.075 7.202 -4.558 1.00 92.06 410 GLY A O 1
ATOM 3233 N N . ALA A 1 411 ? 1.961 6.417 -5.118 1.00 91.06 411 ALA A N 1
ATOM 3234 C CA . ALA A 1 411 ? 2.239 5.829 -3.808 1.00 91.06 411 ALA A CA 1
ATOM 3235 C C . ALA A 1 411 ? 2.322 6.904 -2.708 1.00 91.06 411 ALA A C 1
ATOM 3237 O O . ALA A 1 411 ? 1.785 6.709 -1.622 1.00 91.06 411 ALA A O 1
ATOM 3238 N N . GLU A 1 412 ? 2.897 8.071 -3.018 1.00 86.19 412 GLU A N 1
ATOM 3239 C CA . GLU A 1 412 ? 2.955 9.215 -2.096 1.00 86.19 412 GLU A CA 1
ATOM 3240 C C . GLU A 1 412 ? 1.559 9.718 -1.695 1.00 86.19 412 GLU A C 1
ATOM 3242 O O . GLU A 1 412 ? 1.321 9.941 -0.515 1.00 86.19 412 GLU A O 1
ATOM 3247 N N . GLU A 1 413 ? 0.603 9.815 -2.634 1.00 90.56 413 GLU A N 1
ATOM 3248 C CA . GLU A 1 413 ? -0.792 10.194 -2.323 1.00 90.56 413 GLU A CA 1
ATOM 3249 C C . GLU A 1 413 ? -1.392 9.250 -1.275 1.00 90.56 413 GLU A C 1
ATOM 3251 O O . GLU A 1 413 ? -2.027 9.691 -0.319 1.00 90.56 413 GLU A O 1
ATOM 3256 N N . VAL A 1 414 ? -1.194 7.943 -1.456 1.00 93.38 414 VAL A N 1
ATOM 3257 C CA . VAL A 1 414 ? -1.706 6.924 -0.536 1.00 93.38 414 VAL A CA 1
ATOM 3258 C C . VAL A 1 414 ? -1.040 7.057 0.831 1.00 93.38 414 VAL A C 1
ATOM 3260 O O . VAL A 1 414 ? -1.750 7.065 1.832 1.00 93.38 414 VAL A O 1
ATOM 3263 N N . MET A 1 415 ? 0.283 7.227 0.888 1.00 92.44 415 MET A N 1
ATOM 3264 C CA . MET A 1 415 ? 0.992 7.403 2.158 1.00 92.44 415 MET A CA 1
ATOM 3265 C C . MET A 1 415 ? 0.571 8.683 2.885 1.00 92.44 415 MET A C 1
ATOM 3267 O O . MET A 1 415 ? 0.317 8.629 4.082 1.00 92.44 415 MET A O 1
ATOM 3271 N N . SER A 1 416 ? 0.369 9.801 2.180 1.00 91.06 416 SER A N 1
ATOM 3272 C CA . SER A 1 416 ? -0.162 11.025 2.793 1.00 91.06 416 SER A CA 1
ATOM 3273 C C . SER A 1 416 ? -1.557 10.818 3.393 1.00 91.06 416 SER A C 1
ATOM 3275 O O . SER A 1 416 ? -1.874 11.377 4.445 1.00 91.06 416 SER A O 1
ATOM 3277 N N . LEU A 1 417 ? -2.403 9.998 2.759 1.00 93.75 417 LEU A N 1
ATOM 3278 C CA . LEU A 1 417 ? -3.703 9.637 3.325 1.00 93.75 417 LEU A CA 1
ATOM 3279 C C . LEU A 1 417 ? -3.570 8.711 4.546 1.00 93.75 417 LEU A C 1
ATOM 3281 O O . LEU A 1 417 ? -4.345 8.855 5.490 1.00 93.75 417 LEU A O 1
ATOM 3285 N N . VAL A 1 418 ? -2.595 7.795 4.560 1.00 95.00 418 VAL A N 1
ATOM 3286 C CA . VAL A 1 418 ? -2.273 6.970 5.741 1.00 95.00 418 VAL A CA 1
ATOM 3287 C C . VAL A 1 418 ? -1.839 7.868 6.898 1.00 95.00 418 VAL A C 1
ATOM 3289 O O . VAL A 1 418 ? -2.405 7.763 7.984 1.00 95.00 418 VAL A O 1
ATOM 3292 N N . THR A 1 419 ? -0.923 8.811 6.665 1.00 94.38 419 THR A N 1
ATOM 3293 C CA . THR A 1 419 ? -0.489 9.803 7.662 1.00 94.38 419 THR A CA 1
ATOM 3294 C C . THR A 1 419 ? -1.675 10.587 8.220 1.00 94.38 419 THR A C 1
ATOM 3296 O O . THR A 1 419 ? -1.798 10.746 9.436 1.00 94.38 419 THR A O 1
ATOM 3299 N N . ALA A 1 420 ? -2.599 11.018 7.356 1.00 92.38 420 ALA A N 1
ATOM 3300 C CA . ALA A 1 420 ? -3.824 11.688 7.784 1.00 92.38 420 ALA A CA 1
ATOM 3301 C C . ALA A 1 420 ? -4.712 10.786 8.661 1.00 92.38 420 ALA A C 1
ATOM 3303 O O . ALA A 1 420 ? -5.273 11.266 9.647 1.00 92.38 420 ALA A O 1
ATOM 3304 N N . GLN A 1 421 ? -4.812 9.485 8.357 1.00 91.25 421 GLN A N 1
ATOM 3305 C CA . GLN A 1 421 ? -5.546 8.546 9.209 1.00 91.25 421 GLN A CA 1
ATOM 3306 C C . GLN A 1 421 ? -4.888 8.323 10.568 1.00 91.25 421 GLN A C 1
ATOM 3308 O O . GLN A 1 421 ? -5.577 8.294 11.588 1.00 91.25 421 GLN A O 1
ATOM 3313 N N . VAL A 1 422 ? -3.562 8.202 10.594 1.00 92.50 422 VAL A N 1
ATOM 3314 C CA . VAL A 1 422 ? -2.786 8.030 11.827 1.00 92.50 422 VAL A CA 1
ATOM 3315 C C . VAL A 1 422 ? -2.874 9.273 12.716 1.00 92.50 422 VAL A C 1
ATOM 3317 O O . VAL A 1 422 ? -2.944 9.150 13.938 1.00 92.50 422 VAL A O 1
ATOM 3320 N N . ALA A 1 423 ? -2.945 10.468 12.124 1.00 91.56 423 ALA A N 1
ATOM 3321 C CA . ALA A 1 423 ? -3.167 11.712 12.862 1.00 91.56 423 ALA A CA 1
ATOM 3322 C C . ALA A 1 423 ? -4.548 11.780 13.539 1.00 91.56 423 ALA A C 1
ATOM 3324 O O . ALA A 1 423 ? -4.691 12.413 14.587 1.00 91.56 423 ALA A O 1
ATOM 3325 N N . GLU A 1 424 ? -5.558 11.113 12.977 1.00 87.94 424 GLU A N 1
ATOM 3326 C CA . GLU A 1 424 ? -6.887 10.996 13.585 1.00 87.94 424 GLU A CA 1
ATOM 3327 C C . GLU A 1 424 ? -6.934 9.895 14.659 1.00 87.94 424 GLU A C 1
ATOM 3329 O O . GLU A 1 424 ? -7.509 10.099 15.732 1.00 87.94 424 GLU A O 1
ATOM 3334 N N . SER A 1 425 ? -6.320 8.738 14.383 1.00 88.81 425 SER A N 1
ATOM 3335 C CA . SER A 1 425 ? -6.223 7.591 15.291 1.00 88.81 425 SER A CA 1
ATOM 3336 C C . SER A 1 425 ? -4.872 6.893 15.137 1.00 88.81 425 SER A C 1
ATOM 3338 O O . SER A 1 425 ? -4.648 6.132 14.195 1.00 88.81 425 SER A O 1
ATOM 3340 N N . SER A 1 426 ? -3.977 7.106 16.104 1.00 90.38 426 SER A N 1
ATOM 3341 C CA . SER A 1 426 ? -2.602 6.595 16.039 1.00 90.38 426 SER A CA 1
ATOM 3342 C C . SER A 1 426 ? -2.512 5.068 16.027 1.00 90.38 426 SER A C 1
ATOM 3344 O O . SER A 1 426 ? -1.557 4.507 15.505 1.00 90.38 426 SER A O 1
ATOM 3346 N N . GLU A 1 427 ? -3.514 4.377 16.569 1.00 92.56 427 GLU A N 1
ATOM 3347 C CA . GLU A 1 427 ? -3.569 2.910 16.602 1.00 92.56 427 GLU A CA 1
ATOM 3348 C C . GLU A 1 427 ? -3.778 2.293 15.216 1.00 92.56 427 GLU A C 1
ATOM 3350 O O . GLU A 1 427 ? -3.341 1.168 14.977 1.00 92.56 427 GLU A O 1
ATOM 3355 N N . LEU A 1 428 ? -4.380 3.034 14.274 1.00 93.31 428 LEU A N 1
ATOM 3356 C CA . LEU A 1 428 ? -4.495 2.589 12.883 1.00 93.31 428 LEU A CA 1
ATOM 3357 C C . LEU A 1 428 ? -3.133 2.481 12.191 1.00 93.31 428 LEU A C 1
ATOM 3359 O O . LEU A 1 428 ? -3.038 1.810 11.166 1.00 93.31 428 LEU A O 1
ATOM 3363 N N . ASN A 1 429 ? -2.079 3.085 12.749 1.00 93.38 429 ASN A N 1
ATOM 3364 C CA . ASN A 1 429 ? -0.726 2.949 12.220 1.00 93.38 429 ASN A CA 1
ATOM 3365 C C . ASN A 1 429 ? -0.287 1.481 12.187 1.00 93.38 429 ASN A C 1
ATOM 3367 O O . ASN A 1 429 ? 0.256 1.027 11.190 1.00 93.38 429 ASN A O 1
ATOM 3371 N N . GLU A 1 430 ? -0.595 0.706 13.231 1.00 92.38 430 GLU A N 1
ATOM 3372 C CA . GLU A 1 430 ? -0.227 -0.714 13.289 1.00 92.38 430 GLU A CA 1
ATOM 3373 C C . GLU A 1 430 ? -1.058 -1.564 12.310 1.00 92.38 430 GLU A C 1
ATOM 3375 O O . GLU A 1 430 ? -0.557 -2.549 11.778 1.00 92.38 430 GLU A O 1
ATOM 3380 N N . VAL A 1 431 ? -2.295 -1.154 12.000 1.00 94.25 431 VAL A N 1
ATOM 3381 C CA . VAL A 1 431 ? -3.129 -1.807 10.972 1.00 94.25 431 VAL A CA 1
ATOM 3382 C C . VAL A 1 431 ? -2.557 -1.557 9.576 1.00 94.25 431 VAL A C 1
ATOM 3384 O O . VAL A 1 431 ? -2.372 -2.497 8.808 1.00 94.25 431 VAL A O 1
ATOM 3387 N N . TRP A 1 432 ? -2.255 -0.298 9.243 1.00 93.75 432 TRP A N 1
ATOM 3388 C CA . TRP A 1 432 ? -1.677 0.055 7.944 1.00 93.75 432 TRP A CA 1
ATOM 3389 C C . TRP A 1 432 ? -0.269 -0.495 7.762 1.00 93.75 432 TRP A C 1
ATOM 3391 O O . TRP A 1 432 ? 0.083 -0.891 6.656 1.00 93.75 432 TRP A O 1
ATOM 3401 N N . LYS A 1 433 ? 0.515 -0.560 8.839 1.00 89.88 433 LYS A N 1
ATOM 3402 C CA . LYS A 1 433 ? 1.843 -1.165 8.821 1.00 89.88 433 LYS A CA 1
ATOM 3403 C C . LYS A 1 433 ? 1.792 -2.644 8.443 1.00 89.88 433 LYS A C 1
ATOM 3405 O O . LYS A 1 433 ? 2.660 -3.068 7.694 1.00 89.88 433 LYS A O 1
ATOM 3410 N N . ASP A 1 434 ? 0.813 -3.406 8.933 1.00 88.81 434 ASP A N 1
ATOM 3411 C CA . ASP A 1 434 ? 0.647 -4.816 8.546 1.00 88.81 434 ASP A CA 1
ATOM 3412 C C . ASP A 1 434 ? 0.176 -4.915 7.081 1.00 88.81 434 ASP A C 1
ATOM 3414 O O . ASP A 1 434 ? 0.850 -5.527 6.262 1.00 88.81 434 ASP A O 1
ATOM 3418 N N . ILE A 1 435 ? -0.882 -4.173 6.716 1.00 92.25 435 ILE A N 1
ATOM 3419 C CA . ILE A 1 435 ? -1.490 -4.191 5.369 1.00 92.25 435 ILE A CA 1
ATOM 3420 C C . ILE A 1 435 ? -0.531 -3.774 4.239 1.00 92.25 435 ILE A C 1
ATOM 3422 O O . ILE A 1 435 ? -0.634 -4.281 3.123 1.00 92.25 435 ILE A O 1
ATOM 3426 N N . LEU A 1 436 ? 0.357 -2.807 4.487 1.00 88.50 436 LEU A N 1
ATOM 3427 C CA . LEU A 1 436 ? 1.263 -2.249 3.473 1.00 88.50 436 LEU A CA 1
ATOM 3428 C C . LEU A 1 436 ? 2.639 -2.925 3.442 1.00 88.50 436 LEU A C 1
ATOM 3430 O O . LEU A 1 436 ? 3.497 -2.532 2.648 1.00 88.50 436 LEU A O 1
ATOM 3434 N N . ASN A 1 437 ? 2.881 -3.895 4.320 1.00 78.38 437 ASN A N 1
ATOM 3435 C CA . ASN A 1 437 ? 4.128 -4.638 4.349 1.00 78.38 437 ASN A CA 1
ATOM 3436 C C . ASN A 1 437 ? 4.008 -5.923 3.519 1.00 78.38 437 ASN A C 1
ATOM 3438 O O . ASN A 1 437 ? 2.963 -6.558 3.525 1.00 78.38 437 ASN A O 1
ATOM 3442 N N . ALA A 1 438 ? 5.097 -6.335 2.865 1.00 63.31 438 ALA A N 1
ATOM 3443 C CA . ALA A 1 438 ? 5.175 -7.602 2.122 1.00 63.31 438 ALA A CA 1
ATOM 3444 C C . ALA A 1 438 ? 4.996 -8.848 3.001 1.00 63.31 438 ALA A C 1
ATOM 3446 O O . ALA A 1 438 ? 4.724 -9.948 2.526 1.00 63.31 438 ALA A O 1
ATOM 3447 N N . GLU A 1 439 ? 5.300 -8.707 4.291 1.00 67.00 439 GLU A N 1
ATOM 3448 C CA . GLU A 1 439 ? 5.279 -9.800 5.249 1.00 67.00 439 GLU A CA 1
ATOM 3449 C C . GLU A 1 439 ? 4.057 -9.673 6.151 1.00 67.00 439 GLU A C 1
ATOM 3451 O O . GLU A 1 439 ? 4.070 -8.889 7.101 1.00 67.00 439 GLU A O 1
ATOM 3456 N N . GLY A 1 440 ? 3.046 -10.506 5.917 1.00 76.62 440 GLY A N 1
ATOM 3457 C CA . GLY A 1 440 ? 1.845 -10.530 6.743 1.00 76.62 440 GLY A CA 1
ATOM 3458 C C . GLY A 1 440 ? 0.580 -10.564 5.909 1.00 76.62 440 GLY A C 1
ATOM 3459 O O . GLY A 1 440 ? 0.539 -11.211 4.863 1.00 76.62 440 GLY A O 1
ATOM 3460 N N . ASP A 1 441 ? -0.451 -9.922 6.442 1.00 88.38 441 ASP A N 1
ATOM 3461 C CA . ASP A 1 441 ? -1.757 -9.812 5.816 1.00 88.38 441 ASP A CA 1
ATOM 3462 C C . ASP A 1 441 ? -1.804 -8.605 4.884 1.00 88.38 441 ASP A C 1
ATOM 3464 O O . ASP A 1 441 ? -1.562 -7.483 5.307 1.00 88.38 441 ASP A O 1
ATOM 3468 N N . GLU A 1 442 ? -2.200 -8.822 3.635 1.00 91.44 442 GLU A N 1
ATOM 3469 C CA . GLU A 1 442 ? -2.368 -7.771 2.633 1.00 91.44 442 GLU A CA 1
ATOM 3470 C C . GLU A 1 442 ? -3.764 -7.830 2.025 1.00 91.44 442 GLU A C 1
ATOM 3472 O O . GLU A 1 442 ? -4.522 -8.787 2.207 1.00 91.44 442 GLU A O 1
ATOM 3477 N N . ILE A 1 443 ? -4.100 -6.808 1.242 1.00 94.50 443 ILE A N 1
ATOM 3478 C CA . ILE A 1 443 ? -5.328 -6.804 0.458 1.00 94.50 443 ILE A CA 1
ATOM 3479 C C . ILE A 1 443 ? -5.073 -7.466 -0.894 1.00 94.50 443 ILE A C 1
ATOM 3481 O O . ILE A 1 443 ? -4.258 -6.999 -1.692 1.00 94.50 443 ILE A O 1
ATOM 3485 N N . TYR A 1 444 ? -5.855 -8.504 -1.182 1.00 93.12 444 TYR A N 1
ATOM 3486 C CA . TYR A 1 444 ? -5.840 -9.211 -2.454 1.00 93.12 444 TYR A CA 1
ATOM 3487 C C . TYR A 1 444 ? -7.158 -9.072 -3.207 1.00 93.12 444 TYR A C 1
ATOM 3489 O O . TYR A 1 444 ? -8.244 -9.086 -2.621 1.00 93.12 444 TYR A O 1
ATOM 3497 N N . VAL A 1 445 ? -7.060 -8.990 -4.533 1.00 94.00 445 VAL A N 1
ATOM 3498 C CA . VAL A 1 445 ? -8.195 -9.153 -5.450 1.00 94.00 445 VAL A CA 1
ATOM 3499 C C . VAL A 1 445 ? -8.095 -10.542 -6.070 1.00 94.00 445 VAL A C 1
ATOM 3501 O O . VAL A 1 445 ? -7.372 -10.735 -7.043 1.00 94.00 445 VAL A O 1
ATOM 3504 N N . LYS A 1 446 ? -8.795 -11.515 -5.482 1.00 92.75 446 LYS A N 1
ATOM 3505 C CA . LYS A 1 446 ? -8.702 -12.928 -5.867 1.00 92.75 446 LYS A CA 1
ATOM 3506 C C . LYS A 1 446 ? -9.862 -13.340 -6.762 1.00 92.75 446 LYS A C 1
ATOM 3508 O O . LYS A 1 446 ? -11.000 -12.923 -6.549 1.00 92.75 446 LYS A O 1
ATOM 3513 N N . GLU A 1 447 ? -9.585 -14.177 -7.757 1.00 92.12 447 GLU A N 1
ATOM 3514 C CA . GLU A 1 447 ? -10.607 -14.670 -8.682 1.00 92.12 447 GLU A CA 1
ATOM 3515 C C . GLU A 1 447 ? -11.758 -15.357 -7.938 1.00 92.12 447 GLU A C 1
ATOM 3517 O O . GLU A 1 447 ? -11.549 -16.151 -7.015 1.00 92.12 447 GLU A O 1
ATOM 3522 N N . ILE A 1 448 ? -12.998 -15.088 -8.360 1.00 94.38 448 ILE A N 1
ATOM 3523 C CA . ILE A 1 448 ? -14.176 -15.611 -7.659 1.00 94.38 448 ILE A CA 1
ATOM 3524 C C . ILE A 1 448 ? -14.269 -17.145 -7.726 1.00 94.38 448 ILE A C 1
ATOM 3526 O O . ILE A 1 448 ? -14.910 -17.768 -6.879 1.00 94.38 448 ILE A O 1
ATOM 3530 N N . CYS A 1 449 ? -13.588 -17.766 -8.696 1.00 92.00 449 CYS A N 1
ATOM 3531 C CA . CYS A 1 449 ? -13.527 -19.215 -8.888 1.00 92.00 449 CYS A CA 1
ATOM 3532 C C . CYS A 1 449 ? -12.936 -19.967 -7.678 1.00 92.00 449 CYS A C 1
ATOM 3534 O O . CYS A 1 449 ? -13.232 -21.146 -7.486 1.00 92.00 449 CYS A O 1
ATOM 3536 N N . LEU A 1 450 ? -12.155 -19.286 -6.828 1.00 90.06 450 LEU A N 1
ATOM 3537 C CA . LEU A 1 450 ? -11.638 -19.845 -5.574 1.00 90.06 450 LEU A CA 1
ATOM 3538 C C . LEU A 1 450 ? -12.728 -20.019 -4.506 1.00 90.06 450 LEU A C 1
ATOM 3540 O O . LEU A 1 450 ? -12.551 -20.797 -3.566 1.00 90.06 450 LEU A O 1
ATOM 3544 N N . TYR A 1 451 ? -13.846 -19.304 -4.648 1.00 92.50 451 TYR A N 1
ATOM 3545 C CA . TYR A 1 451 ? -14.909 -19.219 -3.649 1.00 92.50 451 TYR A CA 1
ATOM 3546 C C . TYR A 1 451 ? -16.234 -19.786 -4.134 1.00 92.50 451 TYR A C 1
ATOM 3548 O O . TYR A 1 451 ? -17.054 -20.153 -3.300 1.00 92.50 451 TYR A O 1
ATOM 3556 N N . MET A 1 452 ? -16.486 -19.869 -5.440 1.00 91.31 452 MET A N 1
ATOM 3557 C CA . MET A 1 452 ? -17.741 -20.393 -5.989 1.00 91.31 452 MET A CA 1
ATOM 3558 C C . MET A 1 452 ? -17.542 -21.119 -7.318 1.00 91.31 452 MET A C 1
ATOM 3560 O O . MET A 1 452 ? -16.620 -20.824 -8.077 1.00 91.31 452 MET A O 1
ATOM 3564 N N . LYS A 1 453 ? -18.454 -22.046 -7.628 1.00 89.94 453 LYS A N 1
ATOM 3565 C CA . LYS A 1 453 ? -18.487 -22.752 -8.915 1.00 89.94 453 LYS A CA 1
ATOM 3566 C C . LYS A 1 453 ? -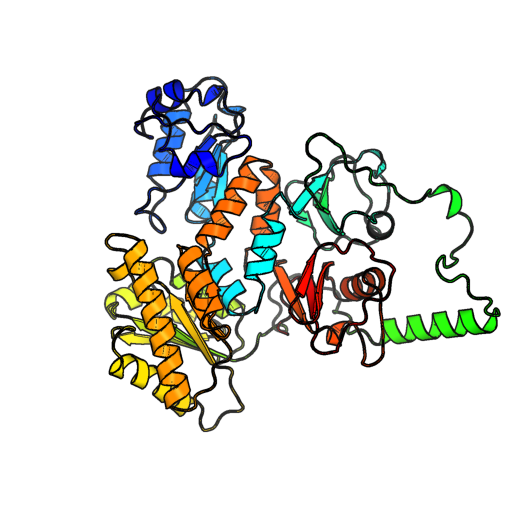19.400 -22.052 -9.919 1.00 89.94 453 LYS A C 1
ATOM 3568 O O . LYS A 1 453 ? -20.313 -21.307 -9.558 1.00 89.94 453 LYS A O 1
ATOM 3573 N N . LYS A 1 454 ? -19.182 -22.333 -11.207 1.00 90.00 454 LYS A N 1
ATOM 3574 C CA . LYS A 1 454 ? -20.026 -21.828 -12.298 1.00 90.00 454 LYS A CA 1
ATOM 3575 C C . LYS A 1 454 ? -21.492 -22.219 -12.075 1.00 90.00 454 LYS A C 1
ATOM 3577 O O . LYS A 1 454 ? -21.790 -23.393 -11.878 1.00 90.00 454 LYS A O 1
ATOM 3582 N N . GLY A 1 455 ? -22.388 -21.235 -12.147 1.00 87.25 455 GLY A N 1
ATOM 3583 C CA . GLY A 1 455 ? -23.830 -21.410 -11.941 1.00 87.25 455 GLY A CA 1
ATOM 3584 C C . GLY A 1 455 ? -24.299 -21.207 -10.497 1.00 87.25 455 GLY A C 1
ATOM 3585 O O . GLY A 1 455 ? -25.502 -21.150 -10.264 1.00 87.25 455 GLY A O 1
ATOM 3586 N N . GLU A 1 456 ? -23.387 -21.064 -9.531 1.00 91.25 456 GLU A N 1
ATOM 3587 C CA . GLU A 1 456 ? -23.762 -20.617 -8.189 1.00 91.25 456 GLU A CA 1
ATOM 3588 C C . GLU A 1 456 ? -24.095 -19.120 -8.180 1.00 91.25 456 GLU A C 1
ATOM 3590 O O . GLU A 1 456 ? -23.615 -18.355 -9.014 1.00 91.25 456 GLU A O 1
ATOM 3595 N N . ASN A 1 457 ? -24.903 -18.697 -7.209 1.00 91.38 457 ASN A N 1
ATOM 3596 C CA . ASN A 1 457 ? -25.225 -17.292 -6.988 1.00 91.38 457 ASN A CA 1
ATOM 3597 C C . ASN A 1 457 ? -25.168 -16.960 -5.486 1.00 91.38 457 ASN A C 1
ATOM 3599 O O . ASN A 1 457 ? -26.216 -16.770 -4.868 1.00 91.38 457 ASN A O 1
ATOM 3603 N N . PRO A 1 458 ? -23.973 -16.996 -4.869 1.00 95.12 458 PRO A N 1
ATOM 3604 C CA . PRO A 1 458 ? -23.850 -16.812 -3.433 1.00 95.12 458 PRO A CA 1
ATOM 3605 C C . PRO A 1 458 ? -24.063 -15.351 -3.023 1.00 95.12 458 PRO A C 1
ATOM 3607 O O . PRO A 1 458 ? -23.817 -14.416 -3.797 1.00 95.12 458 PRO A O 1
ATOM 3610 N N . SER A 1 459 ? -24.491 -15.160 -1.779 1.00 96.19 459 SER A N 1
ATOM 3611 C CA . SER A 1 459 ? -24.494 -13.844 -1.137 1.00 96.19 459 SER A CA 1
ATOM 3612 C C . SER A 1 459 ? -23.096 -13.443 -0.655 1.00 96.19 459 SER A C 1
ATOM 3614 O O . SER A 1 459 ? -22.172 -14.263 -0.623 1.00 96.19 459 SER A O 1
ATOM 3616 N N . PHE A 1 460 ? -22.915 -12.178 -0.259 1.00 96.75 460 PHE A N 1
ATOM 3617 C CA . PHE A 1 460 ? -21.637 -11.748 0.317 1.00 96.75 460 PHE A CA 1
ATOM 3618 C C . PHE A 1 460 ? -21.335 -12.487 1.624 1.00 96.75 460 PHE A C 1
ATOM 3620 O O . PHE A 1 460 ? -20.210 -12.937 1.797 1.00 96.75 460 PHE A O 1
ATOM 3627 N N . SER A 1 461 ? -22.331 -12.676 2.496 1.00 94.31 461 SER A N 1
ATOM 3628 C CA . SER A 1 461 ? -22.179 -13.427 3.747 1.00 94.31 461 SER A CA 1
ATOM 3629 C C . SER A 1 461 ? -21.724 -14.861 3.489 1.00 94.31 461 SER A C 1
ATOM 3631 O O . SER A 1 461 ? -20.801 -15.340 4.142 1.00 94.31 461 SER A O 1
ATOM 3633 N N . GLU A 1 462 ? -22.308 -15.538 2.494 1.00 94.94 462 GLU A N 1
ATOM 3634 C CA . GLU A 1 462 ? -21.864 -16.881 2.114 1.00 94.94 462 GLU A CA 1
ATOM 3635 C C . GLU A 1 462 ? -20.419 -16.870 1.612 1.00 94.94 462 GLU A C 1
ATOM 3637 O O . GLU A 1 462 ? -19.630 -17.706 2.038 1.00 94.94 462 GLU A O 1
ATOM 3642 N N . LEU A 1 463 ? -20.036 -15.918 0.755 1.00 96.19 463 LEU A N 1
ATOM 3643 C CA . LEU A 1 463 ? -18.646 -15.774 0.305 1.00 96.19 463 LEU A CA 1
ATOM 3644 C C . LEU A 1 463 ? -17.689 -15.469 1.467 1.00 96.19 463 LEU A C 1
ATOM 3646 O O . LEU A 1 463 ? -16.580 -15.999 1.481 1.00 96.19 463 LEU A O 1
ATOM 3650 N N . SER A 1 464 ? -18.113 -14.680 2.459 1.00 94.88 464 SER A N 1
ATOM 3651 C CA . SER A 1 464 ? -17.339 -14.420 3.674 1.00 94.88 464 SER A CA 1
ATOM 3652 C C . SER A 1 464 ? -17.082 -15.698 4.474 1.00 94.88 464 SER A C 1
ATOM 3654 O O . SER A 1 464 ? -15.940 -15.928 4.860 1.00 94.88 464 SER A O 1
ATOM 3656 N N . GLU A 1 465 ? -18.080 -16.573 4.662 1.00 93.69 465 GLU A N 1
ATOM 3657 C CA . GLU A 1 465 ? -17.861 -17.881 5.312 1.00 93.69 465 GLU A CA 1
ATOM 3658 C C . GLU A 1 465 ? -16.835 -18.729 4.554 1.00 93.69 465 GLU A C 1
ATOM 3660 O O . GLU A 1 465 ? -15.970 -19.378 5.143 1.00 93.69 465 GLU A O 1
ATOM 3665 N N . ARG A 1 466 ? -16.906 -18.712 3.220 1.00 93.69 466 ARG A N 1
ATOM 3666 C CA . ARG A 1 466 ? -15.981 -19.466 2.366 1.00 93.69 466 ARG A CA 1
ATOM 3667 C C . ARG A 1 466 ? -14.559 -18.908 2.424 1.00 93.69 466 ARG A C 1
ATOM 3669 O O . ARG A 1 466 ? -13.610 -19.686 2.381 1.00 93.69 466 ARG A O 1
ATOM 3676 N N . ALA A 1 467 ? -14.411 -17.591 2.554 1.00 93.56 467 ALA A N 1
ATOM 3677 C CA . ALA A 1 467 ? -13.125 -16.932 2.767 1.00 93.56 467 ALA A CA 1
ATOM 3678 C C . ALA A 1 467 ? -12.509 -17.312 4.128 1.00 93.56 467 ALA A C 1
ATOM 3680 O O . ALA A 1 467 ? -11.323 -17.631 4.192 1.00 93.56 467 ALA A O 1
ATOM 3681 N N . VAL A 1 468 ? -13.311 -17.423 5.194 1.00 91.19 468 VAL A N 1
ATOM 3682 C CA . VAL A 1 468 ? -12.819 -17.864 6.515 1.00 91.19 468 VAL A CA 1
ATOM 3683 C C . VAL A 1 468 ? -12.198 -19.263 6.458 1.00 91.19 468 VAL A C 1
ATOM 3685 O O . VAL A 1 468 ? -11.133 -19.485 7.032 1.00 91.19 468 VAL A O 1
ATOM 3688 N N . LEU A 1 469 ? -12.770 -20.192 5.680 1.00 87.56 469 LEU A N 1
ATOM 3689 C CA . LEU A 1 469 ? -12.185 -21.531 5.468 1.00 87.56 469 LEU A CA 1
ATOM 3690 C C . LEU A 1 469 ? -10.797 -21.508 4.810 1.00 87.56 469 LEU A C 1
ATOM 3692 O O . LEU A 1 469 ? -10.059 -22.497 4.858 1.00 87.56 469 LEU A O 1
ATOM 3696 N N . ARG A 1 470 ? -10.451 -20.388 4.180 1.00 88.06 470 ARG A N 1
ATOM 3697 C CA . ARG A 1 470 ? -9.162 -20.134 3.541 1.00 88.06 470 ARG A CA 1
ATOM 3698 C C . ARG A 1 470 ? -8.233 -19.286 4.415 1.00 88.06 470 ARG A C 1
ATOM 3700 O O . ARG A 1 470 ? -7.107 -19.027 3.994 1.00 88.06 470 ARG A O 1
ATOM 3707 N N . ARG A 1 471 ? -8.663 -18.928 5.636 1.00 89.38 471 ARG A N 1
ATOM 3708 C CA . ARG A 1 471 ? -7.999 -17.969 6.535 1.00 89.38 471 ARG A CA 1
ATOM 3709 C C . ARG A 1 471 ? -7.864 -16.604 5.855 1.00 89.38 471 ARG A C 1
ATOM 3711 O O . ARG A 1 471 ? -6.772 -16.070 5.686 1.00 89.38 471 ARG A O 1
ATOM 3718 N N . GLU A 1 472 ? -8.997 -16.113 5.369 1.00 93.94 472 GLU A N 1
ATOM 3719 C CA . GLU A 1 472 ? -9.129 -14.853 4.649 1.00 93.94 472 GLU A CA 1
ATOM 3720 C C . GLU A 1 472 ? -10.329 -14.075 5.197 1.00 93.94 472 GLU A C 1
ATOM 3722 O O . GLU A 1 472 ? -11.347 -14.658 5.579 1.00 93.94 472 GLU A O 1
ATOM 3727 N N . VAL A 1 473 ? -10.244 -12.748 5.165 1.00 96.31 473 VAL A N 1
ATOM 3728 C CA . VAL A 1 473 ? -11.352 -11.856 5.522 1.00 96.31 473 VAL A CA 1
ATOM 3729 C C . VAL A 1 473 ? -11.898 -11.230 4.249 1.00 96.31 473 VAL A C 1
ATOM 3731 O O . VAL A 1 473 ? -11.247 -10.375 3.654 1.00 96.31 473 VAL A O 1
ATOM 3734 N N . ALA A 1 474 ? -13.106 -11.603 3.831 1.00 97.56 474 ALA A N 1
ATOM 3735 C CA . ALA A 1 474 ? -13.768 -10.941 2.709 1.00 97.56 474 ALA A CA 1
ATOM 3736 C C . ALA A 1 474 ? -14.222 -9.527 3.095 1.00 97.56 474 ALA A C 1
ATOM 3738 O O . ALA A 1 474 ? -15.031 -9.358 4.004 1.00 97.56 474 ALA A O 1
ATOM 3739 N N . ILE A 1 475 ? -13.741 -8.515 2.369 1.00 98.00 475 ILE A N 1
ATOM 3740 C CA . ILE A 1 475 ? -14.050 -7.095 2.617 1.00 98.00 475 ILE A CA 1
ATOM 3741 C C . ILE A 1 475 ? -14.887 -6.447 1.509 1.00 98.00 475 ILE A C 1
ATOM 3743 O O . ILE A 1 475 ? -15.452 -5.364 1.689 1.00 98.00 475 ILE A O 1
ATOM 3747 N N . GLY A 1 476 ? -14.994 -7.108 0.358 1.00 97.88 476 GLY A N 1
ATOM 3748 C CA . GLY A 1 476 ? -15.747 -6.616 -0.785 1.00 97.88 476 GLY A CA 1
ATOM 3749 C C . GLY A 1 476 ? -15.639 -7.530 -1.998 1.00 97.88 476 GLY A C 1
ATOM 3750 O O . GLY A 1 476 ? -15.137 -8.645 -1.901 1.00 97.88 476 GLY A O 1
ATOM 3751 N N . TYR A 1 477 ? -16.093 -7.053 -3.152 1.00 97.38 477 TYR A N 1
ATOM 3752 C CA . TYR A 1 477 ? -15.995 -7.765 -4.428 1.00 97.38 477 TYR A CA 1
ATOM 3753 C C . TYR A 1 477 ? -15.816 -6.796 -5.603 1.00 97.38 477 TYR A C 1
ATOM 3755 O O . TYR A 1 477 ? -16.063 -5.589 -5.498 1.00 97.38 477 TYR A O 1
ATOM 3763 N N . VAL A 1 478 ? -15.390 -7.333 -6.743 1.00 96.56 478 VAL A N 1
ATOM 3764 C CA . VAL A 1 478 ? -15.308 -6.637 -8.027 1.00 96.56 478 VAL A CA 1
ATOM 3765 C C . VAL A 1 478 ? -16.283 -7.297 -8.989 1.00 96.56 478 VAL A C 1
ATOM 3767 O O . VAL A 1 478 ? -16.097 -8.461 -9.314 1.00 96.56 478 VAL A O 1
ATOM 3770 N N . LYS A 1 479 ? -17.291 -6.550 -9.449 1.00 94.50 479 LYS A N 1
ATOM 3771 C CA . LYS A 1 479 ? -18.284 -7.003 -10.432 1.00 94.50 479 LYS A CA 1
ATOM 3772 C C . LYS A 1 479 ? -18.214 -6.151 -11.691 1.00 94.50 479 LYS A C 1
ATOM 3774 O O . LYS A 1 479 ? -18.461 -4.946 -11.607 1.00 94.50 479 LYS A O 1
ATOM 3779 N N . GLY A 1 480 ? -17.863 -6.725 -12.842 1.00 87.56 480 GLY A N 1
ATOM 3780 C CA . GLY A 1 480 ? -17.806 -5.985 -14.114 1.00 87.56 480 GLY A CA 1
ATOM 3781 C C . GLY A 1 480 ? -16.967 -4.696 -14.037 1.00 87.56 480 GLY A C 1
ATOM 3782 O O . GLY A 1 480 ? -17.409 -3.629 -14.461 1.00 87.56 480 GLY A O 1
ATOM 3783 N N . ASN A 1 481 ? -15.775 -4.771 -13.428 1.00 83.88 481 ASN A N 1
ATOM 3784 C CA . ASN A 1 481 ? -14.867 -3.652 -13.099 1.00 83.88 481 ASN A CA 1
ATOM 3785 C C . ASN A 1 481 ? -15.348 -2.653 -12.025 1.00 83.88 481 ASN A C 1
ATOM 3787 O O . ASN A 1 481 ? -14.617 -1.708 -11.702 1.00 83.88 481 ASN A O 1
ATOM 3791 N N . LYS A 1 482 ? -16.537 -2.836 -11.441 1.00 92.62 482 LYS A N 1
ATOM 3792 C CA . LYS A 1 482 ? -17.018 -2.034 -10.311 1.00 92.62 482 LYS A CA 1
ATOM 3793 C C . LYS A 1 482 ? -16.594 -2.679 -8.995 1.00 92.62 482 LYS A C 1
ATOM 3795 O O . LYS A 1 482 ? -16.983 -3.799 -8.692 1.00 92.62 482 LYS A O 1
ATOM 3800 N N . GLN A 1 483 ? -15.828 -1.940 -8.202 1.00 94.50 483 GLN A N 1
ATOM 3801 C CA . GLN A 1 483 ? -15.418 -2.354 -6.862 1.00 94.50 483 GLN A CA 1
ATOM 3802 C C . GLN A 1 483 ? -16.487 -1.953 -5.842 1.00 94.50 483 GLN A C 1
ATOM 3804 O O . GLN A 1 483 ? -16.938 -0.804 -5.836 1.00 94.50 483 GLN A O 1
ATOM 3809 N N . VAL A 1 484 ? -16.864 -2.886 -4.972 1.00 96.62 484 VAL A N 1
ATOM 3810 C CA . VAL A 1 484 ? -17.808 -2.676 -3.871 1.00 96.62 484 VAL A CA 1
ATOM 3811 C C . VAL A 1 484 ? -17.140 -3.147 -2.583 1.00 96.62 484 VAL A C 1
ATOM 3813 O O . VAL A 1 484 ? -16.848 -4.327 -2.442 1.00 96.62 484 VAL A O 1
ATOM 3816 N N . ILE A 1 485 ? -16.886 -2.219 -1.660 1.00 97.38 485 ILE A N 1
ATOM 3817 C CA . ILE A 1 485 ? -16.311 -2.480 -0.331 1.00 97.38 485 ILE A CA 1
ATOM 3818 C C . ILE A 1 485 ? -17.415 -2.291 0.704 1.00 97.38 485 ILE A C 1
ATOM 3820 O O . ILE A 1 485 ? -18.123 -1.285 0.619 1.00 97.38 485 ILE A O 1
ATOM 3824 N N . ASN A 1 486 ? -17.532 -3.224 1.657 1.00 96.19 486 ASN A N 1
ATOM 3825 C CA . ASN A 1 486 ? -18.628 -3.296 2.631 1.00 96.19 486 ASN A CA 1
ATOM 3826 C C . ASN A 1 486 ? -20.008 -3.154 1.948 1.00 96.19 486 ASN A C 1
ATOM 3828 O O . ASN A 1 486 ? -20.614 -2.079 1.993 1.00 96.19 486 ASN A O 1
ATOM 3832 N N . PRO A 1 487 ? -20.479 -4.195 1.232 1.00 94.31 487 PRO A N 1
ATOM 3833 C CA . PRO A 1 487 ? -21.763 -4.134 0.542 1.00 94.31 487 PRO A CA 1
ATOM 3834 C C . PRO A 1 487 ? -22.909 -3.908 1.534 1.00 94.31 487 PRO A C 1
ATOM 3836 O O . PRO A 1 487 ? -22.954 -4.526 2.593 1.00 94.31 487 PRO A O 1
ATOM 3839 N N . SER A 1 488 ? -23.852 -3.037 1.164 1.00 88.19 488 SER A N 1
ATOM 3840 C CA . SER A 1 488 ? -24.967 -2.631 2.030 1.00 88.19 488 SER A CA 1
ATOM 3841 C C . SER A 1 488 ? -25.961 -3.754 2.319 1.00 88.19 488 SER A C 1
ATOM 3843 O O . SER A 1 488 ? -26.591 -3.745 3.369 1.00 88.19 488 SER A O 1
ATOM 3845 N N . ASN A 1 489 ? -26.112 -4.706 1.394 1.00 88.38 489 ASN A N 1
ATOM 3846 C CA . ASN A 1 489 ? -26.869 -5.931 1.613 1.00 88.38 489 ASN A CA 1
ATOM 3847 C C . ASN A 1 489 ? -25.927 -7.124 1.465 1.00 88.38 489 ASN A C 1
ATOM 3849 O O . ASN A 1 489 ? -25.360 -7.342 0.391 1.00 88.38 489 ASN A O 1
ATOM 3853 N N . LYS A 1 490 ? -25.735 -7.862 2.560 1.00 92.94 490 LYS A N 1
ATOM 3854 C CA . LYS A 1 490 ? -24.806 -8.992 2.610 1.00 92.94 490 LYS A CA 1
ATOM 3855 C C . LYS A 1 490 ? -25.490 -10.341 2.404 1.00 92.94 490 LYS A C 1
ATOM 3857 O O . LYS A 1 490 ? -24.813 -11.288 2.013 1.00 92.94 490 LYS A O 1
ATOM 3862 N N . SER A 1 491 ? -26.802 -10.419 2.623 1.00 91.00 491 SER A N 1
ATOM 3863 C CA . SER A 1 491 ? -27.577 -11.663 2.542 1.00 91.00 491 SER A CA 1
ATOM 3864 C C . SER A 1 491 ? -28.156 -11.924 1.151 1.00 91.00 491 SER A C 1
ATOM 3866 O O . SER A 1 491 ? -28.415 -13.076 0.811 1.00 91.00 491 SER A O 1
ATOM 3868 N N . GLU A 1 492 ? -28.320 -10.892 0.319 1.00 92.38 492 GLU A N 1
ATOM 3869 C CA . GLU A 1 492 ? -28.830 -11.056 -1.046 1.00 92.38 492 GLU A CA 1
ATOM 3870 C C . GLU A 1 492 ? -27.798 -11.670 -2.021 1.00 92.38 492 GLU A C 1
ATOM 3872 O O . GLU A 1 492 ? -26.604 -11.359 -1.940 1.00 92.38 492 GLU A O 1
ATOM 3877 N N . PRO A 1 493 ? -28.243 -12.506 -2.983 1.00 94.50 493 PRO A N 1
ATOM 3878 C CA . PRO A 1 493 ? -27.390 -13.055 -4.040 1.00 94.50 493 PRO A CA 1
ATOM 3879 C C . PRO A 1 493 ? -26.749 -11.981 -4.935 1.00 94.50 493 PRO A C 1
ATOM 3881 O O . PRO A 1 493 ? -27.430 -11.102 -5.466 1.00 94.50 493 PRO A O 1
ATOM 3884 N N . LEU A 1 494 ? -25.437 -12.077 -5.179 1.00 93.00 494 LEU A N 1
ATOM 3885 C CA . LEU A 1 494 ? -24.671 -11.026 -5.875 1.00 93.00 494 LEU A CA 1
ATOM 3886 C C . LEU A 1 494 ? -24.664 -11.130 -7.412 1.00 93.00 494 LEU A C 1
ATOM 3888 O O . LEU A 1 494 ? -24.321 -10.166 -8.105 1.00 93.00 494 LEU A O 1
ATOM 3892 N N . SER A 1 495 ? -25.054 -12.277 -7.961 1.00 92.75 495 SER A N 1
ATOM 3893 C CA . SER A 1 495 ? -25.030 -12.635 -9.389 1.00 92.75 495 SER A CA 1
ATOM 3894 C C . SER A 1 495 ? -23.680 -12.315 -10.034 1.00 92.75 495 SER A C 1
ATOM 3896 O O . SER A 1 495 ? -23.605 -11.451 -10.911 1.00 92.75 495 SER A O 1
ATOM 3898 N N . LEU A 1 496 ? -22.618 -12.942 -9.518 1.00 93.81 496 LEU A N 1
ATOM 3899 C CA . LEU A 1 496 ? -21.236 -12.772 -9.976 1.00 93.81 496 LEU A CA 1
ATOM 3900 C C . LEU A 1 496 ? -20.913 -13.716 -11.142 1.00 93.81 496 LEU A C 1
ATOM 3902 O O . LEU A 1 496 ? -21.338 -14.873 -11.161 1.00 93.81 496 LEU A O 1
ATOM 3906 N N . GLU A 1 497 ? -20.129 -13.227 -12.096 1.00 94.69 497 GLU A N 1
ATOM 3907 C CA . GLU A 1 497 ? -19.571 -14.014 -13.198 1.00 94.69 497 GLU A CA 1
ATOM 3908 C C . GLU A 1 497 ? -18.217 -14.616 -12.804 1.00 94.69 497 GLU A C 1
ATOM 3910 O O . GLU A 1 497 ? -17.529 -14.091 -11.941 1.00 94.69 497 GLU A O 1
ATOM 3915 N N . MET A 1 498 ? -17.763 -15.692 -13.458 1.00 93.25 498 MET A N 1
ATOM 3916 C CA . MET A 1 498 ? -16.462 -16.316 -13.131 1.00 93.25 498 MET A CA 1
ATOM 3917 C C . MET A 1 498 ? -15.249 -15.395 -13.376 1.00 93.25 498 MET A C 1
ATOM 3919 O O . MET A 1 498 ? -14.157 -15.702 -12.912 1.00 93.25 498 MET A O 1
ATOM 3923 N N . THR A 1 499 ? -15.432 -14.291 -14.106 1.00 93.06 499 THR A N 1
ATOM 3924 C CA . THR A 1 499 ? -14.430 -13.234 -14.324 1.00 93.06 499 THR A CA 1
ATOM 3925 C C . THR A 1 499 ? -14.404 -12.178 -13.218 1.00 93.06 499 THR A C 1
ATOM 3927 O O . THR A 1 499 ? -13.534 -11.309 -13.228 1.00 93.06 499 THR A O 1
ATOM 3930 N N . ASP A 1 500 ? -15.373 -12.207 -12.304 1.00 95.50 500 ASP A N 1
ATOM 3931 C CA . ASP A 1 500 ? -15.421 -11.322 -11.146 1.00 95.50 500 ASP A CA 1
ATOM 3932 C C . ASP A 1 500 ? -14.423 -11.779 -10.070 1.00 95.50 500 ASP A C 1
ATOM 3934 O O . ASP A 1 500 ? -13.752 -12.811 -10.175 1.00 95.50 500 ASP A O 1
ATOM 3938 N N . SER A 1 501 ? -14.277 -10.980 -9.016 1.00 96.44 501 SER A N 1
ATOM 3939 C CA . SER A 1 501 ? -13.270 -11.223 -7.979 1.00 96.44 501 SER A CA 1
ATOM 3940 C C . SER A 1 501 ? -13.799 -10.905 -6.588 1.00 96.44 501 SER A C 1
ATOM 3942 O O . SER A 1 501 ? -14.626 -10.006 -6.421 1.00 96.44 501 SER A O 1
ATOM 3944 N N . LEU A 1 502 ? -13.290 -11.607 -5.580 1.00 97.31 502 LEU A N 1
ATOM 3945 C CA . LEU A 1 502 ? -13.485 -11.271 -4.175 1.00 97.31 502 LEU A CA 1
ATOM 3946 C C . LEU A 1 502 ? -12.305 -10.422 -3.694 1.00 97.31 502 LEU A C 1
ATOM 3948 O O . LEU A 1 502 ? -11.155 -10.680 -4.044 1.00 97.31 502 LEU A O 1
ATOM 3952 N N . ILE A 1 503 ? -12.593 -9.395 -2.901 1.00 97.88 503 ILE A N 1
ATOM 3953 C CA . ILE A 1 503 ? -11.572 -8.569 -2.260 1.00 97.88 503 ILE A CA 1
ATOM 3954 C C . ILE A 1 503 ? -11.411 -9.092 -0.839 1.00 97.88 503 ILE A C 1
ATOM 3956 O O . ILE A 1 503 ? -12.376 -9.071 -0.068 1.00 97.88 503 ILE A O 1
ATOM 3960 N N . VAL A 1 504 ? -10.212 -9.554 -0.499 1.00 97.12 504 VAL A N 1
ATOM 3961 C CA . VAL A 1 504 ? -9.927 -10.202 0.784 1.00 97.12 504 VAL A CA 1
ATOM 3962 C C . VAL A 1 504 ? -8.697 -9.609 1.462 1.00 97.12 504 VAL A C 1
ATOM 3964 O O . VAL A 1 504 ? -7.800 -9.126 0.780 1.00 97.12 504 VAL A O 1
ATOM 3967 N N . ILE A 1 505 ? -8.647 -9.678 2.791 1.00 96.19 505 ILE A N 1
ATOM 3968 C CA . ILE A 1 505 ? -7.408 -9.550 3.566 1.00 96.19 505 ILE A CA 1
ATOM 3969 C C . ILE A 1 505 ? -6.886 -10.963 3.828 1.00 96.19 505 ILE A C 1
ATOM 3971 O O . ILE A 1 505 ? -7.647 -11.822 4.284 1.00 96.19 505 ILE A O 1
ATOM 3975 N N . SER A 1 506 ? -5.632 -11.230 3.479 1.00 91.31 506 SER A N 1
ATOM 3976 C CA . SER A 1 506 ? -5.044 -12.570 3.548 1.00 91.31 506 SER A CA 1
ATOM 3977 C C . SER A 1 506 ? -3.520 -12.505 3.599 1.00 91.31 506 SER A C 1
ATOM 3979 O O . SER A 1 506 ? -2.929 -11.577 3.060 1.00 91.31 506 SER A O 1
ATOM 3981 N N . GLU A 1 507 ? -2.882 -13.531 4.162 1.00 85.25 507 GLU A N 1
ATOM 3982 C CA . GLU A 1 507 ? -1.455 -13.791 3.962 1.00 85.25 507 GLU A CA 1
ATOM 3983 C C . GLU A 1 507 ? -1.203 -14.304 2.534 1.00 85.25 507 GLU A C 1
ATOM 3985 O O . GLU A 1 507 ? -1.960 -15.155 2.048 1.00 85.25 507 GLU A O 1
ATOM 3990 N N . PHE A 1 508 ? -0.099 -13.881 1.906 1.00 73.31 508 PHE A N 1
ATOM 3991 C CA . PHE A 1 508 ? 0.296 -14.321 0.561 1.00 73.31 508 PHE A CA 1
ATOM 3992 C C . PHE A 1 508 ? 0.196 -15.851 0.386 1.00 73.31 508 PHE A C 1
ATOM 3994 O O . PHE A 1 508 ? 0.678 -16.639 1.211 1.00 73.31 508 PHE A O 1
ATOM 4001 N N . ASP A 1 509 ? -0.460 -16.292 -0.690 1.00 66.88 509 ASP A N 1
ATOM 4002 C CA . ASP A 1 509 ? -0.676 -17.708 -1.020 1.00 66.88 509 ASP A CA 1
ATOM 4003 C C . ASP A 1 509 ? -0.173 -18.104 -2.418 1.00 66.88 509 ASP A C 1
ATOM 4005 O O . ASP A 1 509 ? -0.443 -19.214 -2.878 1.00 66.88 509 ASP A O 1
ATOM 4009 N N . GLY A 1 510 ? 0.599 -17.227 -3.075 1.00 60.25 510 GLY A N 1
ATOM 4010 C CA . GLY A 1 510 ? 1.286 -17.509 -4.341 1.00 60.25 510 GLY A CA 1
ATOM 4011 C C . GLY A 1 510 ? 0.379 -17.714 -5.561 1.00 60.25 510 GL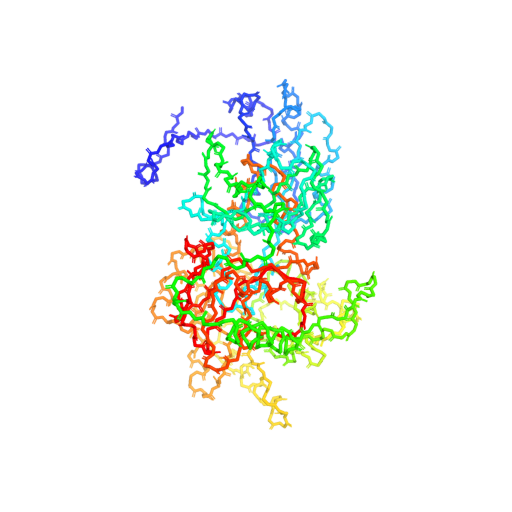Y A C 1
ATOM 4012 O O . GLY A 1 510 ? 0.891 -18.097 -6.614 1.00 60.25 510 GLY A O 1
ATOM 4013 N N . LYS A 1 511 ? -0.938 -17.493 -5.438 1.00 47.81 511 LYS A N 1
ATOM 4014 C CA . LYS A 1 511 ? -1.938 -17.781 -6.477 1.00 47.81 511 LYS A CA 1
ATOM 4015 C C . LYS A 1 511 ? -2.711 -16.561 -6.941 1.00 47.81 511 LYS A C 1
ATOM 4017 O O . LYS A 1 511 ? -3.072 -15.723 -6.088 1.00 47.81 511 LYS A O 1
#

Mean predicted aligned error: 9.54 Å

Solvent-accessible surface area (backbone atoms only — not comparable to full-atom values): 28774 Å² total; per-residue (Å²): 125,53,69,66,64,76,76,66,57,74,79,41,94,87,61,90,69,81,52,77,96,69,54,63,69,38,43,69,40,43,59,73,67,42,52,62,76,36,84,50,47,79,47,74,70,58,94,86,44,80,70,46,81,63,57,66,57,52,39,31,49,64,21,48,50,83,46,69,65,28,51,79,27,47,32,32,31,59,26,60,39,70,68,53,34,55,56,54,55,65,49,76,63,47,32,53,46,58,42,65,58,49,40,48,45,45,42,56,57,40,65,72,35,89,65,45,60,60,50,53,55,37,44,56,30,73,94,36,45,16,80,44,80,44,76,56,82,91,48,46,72,40,36,42,46,60,51,54,73,30,38,66,87,36,33,67,47,30,42,33,48,98,86,39,71,37,60,76,64,54,54,80,41,58,38,50,90,83,36,23,41,31,28,34,28,62,73,54,78,92,49,74,78,83,74,60,56,70,68,69,85,62,58,85,70,60,101,65,91,87,87,71,101,61,99,70,60,77,74,56,55,56,52,52,49,49,51,51,48,55,53,60,67,68,44,78,63,63,81,87,79,71,102,52,102,77,58,92,83,44,57,18,61,49,37,38,36,42,34,29,34,49,42,81,63,48,60,55,34,52,54,47,48,29,73,54,33,6,69,81,13,38,38,40,32,31,18,72,65,51,71,69,61,44,45,73,65,62,26,75,66,52,58,69,68,45,84,14,43,47,82,46,78,44,76,38,50,53,79,38,67,68,58,41,45,49,54,60,51,50,57,56,61,79,42,78,90,52,77,93,60,53,33,32,40,39,27,41,47,31,52,75,39,66,66,72,60,66,71,55,22,34,49,52,19,51,48,32,48,53,48,52,51,52,48,28,62,77,68,74,50,84,60,81,33,43,36,21,44,26,73,59,55,67,61,37,52,51,50,30,69,79,37,75,79,42,46,62,40,39,38,64,60,54,49,55,38,48,52,56,47,28,60,76,37,64,73,52,43,50,50,51,54,35,44,53,34,95,75,50,42,25,81,42,82,41,60,31,60,72,70,46,62,94,90,57,55,58,18,52,53,56,46,30,57,52,26,46,56,51,62,28,34,54,48,31,36,33,54,92,89,43,77,41,65,49,55,86,66,37,77,52,63,64,72,66,55,78,88,20,28,38,26,27,42,30,57,85,65,39,122

InterPro domains:
  IPR003148 Regulator of K+ conductance, N-terminal lobe [PS51201] (254-415)
  IPR010420 CASTOR/POLLUX/SYM8 ion channel, conserved domain [PF06241] (100-200)
  IPR044849 Ion channel CASTOR/POLLUX/SYM8-like [PTHR31563] (1-507)

Secondary structure (DSSP, 8-state):
-EEPPHHHHTT-SS---EE----TT-HHHHHHTTGGG-S-EEEPPPTT-TTS--HHHHHHHHHHTTSTTGGGSEEEEEESSHHHHHHHHT-TTSEEEEEE--HHHHHHHHHHSTTHHHHHHHHT-TTSEEEEEE--GGGTT-BHHHHHHH--SSEEEEEEETTEEESS--TTPBPPTT-EEEEEEE--TTSPP------GGGTTS-----S--S---HHHHHHHHHHHHHHHHTS-PPP---S-S--TT------EEEEE---TTHHHHHHHHHHHSPTTEEEEEEES--HHHHHHHS-HHHHHH-SSEEEEEEES-TT-HHHHHHHHHHHHHTTTTSS---EEEEE---GGGGSS-HHHHHHHHHHHHHHHHHHHHHTT---SEEEEE-S-HHHHHHHHHH-TT-EEE-HHHHHHHHHHHHHH-TTHHHHHHHHTSSSSEEEEEEEGGGT--TT---BHHHHHHHHHTTTEEEEEEEETTEEEES-S-SSSB----TT-EEEEEEE----

Organism: NCBI:txid296719

pLDDT: mean 82.51, std 17.96, range [25.52, 98.0]

Radius of gyration: 25.25 Å; Cα contacts (8 Å, |Δi|>4): 863; chains: 1; bounding box: 72×69×61 Å

Nearest PDB structures (foldseek):
  6o7a-assembly1_D  TM=8.448E-01  e=1.330E-29  Lotus japonicus
  6o7a-assembly1_B  TM=8.305E-01  e=3.851E-29  Lotus japonicus
  6o7c-assembly1_A  TM=8.297E-01  e=1.846E-28  Lotus japonicus
  7vm8-assembly1_A  TM=8.336E-01  e=9.898E-28  Medicago truncatula
  3r3s-assembly1_D  TM=4.440E-01  e=1.775E-01  Salmonella enterica subsp. enterica serovar Typhimurium

Sequence (511 aa):
MEKLGDSMNKDLNHIDVLTKSCTLSLTKSFERASANTARSVIILPTKNDRYEVDTDAFLSLLALQPLPKMASVPTVVEASNSSTCELLKSITGLNVQPVEMVASKLFVQCSRQKGLLKIYRHLLNYQKNVFNLCISPNLVGLKYTHIRHGIQEAVVCGIFRDGKVNFHPSDDEEIRQTDKLLLIAPVYGRKKPQLSLPDVSKEKQGYISHDLKVIESEGSKEIALEVKKARLESIVKRPSKASSKTSEWNLGPREYILMLGWRPKVGDMIREYDNYLGPGSILEILSEASVEERNSIVNPVVQNQLKHIRVSHRVGSPMNYETLKEAIVNMRKSFKDAKHIPVSIVVISDRDWLVGDPSEADKHSAYSLLLAESICKKHNIKVENLVAEIVDTRLGKQISRIRPSLLFIGAEEVMSLVTAQVAESSELNEVWKDILNAEGDEIYVKEICLYMKKGENPSFSELSERAVLRREVAIGYVKGNKQVINPSNKSEPLSLEMTDSLIVISEFDGK

Foldseek 3Di:
DDFDPPPVVVVPPPDGDDDDDDQLLALVRCVVVVVLPDQAAEAEADLQCLQHARVSQVSNVVSNQVDPNQQVHEYEYEGADDVVQVVQPPDPNHNYQYFHQLLLLLQLVPQPAPCVLVVLVQQLDLQHWHKDWDQDQVQAFPFPLLLCVFAQQWHFQAKQDPLATDRQDDRRDGDHNRIITIIGHHDPDPDDPPSDGPPPVVVVDDPDDPDDPDPDDPVVVVVVVVVLVVLLVPFDFDDDDDPDLCDPQQAAEAAEEEEEADDNPVLVNVVSCLLQHHAPHEYEYEYQDDPVRCCVRCNVVSQVVRDHYHYHYDHDHLLDLVSVLVVLVVVVVVPPPDDDHAYEYEYEQHHVQSPDDLVSSQVSQLSSLVSNVVSCVVVVNDHPGREYEHQPVVVQVVSCVVPVRYHYDNSVVSSVSQSVVCSVPVSCSNVVVQQSDSRHKHKHWAFCVSQDDPPDFAFQVSSQVSQSSHSKGFQWWAAPNDTDGSDSGRHDGPPHDRRITTIITDRRRND